Protein AF-0000000070372729 (afdb_homodimer)

Secondary structure (DSSP, 8-state):
---EEEEE--TTBBHHHHHHHHHHHHHTT-EEEEE-TT--TT-EEEEEEEE-HHHHTSSS-EEEEEEEEEP-S-GGG--GGGEEEEEE--BSHHHHHTT-HHHHHHHHHHHHTT-EEEEEGGGHHHHHTSTTTTTT-EE---GGGHHHHHHTT-EE----TT-EEEETTEEEESSGGGHHHHHHHHHHHHHH-------EEEE-/---EEEEE--TTBBHHHHHHHHHHHHHTT-EEEEE-TT--TT-EEEEEEEE-HHHHTSSS-EEEEEEEEEP-S-GGG--GGGEEEEEE--BSHHHHHTT-HHHHHHHHHHHHTT-EEEEEGGGHHHHHTSTTTTTT-EE---GGGHHHHHHTT-EE----TT-EEEETTEEEESSGGGHHHHHHHHHHHHHH-------EEEE-

Foldseek 3Di:
DAAEEEEEFAAAFAPCLRVVCCVVCVVVRHHYFYEYPPDAQQAWHWYWHWDACVVVVHPGIDTHTDDTGGGHGYLVPDDLVRHQEYEQTDGCGLVVLLVPVSSLVSVLVCLVVQGAYEYEAHSCSNVLSPAPSAAAPEEEEPPVCQCSQVVSNHHYDHDDQLKWKDAFRYIYHHHSNVVVHRVVVSVVCSVPNTDHPRDIDMGD/DAAEEEEEFAAAFAPCLRVVCCVVCVVVRHHYFYEYPPDAQQAWHWYWHWDACVVVVHPGIDTHTDDTGGGHGYLVPDDLVRHQEYEQTDGCGLVVLLVPVSSLVSVLVCLVVQGAYEYEAHSCSNVLSPAPSAAAPEEEEPPVCQCSQVVSNHHYDHDDQLKWKDAFRYIYHHHSNVVVHRVVVSVVCSVPNTDHPRDIDMGD

Radius of gyration: 21.16 Å; Cα contacts (8 Å, |Δi|>4): 1041; chains: 2; bounding box: 44×57×53 Å

Nearest PDB structures (foldseek):
  4ofw-assembly1_C  TM=9.740E-01  e=6.093E-21  Arabidopsis thaliana
  4ogg-assembly1_B  TM=9.707E-01  e=4.348E-20  Arabidopsis thaliana
  3uk7-assembly1_C  TM=9.509E-01  e=3.616E-20  Arabidopsis thaliana
  6q3t-assembly1_A  TM=9.126E-01  e=1.061E-14  Pyrococcus horikoshii
  3fse-assembly1_B  TM=8.357E-01  e=9.393E-13  Trichormus variabilis ATCC 29413

Structure (mmCIF, N/CA/C/O backbone):
data_AF-0000000070372729-model_v1
#
loop_
_entity.id
_entity.type
_entity.pdbx_description
1 polymer 'PfpI family intracellular protease'
#
loop_
_atom_site.group_PDB
_atom_site.id
_atom_site.type_symbol
_atom_site.label_atom_id
_atom_site.label_alt_id
_atom_site.label_comp_id
_atom_site.label_asym_id
_atom_site.label_entity_id
_atom_site.label_seq_id
_atom_site.pdbx_PDB_ins_code
_atom_site.Cartn_x
_atom_site.Cartn_y
_atom_site.Cartn_z
_atom_site.occupancy
_atom_site.B_iso_or_equiv
_atom_site.auth_seq_id
_atom_site.auth_comp_id
_atom_site.auth_asym_id
_atom_site.auth_atom_id
_atom_site.pdbx_PDB_model_num
ATOM 1 N N . MET A 1 1 ? 3.314 20.922 -15.469 1 40.78 1 MET A N 1
ATOM 2 C CA . MET A 1 1 ? 4.16 20.938 -14.281 1 40.78 1 MET A CA 1
ATOM 3 C C . MET A 1 1 ? 3.93 19.688 -13.438 1 40.78 1 MET A C 1
ATOM 5 O O . MET A 1 1 ? 2.793 19.234 -13.281 1 40.78 1 MET A O 1
ATOM 9 N N . SER A 1 2 ? 4.84 18.766 -13.281 1 53.66 2 SER A N 1
ATOM 10 C CA . SER A 1 2 ? 4.594 17.516 -12.586 1 53.66 2 SER A CA 1
ATOM 11 C C . SER A 1 2 ? 3.98 17.75 -11.211 1 53.66 2 SER A C 1
ATOM 13 O O . SER A 1 2 ? 4.418 18.625 -10.477 1 53.66 2 SER A O 1
ATOM 15 N N . GLN A 1 3 ? 2.717 17.328 -10.953 1 86.56 3 GLN A N 1
ATOM 16 C CA . GLN A 1 3 ? 1.944 17.641 -9.75 1 86.56 3 GLN A CA 1
ATOM 17 C C . GLN A 1 3 ? 2.482 16.891 -8.539 1 86.56 3 GLN A C 1
ATOM 19 O O . GLN A 1 3 ? 2.557 15.664 -8.547 1 86.56 3 GLN A O 1
ATOM 24 N N . LYS A 1 4 ? 3.082 17.672 -7.559 1 97.25 4 LYS A N 1
ATOM 25 C CA . LYS A 1 4 ? 3.76 17.141 -6.379 1 97.25 4 LYS A CA 1
ATOM 26 C C . LYS A 1 4 ? 2.811 17.062 -5.188 1 97.25 4 LYS A C 1
ATOM 28 O O . LYS A 1 4 ? 1.997 17.969 -4.977 1 97.25 4 LYS A O 1
ATOM 33 N N . ILE A 1 5 ? 2.922 15.984 -4.551 1 98.56 5 ILE A N 1
ATOM 34 C CA . ILE A 1 5 ? 2.205 15.758 -3.301 1 98.56 5 ILE A CA 1
ATOM 35 C C . ILE A 1 5 ? 3.203 15.578 -2.158 1 98.56 5 ILE A C 1
ATOM 37 O O . ILE A 1 5 ? 4.215 14.891 -2.316 1 98.56 5 ILE A O 1
ATOM 41 N N . LEU A 1 6 ? 2.988 16.234 -1.05 1 98.81 6 LEU A N 1
ATOM 42 C CA . LEU A 1 6 ? 3.826 16.078 0.134 1 98.81 6 LEU A CA 1
ATOM 43 C C . LEU A 1 6 ? 3.199 15.102 1.12 1 98.81 6 LEU A C 1
ATOM 45 O O . LEU A 1 6 ? 2.006 15.195 1.418 1 98.81 6 LEU A O 1
ATOM 49 N N . LEU A 1 7 ? 3.93 14.148 1.51 1 98.94 7 LEU A N 1
ATOM 50 C CA . LEU A 1 7 ? 3.543 13.234 2.58 1 98.94 7 LEU A CA 1
ATOM 51 C C . LEU A 1 7 ? 4.453 13.398 3.793 1 98.94 7 LEU A C 1
ATOM 53 O O . LEU A 1 7 ? 5.664 13.195 3.695 1 98.94 7 LEU A O 1
ATOM 57 N N . ILE A 1 8 ? 3.887 13.789 4.906 1 98.88 8 ILE A N 1
ATOM 58 C CA . ILE A 1 8 ? 4.629 13.969 6.152 1 98.88 8 ILE A CA 1
ATOM 59 C C . ILE A 1 8 ? 4.383 12.781 7.074 1 98.88 8 ILE A C 1
ATOM 61 O O . ILE A 1 8 ? 3.232 12.406 7.324 1 98.88 8 ILE A O 1
ATOM 65 N N . THR A 1 9 ? 5.426 12.18 7.508 1 98.81 9 THR A N 1
ATOM 66 C CA . THR A 1 9 ? 5.383 11.094 8.484 1 98.81 9 THR A CA 1
ATOM 67 C C . THR A 1 9 ? 6.621 11.125 9.375 1 98.81 9 THR A C 1
ATOM 69 O O . THR A 1 9 ? 7.355 12.117 9.398 1 98.81 9 THR A O 1
ATOM 72 N N . GLY A 1 10 ? 6.758 10.203 10.242 1 98.69 10 GLY A N 1
ATOM 73 C CA . GLY A 1 10 ? 7.883 10.039 11.148 1 98.69 10 GLY A CA 1
ATOM 74 C C . GLY A 1 10 ? 7.969 8.641 11.742 1 98.69 10 GLY A C 1
ATOM 75 O O . GLY A 1 10 ? 7.25 7.738 11.312 1 98.69 10 GLY A O 1
ATOM 76 N N . ASP A 1 11 ? 8.953 8.484 12.656 1 98.62 11 ASP A N 1
ATOM 77 C CA . ASP A 1 11 ? 9.047 7.211 13.359 1 98.62 11 ASP A CA 1
ATOM 78 C C . ASP A 1 11 ? 7.719 6.848 14.016 1 98.62 11 ASP A C 1
ATOM 80 O O . ASP A 1 11 ? 7.109 7.676 14.695 1 98.62 11 ASP A O 1
ATOM 84 N N . PHE A 1 12 ? 7.297 5.637 13.617 1 98.56 12 PHE A N 1
ATOM 85 C CA . PHE A 1 12 ? 6.086 5.012 14.148 1 98.56 12 PHE A CA 1
ATOM 86 C C . PHE A 1 12 ? 4.848 5.559 13.445 1 98.56 12 PHE A C 1
ATOM 88 O O . PHE A 1 12 ? 3.775 5.645 14.047 1 98.56 12 PHE A O 1
ATOM 95 N N . GLY A 1 13 ? 5.031 6.098 12.203 1 98.69 13 GLY A N 1
ATOM 96 C CA . GLY A 1 13 ? 3.883 6.18 11.312 1 98.69 13 GLY A CA 1
ATOM 97 C C . GLY A 1 13 ? 3.242 4.832 11.047 1 98.69 13 GLY A C 1
ATOM 98 O O . GLY A 1 13 ? 3.926 3.805 11.039 1 98.69 13 GLY A O 1
ATOM 99 N N . GLU A 1 14 ? 1.946 4.852 10.906 1 98.75 14 GLU A N 1
ATOM 100 C CA . GLU A 1 14 ? 1.295 3.576 10.617 1 98.75 14 GLU A CA 1
ATOM 101 C C . GLU A 1 14 ? 1.709 3.043 9.25 1 98.75 14 GLU A C 1
ATOM 103 O O . GLU A 1 14 ? 1.699 3.781 8.266 1 98.75 14 GLU A O 1
ATOM 108 N N . ASP A 1 15 ? 2.123 1.822 9.188 1 98.75 15 ASP A N 1
ATOM 109 C CA . ASP A 1 15 ? 2.824 1.168 8.086 1 98.75 15 ASP A CA 1
ATOM 110 C C . ASP A 1 15 ? 2.057 1.321 6.773 1 98.75 15 ASP A C 1
ATOM 112 O O . ASP A 1 15 ? 2.586 1.852 5.793 1 98.75 15 ASP A O 1
ATOM 116 N N . TYR A 1 16 ? 0.772 0.96 6.684 1 98.69 16 TYR A N 1
ATOM 117 C CA . TYR A 1 16 ? -0.063 1.08 5.492 1 98.69 16 TYR A CA 1
ATOM 118 C C . TYR A 1 16 ? -0.374 2.541 5.191 1 98.69 16 TYR A C 1
ATOM 120 O O . TYR A 1 16 ? -0.464 2.934 4.023 1 98.69 16 TYR A O 1
ATOM 128 N N . GLU A 1 17 ? -0.488 3.367 6.191 1 98.81 17 GLU A N 1
ATOM 129 C CA . GLU A 1 17 ? -0.917 4.75 6.02 1 98.81 17 GLU A CA 1
ATOM 130 C C . GLU A 1 17 ? 0.202 5.605 5.426 1 98.81 17 GLU A C 1
ATOM 132 O O . GLU A 1 17 ? -0.048 6.699 4.918 1 98.81 17 GLU A O 1
ATOM 137 N N . VAL A 1 18 ? 1.406 5.086 5.516 1 98.81 18 VAL A N 1
ATOM 138 C CA . VAL A 1 18 ? 2.543 5.734 4.867 1 98.81 18 VAL A CA 1
ATOM 139 C C . VAL A 1 18 ? 2.73 5.164 3.463 1 98.81 18 VAL A C 1
ATOM 141 O O . VAL A 1 18 ? 2.678 5.898 2.475 1 98.81 18 VAL A O 1
ATOM 144 N N . MET A 1 19 ? 2.775 3.908 3.354 1 98.81 19 MET A N 1
ATOM 145 C CA . MET A 1 19 ? 3.217 3.248 2.129 1 98.81 19 MET A CA 1
ATOM 146 C C . MET A 1 19 ? 2.127 3.291 1.064 1 98.81 19 MET A C 1
ATOM 148 O O . MET A 1 19 ? 2.41 3.527 -0.111 1 98.81 19 MET A O 1
ATOM 152 N N . VAL A 1 20 ? 0.838 3.051 1.457 1 98.69 20 VAL A N 1
ATOM 153 C CA . VAL A 1 20 ? -0.229 2.881 0.476 1 98.69 20 VAL A CA 1
ATOM 154 C C . VAL A 1 20 ? -0.477 4.199 -0.254 1 98.69 20 VAL A C 1
ATOM 156 O O . VAL A 1 20 ? -0.462 4.246 -1.486 1 98.69 20 VAL A O 1
ATOM 159 N N . PRO A 1 21 ? -0.617 5.336 0.421 1 98.75 21 PRO A N 1
ATOM 160 C CA . PRO A 1 21 ? -0.771 6.582 -0.333 1 98.75 21 PRO A CA 1
ATOM 161 C C . PRO A 1 21 ? 0.448 6.906 -1.194 1 98.75 21 PRO A C 1
ATOM 163 O O . PRO A 1 21 ? 0.303 7.398 -2.316 1 98.75 21 PRO A O 1
ATOM 166 N N . PHE A 1 22 ? 1.651 6.645 -0.67 1 98.75 22 PHE A N 1
ATOM 167 C CA . PHE A 1 22 ? 2.869 6.867 -1.44 1 98.75 22 PHE A CA 1
ATOM 168 C C . PHE A 1 22 ? 2.82 6.113 -2.764 1 98.75 22 PHE A C 1
ATOM 170 O O . PHE A 1 22 ? 3.045 6.695 -3.826 1 98.75 22 PHE A O 1
ATOM 177 N N . GLN A 1 23 ? 2.414 4.859 -2.723 1 98 23 GLN A N 1
ATOM 178 C CA . GLN A 1 23 ? 2.438 3.994 -3.898 1 98 23 GLN A CA 1
ATOM 179 C C . GLN A 1 23 ? 1.263 4.293 -4.824 1 98 23 GLN A C 1
ATOM 181 O O . GLN A 1 23 ? 1.425 4.348 -6.047 1 98 23 GLN A O 1
ATOM 186 N N . VAL A 1 24 ? 0.081 4.48 -4.285 1 97.69 24 VAL A N 1
ATOM 187 C CA . VAL A 1 24 ? -1.113 4.742 -5.078 1 97.69 24 VAL A CA 1
ATOM 188 C C . VAL A 1 24 ? -0.931 6.031 -5.875 1 97.69 24 VAL A C 1
ATOM 190 O O . VAL A 1 24 ? -1.142 6.055 -7.09 1 97.69 24 VAL A O 1
ATOM 193 N N . LEU A 1 25 ? -0.45 7.07 -5.207 1 97.44 25 LEU A N 1
ATOM 194 C CA . LEU A 1 25 ? -0.333 8.375 -5.848 1 97.44 25 LEU A CA 1
ATOM 195 C C . LEU A 1 25 ? 0.798 8.375 -6.871 1 97.44 25 LEU A C 1
ATOM 197 O O . LEU A 1 25 ? 0.686 9.008 -7.922 1 97.44 25 LEU A O 1
ATOM 201 N N . HIS A 1 26 ? 1.852 7.664 -6.598 1 95.5 26 HIS A N 1
ATOM 202 C CA . HIS A 1 26 ? 2.906 7.5 -7.594 1 95.5 26 HIS A CA 1
ATOM 203 C C . HIS A 1 26 ? 2.393 6.762 -8.828 1 95.5 26 HIS A C 1
ATOM 205 O O . HIS A 1 26 ? 2.682 7.156 -9.953 1 95.5 26 HIS A O 1
ATOM 211 N N . ALA A 1 27 ? 1.603 5.758 -8.586 1 93.06 27 ALA A N 1
ATOM 212 C CA . ALA A 1 27 ? 1.127 4.91 -9.68 1 93.06 27 ALA A CA 1
ATOM 213 C C . ALA A 1 27 ? 0.226 5.691 -10.633 1 93.06 27 ALA A C 1
ATOM 215 O O . ALA A 1 27 ? 0.161 5.387 -11.82 1 93.06 27 ALA A O 1
ATOM 216 N N . ILE A 1 28 ? -0.389 6.684 -10.125 1 91.94 28 ILE A N 1
ATOM 217 C CA . ILE A 1 28 ? -1.298 7.426 -10.992 1 91.94 28 ILE A CA 1
ATOM 218 C C . ILE A 1 28 ? -0.599 8.672 -11.523 1 91.94 28 ILE A C 1
ATOM 220 O O . ILE A 1 28 ? -1.245 9.562 -12.078 1 91.94 28 ILE A O 1
ATOM 224 N N . GLY A 1 29 ? 0.688 8.797 -11.25 1 92.75 29 GLY A N 1
ATOM 225 C CA . GLY A 1 29 ? 1.482 9.711 -12.055 1 92.75 29 GLY A CA 1
ATOM 226 C C . GLY A 1 29 ? 1.972 10.922 -11.273 1 92.75 29 GLY A C 1
ATOM 227 O O . GLY A 1 29 ? 2.584 11.828 -11.844 1 92.75 29 GLY A O 1
ATOM 228 N N . TYR A 1 30 ? 1.752 10.992 -9.969 1 96.38 30 TYR A N 1
ATOM 229 C CA . TYR A 1 30 ? 2.203 12.125 -9.172 1 96.38 30 TYR A CA 1
ATOM 230 C C . TYR A 1 30 ? 3.578 11.859 -8.57 1 96.38 30 TYR A C 1
ATOM 232 O O . TYR A 1 30 ? 3.945 10.711 -8.328 1 96.38 30 TYR A O 1
ATOM 240 N N . THR A 1 31 ? 4.301 12.945 -8.469 1 97.5 31 THR A N 1
ATOM 241 C CA . THR A 1 31 ? 5.488 12.891 -7.621 1 97.5 31 THR A CA 1
ATOM 242 C C . THR A 1 31 ? 5.109 13.023 -6.152 1 97.5 31 THR A C 1
ATOM 244 O O . THR A 1 31 ? 4.43 13.984 -5.766 1 97.5 31 THR A O 1
ATOM 247 N N . VAL A 1 32 ? 5.512 12.031 -5.34 1 98.44 32 VAL A N 1
ATOM 248 C CA . VAL A 1 32 ? 5.203 12.07 -3.912 1 98.44 32 VAL A CA 1
ATOM 249 C C . VAL A 1 32 ? 6.496 12.211 -3.109 1 98.44 32 VAL A C 1
ATOM 251 O O . VAL A 1 32 ? 7.297 11.273 -3.047 1 98.44 32 VAL A O 1
ATOM 254 N N . HIS A 1 33 ? 6.719 13.367 -2.559 1 98.81 33 HIS A N 1
ATOM 255 C CA . HIS A 1 33 ? 7.832 13.555 -1.633 1 98.81 33 HIS A CA 1
ATOM 256 C C . HIS A 1 33 ? 7.441 13.156 -0.214 1 98.81 33 HIS A C 1
ATOM 258 O O . HIS A 1 33 ? 6.434 13.633 0.314 1 98.81 33 HIS A O 1
ATOM 264 N N . THR A 1 34 ? 8.219 12.258 0.344 1 98.88 34 THR A N 1
ATOM 265 C CA . THR A 1 34 ? 8.039 11.812 1.721 1 98.88 34 THR A CA 1
ATOM 266 C C . THR A 1 34 ? 9.117 12.406 2.627 1 98.88 34 THR A C 1
ATOM 268 O O . THR A 1 34 ? 10.305 12.266 2.35 1 98.88 34 THR A O 1
ATOM 271 N N . VAL A 1 35 ? 8.641 13.016 3.74 1 98.88 35 VAL A N 1
ATOM 272 C CA . VAL A 1 35 ? 9.609 13.773 4.523 1 98.88 35 VAL A CA 1
ATOM 273 C C . VAL A 1 35 ? 9.344 13.57 6.012 1 98.88 35 VAL A C 1
ATOM 275 O O . VAL A 1 35 ? 8.234 13.211 6.41 1 98.88 35 VAL A O 1
ATOM 278 N N . CYS A 1 36 ? 10.352 13.742 6.785 1 98.88 36 CYS A N 1
ATOM 279 C CA . CYS A 1 36 ? 10.383 13.742 8.242 1 98.88 36 CYS A CA 1
ATOM 280 C C . CYS A 1 36 ? 11.352 14.797 8.773 1 98.88 36 CYS A C 1
ATOM 282 O O . CYS A 1 36 ? 12.469 14.93 8.258 1 98.88 36 CYS A O 1
ATOM 284 N N . PRO A 1 37 ? 10.898 15.578 9.789 1 98.62 37 PRO A N 1
ATOM 285 C CA . PRO A 1 37 ? 11.82 16.578 10.328 1 98.62 37 PRO A CA 1
ATOM 286 C C . PRO A 1 37 ? 13.164 15.977 10.734 1 98.62 37 PRO A C 1
ATOM 288 O O . PRO A 1 37 ? 13.219 14.867 11.281 1 98.62 37 PRO A O 1
ATOM 291 N N . ASN A 1 38 ? 14.281 16.688 10.461 1 98.06 38 ASN A N 1
ATOM 292 C CA . ASN A 1 38 ? 15.656 16.344 10.805 1 98.06 38 ASN A CA 1
ATOM 293 C C . ASN A 1 38 ? 16.141 15.125 10.039 1 98.06 38 ASN A C 1
ATOM 295 O O . ASN A 1 38 ? 17.078 14.445 10.477 1 98.06 38 ASN A O 1
ATOM 299 N N . LYS A 1 39 ? 15.5 14.773 8.969 1 98.5 39 LYS A N 1
ATOM 300 C CA . LYS A 1 39 ? 15.93 13.672 8.117 1 98.5 39 LYS A CA 1
ATOM 301 C C . LYS A 1 39 ? 16.047 14.117 6.656 1 98.5 39 LYS A C 1
ATOM 303 O O . LYS A 1 39 ? 15.531 15.18 6.289 1 98.5 39 LYS A O 1
ATOM 308 N N . LYS A 1 40 ? 16.766 13.344 5.906 1 98.5 40 LYS A N 1
ATOM 309 C CA . LYS A 1 40 ? 17.031 13.633 4.496 1 98.5 40 LYS A CA 1
ATOM 310 C C . LYS A 1 40 ? 16.688 12.43 3.621 1 98.5 40 LYS A C 1
ATOM 312 O O . LYS A 1 40 ? 16.422 11.336 4.129 1 98.5 40 LYS A O 1
ATOM 317 N N . ALA A 1 41 ? 16.625 12.727 2.275 1 98.5 41 ALA A N 1
ATOM 318 C CA . ALA A 1 41 ? 16.453 11.625 1.326 1 98.5 41 ALA A CA 1
ATOM 319 C C . ALA A 1 41 ? 17.453 10.508 1.603 1 98.5 41 ALA A C 1
ATOM 321 O O . ALA A 1 41 ? 18.625 10.766 1.854 1 98.5 41 ALA A O 1
ATOM 322 N N . GLY A 1 42 ? 16.969 9.266 1.642 1 97.31 42 GLY A N 1
ATOM 323 C CA . GLY A 1 42 ? 17.828 8.125 1.919 1 97.31 42 GLY A CA 1
ATOM 324 C C . GLY A 1 42 ? 17.75 7.652 3.357 1 97.31 42 GLY A C 1
ATOM 325 O O . GLY A 1 42 ? 18.078 6.504 3.658 1 97.31 42 GLY A O 1
ATOM 326 N N . ASP A 1 43 ? 17.359 8.578 4.359 1 98.25 43 ASP A N 1
ATOM 327 C CA . ASP A 1 43 ? 17.062 8.156 5.727 1 98.25 43 ASP A CA 1
ATOM 328 C C . ASP A 1 43 ? 15.758 7.375 5.797 1 98.25 43 ASP A C 1
ATOM 330 O O . ASP A 1 43 ? 14.992 7.359 4.836 1 98.25 43 ASP A O 1
ATOM 334 N N . TYR A 1 44 ? 15.562 6.641 6.863 1 97.75 44 TYR A N 1
ATOM 335 C CA . TYR A 1 44 ? 14.32 5.887 6.988 1 97.75 44 TYR A CA 1
ATOM 336 C C . TYR A 1 44 ? 13.609 6.227 8.289 1 97.75 44 TYR A C 1
ATOM 338 O O . TYR A 1 44 ? 14.211 6.793 9.211 1 97.75 44 TYR A O 1
ATOM 346 N N . VAL A 1 45 ? 12.344 6.074 8.336 1 98.44 45 VAL A N 1
ATOM 347 C CA . VAL A 1 45 ? 11.562 6 9.57 1 98.44 45 VAL A CA 1
ATOM 348 C C . VAL A 1 45 ? 11.141 4.555 9.828 1 98.44 45 VAL A C 1
ATOM 350 O O . VAL A 1 45 ? 11.023 3.76 8.891 1 98.44 45 VAL A O 1
ATOM 353 N N . THR A 1 46 ? 10.984 4.18 11.062 1 97.62 46 THR A N 1
ATOM 354 C CA . THR A 1 46 ? 10.406 2.893 11.438 1 97.62 46 THR A CA 1
ATOM 355 C C . THR A 1 46 ? 8.891 3.008 11.609 1 97.62 46 THR A C 1
ATOM 357 O O . THR A 1 46 ? 8.414 3.768 12.453 1 97.62 46 THR A O 1
ATOM 360 N N . CYS A 1 47 ? 8.148 2.236 10.766 1 98.31 47 CYS A N 1
ATOM 361 C CA . CYS A 1 47 ? 6.695 2.281 10.836 1 98.31 47 CYS A CA 1
ATOM 362 C C . CYS A 1 47 ? 6.168 1.303 11.875 1 98.31 47 CYS A C 1
ATOM 364 O O . CYS A 1 47 ? 6.934 0.523 12.445 1 98.31 47 CYS A O 1
ATOM 366 N N . VAL A 1 48 ? 4.848 1.402 12.133 1 98.19 48 VAL A N 1
ATOM 367 C CA . VAL A 1 48 ? 4.211 0.466 13.055 1 98.19 48 VAL A CA 1
ATOM 368 C C . VAL A 1 48 ? 3.018 -0.2 12.375 1 98.19 48 VAL A C 1
ATOM 370 O O . VAL A 1 48 ? 2.389 0.392 11.492 1 98.19 48 VAL A O 1
ATOM 373 N N . VAL A 1 49 ? 2.768 -1.435 12.758 1 97.75 49 VAL A N 1
ATOM 374 C CA . VAL A 1 49 ? 1.554 -2.162 12.398 1 97.75 49 VAL A CA 1
ATOM 375 C C . VAL A 1 49 ? 0.509 -1.996 13.5 1 97.75 49 VAL A C 1
ATOM 377 O O . VAL A 1 49 ? 0.705 -2.461 14.625 1 97.75 49 VAL A O 1
ATOM 380 N N . GLU A 1 50 ? -0.536 -1.298 13.133 1 95.12 50 GLU A N 1
ATOM 381 C CA . GLU A 1 50 ? -1.641 -1.174 14.078 1 95.12 50 GLU A CA 1
ATOM 382 C C . GLU A 1 50 ? -2.709 -2.23 13.82 1 95.12 50 GLU A C 1
ATOM 384 O O . GLU A 1 50 ? -3.148 -2.412 12.688 1 95.12 50 GLU A O 1
ATOM 389 N N . GLU A 1 51 ? -3.092 -2.943 14.875 1 91.06 51 GLU A N 1
ATOM 390 C CA . GLU A 1 51 ? -4.117 -3.977 14.773 1 91.06 51 GLU A CA 1
ATOM 391 C C . GLU A 1 51 ? -5.168 -3.818 15.867 1 91.06 51 GLU A C 1
ATOM 393 O O . GLU A 1 51 ? -4.836 -3.516 17.016 1 91.06 51 GLU A O 1
ATOM 398 N N . GLY A 1 52 ? -6.445 -4.07 15.414 1 85.38 52 GLY A N 1
ATOM 399 C CA . GLY A 1 52 ? -7.578 -3.828 16.297 1 85.38 52 GLY A CA 1
ATOM 400 C C . GLY A 1 52 ? -7.543 -4.668 17.562 1 85.38 52 GLY A C 1
ATOM 401 O O . GLY A 1 52 ? -7.156 -5.84 17.516 1 85.38 52 GLY A O 1
ATOM 402 N N . GLY A 1 53 ? -8.055 -4.02 18.531 1 77.31 53 GLY A N 1
ATOM 403 C CA . GLY A 1 53 ? -8.117 -4.66 19.828 1 77.31 53 GLY A CA 1
ATOM 404 C C . GLY A 1 53 ? -9.047 -5.852 19.875 1 77.31 53 GLY A C 1
ATOM 405 O O . GLY A 1 53 ? -8.75 -6.863 20.516 1 77.31 53 GLY A O 1
ATOM 406 N N . GLU A 1 54 ? -10.094 -5.688 19.031 1 76.44 54 GLU A N 1
ATOM 407 C CA . GLU A 1 54 ? -11.078 -6.77 19.047 1 76.44 54 GLU A CA 1
ATOM 408 C C . GLU A 1 54 ? -10.484 -8.062 18.5 1 76.44 54 GLU A C 1
ATOM 410 O O . GLU A 1 54 ? -10.789 -9.148 18.984 1 76.44 54 GLU A O 1
ATOM 415 N N . ILE A 1 55 ? -9.641 -7.941 17.562 1 79.12 55 ILE A N 1
ATOM 416 C CA . ILE A 1 55 ? -9.008 -9.109 16.953 1 79.12 55 ILE A CA 1
ATOM 417 C C . ILE A 1 55 ? -7.98 -9.695 17.922 1 79.12 55 ILE A C 1
ATOM 419 O O . ILE A 1 55 ? -7.895 -10.914 18.078 1 79.12 55 ILE A O 1
ATOM 423 N N . GLU A 1 56 ? -7.348 -8.844 18.609 1 84.44 56 GLU A N 1
ATOM 424 C CA . GLU A 1 56 ? -6.254 -9.281 19.484 1 84.44 56 GLU A CA 1
ATOM 425 C C . GLU A 1 56 ? -6.711 -9.398 20.922 1 84.44 56 GLU A C 1
ATOM 427 O O . GLU A 1 56 ? -5.938 -9.797 21.797 1 84.44 56 GLU A O 1
ATOM 432 N N . LYS A 1 57 ? -7.918 -8.984 21.234 1 88.56 57 LYS A N 1
ATOM 433 C CA . LYS A 1 57 ? -8.555 -9.164 22.531 1 88.56 57 LYS A CA 1
ATOM 434 C C . LYS A 1 57 ? -7.984 -8.195 23.562 1 88.56 57 LYS A C 1
ATOM 436 O O . LYS A 1 57 ? -7.707 -8.586 24.703 1 88.56 57 LYS A O 1
ATOM 441 N N . PHE A 1 58 ? -7.621 -6.98 23.234 1 90.56 58 PHE A N 1
ATOM 442 C CA . PHE A 1 58 ? -7.25 -5.871 24.109 1 90.56 58 PHE A CA 1
ATOM 443 C C . PHE A 1 58 ? -8.305 -4.77 24.062 1 90.56 58 PHE A C 1
ATOM 445 O O . PHE A 1 58 ? -9.195 -4.789 23.203 1 90.56 58 PHE A O 1
ATOM 452 N N . GLN A 1 59 ? -8.25 -3.773 25.031 1 90.19 59 GLN A N 1
ATOM 453 C CA . GLN A 1 59 ? -9.219 -2.684 25.109 1 90.19 59 GLN A CA 1
ATOM 454 C C . GLN A 1 59 ? -8.977 -1.651 24.016 1 90.19 59 GLN A C 1
ATOM 456 O O . GLN A 1 59 ? -9.836 -0.805 23.75 1 90.19 59 GLN A O 1
ATOM 461 N N . THR A 1 60 ? -7.801 -1.754 23.375 1 89.75 60 THR A N 1
ATOM 462 C CA . THR A 1 60 ? -7.406 -0.861 22.297 1 89.75 60 THR A CA 1
ATOM 463 C C . THR A 1 60 ? -6.504 -1.585 21.297 1 89.75 60 THR A C 1
ATOM 465 O O . THR A 1 60 ? -6.254 -2.785 21.438 1 89.75 60 THR A O 1
ATOM 468 N N . TYR A 1 61 ? -6.062 -0.904 20.297 1 90.44 61 TYR A N 1
ATOM 469 C CA . TYR A 1 61 ? -5.262 -1.519 19.25 1 90.44 61 TYR A CA 1
ATOM 470 C C . TYR A 1 61 ? -3.809 -1.667 19.688 1 90.44 61 TYR A C 1
ATOM 472 O O . TYR A 1 61 ? -3.354 -0.971 20.594 1 90.44 61 TYR A O 1
ATOM 480 N N . THR A 1 62 ? -3.154 -2.623 19.094 1 92.62 62 THR A N 1
ATOM 481 C CA . THR A 1 62 ? -1.729 -2.828 19.328 1 92.62 62 THR A CA 1
ATOM 482 C C . THR A 1 62 ? -0.897 -2.088 18.281 1 92.62 62 THR A C 1
ATOM 484 O O . THR A 1 62 ? -1.407 -1.72 17.219 1 92.62 62 THR A O 1
ATOM 487 N N . GLU A 1 63 ? 0.343 -1.778 18.641 1 94.12 63 GLU A N 1
ATOM 488 C CA . GLU A 1 63 ? 1.366 -1.242 17.75 1 94.12 63 GLU A CA 1
ATOM 489 C C . GLU A 1 63 ? 2.609 -2.127 17.734 1 94.12 63 GLU A C 1
ATOM 491 O O . GLU A 1 63 ? 3.262 -2.299 18.766 1 94.12 63 GLU A O 1
ATOM 496 N N . LYS A 1 64 ? 2.873 -2.771 16.641 1 95.25 64 LYS A N 1
ATOM 497 C CA . LYS A 1 64 ? 4.055 -3.607 16.469 1 95.25 64 LYS A CA 1
ATOM 498 C C . LYS A 1 64 ? 5.012 -2.998 15.445 1 95.25 64 LYS A C 1
ATOM 500 O O . LYS A 1 64 ? 4.582 -2.279 14.539 1 95.25 64 LYS A O 1
ATOM 505 N N . ILE A 1 65 ? 6.301 -3.254 15.609 1 95.75 65 ILE A N 1
ATOM 506 C CA . ILE A 1 65 ? 7.281 -2.723 14.672 1 95.75 65 ILE A CA 1
ATOM 507 C C . ILE A 1 65 ? 6.957 -3.201 13.258 1 95.75 65 ILE A C 1
ATOM 509 O O . ILE A 1 65 ? 6.707 -4.387 13.039 1 95.75 65 ILE A O 1
ATOM 513 N N . GLY A 1 66 ? 6.828 -2.213 12.359 1 97.06 66 GLY A N 1
ATOM 514 C CA . GLY A 1 66 ? 6.582 -2.498 10.953 1 97.06 66 GLY A CA 1
ATOM 515 C C . GLY A 1 66 ? 7.82 -2.367 10.094 1 97.06 66 GLY A C 1
ATOM 516 O O . GLY A 1 66 ? 8.922 -2.709 10.531 1 97.06 66 GLY A O 1
ATOM 517 N N . HIS A 1 67 ? 7.684 -2.02 8.828 1 97.75 67 HIS A N 1
ATOM 518 C CA . HIS A 1 67 ? 8.781 -1.84 7.887 1 97.75 67 HIS A CA 1
ATOM 519 C C . HIS A 1 67 ? 9.562 -0.563 8.188 1 97.75 67 HIS A C 1
ATOM 521 O O . HIS A 1 67 ? 9.031 0.361 8.805 1 97.75 67 HIS A O 1
ATOM 527 N N . ARG A 1 68 ? 10.828 -0.558 7.84 1 97.06 68 ARG A N 1
ATOM 528 C CA . ARG A 1 68 ? 11.523 0.71 7.641 1 97.06 68 ARG A CA 1
ATOM 529 C C . ARG A 1 68 ? 11.133 1.346 6.312 1 97.06 68 ARG A C 1
ATOM 531 O O . ARG A 1 68 ? 11.195 0.697 5.266 1 97.06 68 ARG A O 1
ATOM 538 N N . PHE A 1 69 ? 10.641 2.461 6.352 1 97.88 69 PHE A N 1
ATOM 539 C CA . PHE A 1 69 ? 10.258 3.225 5.168 1 97.88 69 PHE A CA 1
ATOM 540 C C . PHE A 1 69 ? 11.312 4.273 4.836 1 97.88 69 PHE A C 1
ATOM 542 O O . PHE A 1 69 ? 11.578 5.168 5.641 1 97.88 69 PHE A O 1
ATOM 549 N N . PHE A 1 70 ? 11.922 4.156 3.662 1 97.19 70 PHE A N 1
ATOM 550 C CA . PHE A 1 70 ? 12.961 5.086 3.252 1 97.19 70 PHE A CA 1
ATOM 551 C C . PHE A 1 70 ? 12.352 6.355 2.668 1 97.19 70 PHE A C 1
ATOM 553 O O . PHE A 1 70 ? 11.523 6.293 1.754 1 97.19 70 PHE A O 1
ATOM 560 N N . LEU A 1 71 ? 12.758 7.48 3.24 1 98.62 71 LEU A N 1
ATOM 561 C CA . LEU A 1 71 ? 12.32 8.789 2.76 1 98.62 71 LEU A CA 1
ATOM 562 C C . LEU A 1 71 ? 13 9.133 1.441 1 98.62 71 LEU A C 1
ATOM 564 O O . LEU A 1 71 ? 14.117 8.68 1.175 1 98.62 71 LEU A O 1
ATOM 568 N N . ASN A 1 72 ? 12.312 9.977 0.623 1 98.44 72 ASN A N 1
ATOM 569 C CA . ASN A 1 72 ? 12.891 10.242 -0.689 1 98.44 72 ASN A CA 1
ATOM 570 C C . ASN A 1 72 ? 13.141 11.734 -0.9 1 98.44 72 ASN A C 1
ATOM 572 O O . ASN A 1 72 ? 13.406 12.172 -2.021 1 98.44 72 ASN A O 1
ATOM 576 N N . TYR A 1 73 ? 12.953 12.562 0.135 1 98.75 73 TYR A N 1
ATOM 577 C CA . TYR A 1 73 ? 13.172 14 0.004 1 98.75 73 TYR A CA 1
ATOM 578 C C . TYR A 1 73 ? 13.648 14.602 1.321 1 98.75 73 TYR A C 1
ATOM 580 O O . TYR A 1 73 ? 13.352 14.07 2.395 1 98.75 73 TYR A O 1
ATOM 588 N N . ASP A 1 74 ? 14.398 15.688 1.255 1 98.81 74 ASP A N 1
ATOM 589 C CA . ASP A 1 74 ? 14.891 16.391 2.438 1 98.81 74 ASP A CA 1
ATOM 590 C C . ASP A 1 74 ? 13.797 17.25 3.057 1 98.81 74 ASP A C 1
ATOM 592 O O . ASP A 1 74 ? 13.211 18.109 2.381 1 98.81 74 ASP A O 1
ATOM 596 N N . PHE A 1 75 ? 13.672 17.094 4.348 1 98.81 75 PHE A N 1
ATOM 597 C CA . PHE A 1 75 ? 12.656 17.891 5.02 1 98.81 75 PHE A CA 1
ATOM 598 C C . PHE A 1 75 ? 12.938 19.375 4.855 1 98.81 75 PHE A C 1
ATOM 600 O O . PHE A 1 75 ? 12.047 20.156 4.516 1 98.81 75 PHE A O 1
ATOM 607 N N . ASP A 1 76 ? 14.172 19.766 4.988 1 98.19 76 ASP A N 1
ATOM 608 C CA . ASP A 1 76 ? 14.555 21.172 5.031 1 98.19 76 ASP A CA 1
ATOM 609 C C . ASP A 1 76 ? 14.508 21.797 3.637 1 98.19 76 ASP A C 1
ATOM 611 O O . ASP A 1 76 ? 14.617 23.016 3.494 1 98.19 76 ASP A O 1
ATOM 615 N N . GLN A 1 77 ? 14.242 21 2.619 1 98.44 77 GLN A N 1
ATOM 616 C CA . GLN A 1 77 ? 14.211 21.516 1.251 1 98.44 77 GLN A CA 1
ATOM 617 C C . GLN A 1 77 ? 12.781 21.703 0.766 1 98.44 77 GLN A C 1
ATOM 619 O O . GLN A 1 77 ? 12.547 22.172 -0.348 1 98.44 77 GLN A O 1
ATOM 624 N N . VAL A 1 78 ? 11.844 21.359 1.581 1 98.38 78 VAL A N 1
ATOM 625 C CA . VAL A 1 78 ? 10.438 21.453 1.193 1 98.38 78 VAL A CA 1
ATOM 626 C C . VAL A 1 78 ? 10.039 22.922 1.045 1 98.38 78 VAL A C 1
ATOM 628 O O . VAL A 1 78 ? 10.281 23.734 1.938 1 98.38 78 VAL A O 1
ATOM 631 N N . LYS A 1 79 ? 9.516 23.219 -0.102 1 97.75 79 LYS A N 1
ATOM 632 C CA . LYS A 1 79 ? 8.82 24.484 -0.362 1 97.75 79 LYS A CA 1
ATOM 633 C C . LYS A 1 79 ? 7.32 24.25 -0.542 1 97.75 79 LYS A C 1
ATOM 635 O O . LYS A 1 79 ? 6.875 23.828 -1.61 1 97.75 79 LYS A O 1
ATOM 640 N N . PRO A 1 80 ? 6.539 24.578 0.465 1 96.44 80 PRO A N 1
ATOM 641 C CA . PRO A 1 80 ? 5.133 24.172 0.479 1 96.44 80 PRO A CA 1
ATOM 642 C C . PRO A 1 80 ? 4.363 24.672 -0.743 1 96.44 80 PRO A C 1
ATOM 644 O O . PRO A 1 80 ? 3.416 24.016 -1.189 1 96.44 80 PRO A O 1
ATOM 647 N N . GLU A 1 81 ? 4.781 25.781 -1.388 1 96.31 81 GLU A N 1
ATOM 648 C CA . GLU A 1 81 ? 4.094 26.375 -2.535 1 96.31 81 GLU A CA 1
ATOM 649 C C . GLU A 1 81 ? 4.223 25.484 -3.768 1 96.31 81 GLU A C 1
ATOM 651 O O . GLU A 1 81 ? 3.48 25.641 -4.738 1 96.31 81 GLU A O 1
ATOM 656 N N . GLU A 1 82 ? 5.145 24.547 -3.758 1 96.94 82 GLU A N 1
ATOM 657 C CA . GLU A 1 82 ? 5.41 23.688 -4.914 1 96.94 82 GLU A CA 1
ATOM 658 C C . GLU A 1 82 ? 4.504 22.453 -4.906 1 96.94 82 GLU A C 1
ATOM 660 O O . GLU A 1 82 ? 4.488 21.688 -5.871 1 96.94 82 GLU A O 1
ATOM 665 N N . TYR A 1 83 ? 3.762 22.266 -3.857 1 97.69 83 TYR A N 1
ATOM 666 C CA . TYR A 1 83 ? 2.939 21.062 -3.727 1 97.69 83 TYR A CA 1
ATOM 667 C C . TYR A 1 83 ? 1.465 21.391 -3.93 1 97.69 83 TYR A C 1
ATOM 669 O O . TYR A 1 83 ? 0.998 22.453 -3.523 1 97.69 83 TYR A O 1
ATOM 677 N N . TYR A 1 84 ? 0.754 20.406 -4.5 1 95.56 84 TYR A N 1
ATOM 678 C CA . TYR A 1 84 ? -0.67 20.531 -4.781 1 95.56 84 TYR A CA 1
ATOM 679 C C . TYR A 1 84 ? -1.507 20.031 -3.613 1 95.56 84 TYR A C 1
ATOM 681 O O . TYR A 1 84 ? -2.648 20.453 -3.426 1 95.56 84 TYR A O 1
ATOM 689 N N . ALA A 1 85 ? -0.946 19.109 -2.939 1 98.12 85 ALA A N 1
ATOM 690 C CA . ALA A 1 85 ? -1.714 18.453 -1.887 1 98.12 85 ALA A CA 1
ATOM 691 C C . ALA A 1 85 ? -0.797 17.922 -0.782 1 98.12 85 ALA A C 1
ATOM 693 O O . ALA A 1 85 ? 0.422 17.859 -0.956 1 98.12 85 ALA A O 1
ATOM 694 N N . LEU A 1 86 ? -1.415 17.656 0.326 1 98.62 86 LEU A N 1
ATOM 695 C CA . LEU A 1 86 ? -0.745 17.172 1.528 1 98.62 86 LEU A CA 1
ATOM 696 C C . LEU A 1 86 ? -1.396 15.891 2.039 1 98.62 86 LEU A C 1
ATOM 698 O O . LEU A 1 86 ? -2.625 15.781 2.072 1 98.62 86 LEU A O 1
ATOM 702 N N . VAL A 1 87 ? -0.587 14.891 2.336 1 98.88 87 VAL A N 1
ATOM 703 C CA . VAL A 1 87 ? -1.02 13.695 3.053 1 98.88 87 VAL A CA 1
ATOM 704 C C . VAL A 1 87 ? -0.418 13.688 4.457 1 98.88 87 VAL A C 1
ATOM 706 O O . VAL A 1 87 ? 0.799 13.797 4.617 1 98.88 87 VAL A O 1
ATOM 709 N N . LEU A 1 88 ? -1.241 13.633 5.453 1 98.69 88 LEU A N 1
ATOM 710 C CA . LEU A 1 88 ? -0.832 13.445 6.84 1 98.69 88 LEU A CA 1
ATOM 711 C C . LEU A 1 88 ? -1.127 12.031 7.312 1 98.69 88 LEU A C 1
ATOM 713 O O . LEU A 1 88 ? -2.275 11.695 7.617 1 98.69 88 LEU A O 1
ATOM 717 N N . ALA A 1 89 ? -0.092 11.242 7.371 1 98.56 89 ALA A N 1
ATOM 718 C CA . ALA A 1 89 ? -0.229 9.852 7.805 1 98.56 89 ALA A CA 1
ATOM 719 C C . ALA A 1 89 ? -0.441 9.766 9.312 1 98.56 89 ALA A C 1
ATOM 721 O O . ALA A 1 89 ? -0.035 10.664 10.055 1 98.56 89 ALA A O 1
ATOM 722 N N . GLY A 1 90 ? -1.062 8.719 9.742 1 98.06 90 GLY A N 1
ATOM 723 C CA . GLY A 1 90 ? -1.291 8.508 11.164 1 98.06 90 GLY A CA 1
ATOM 724 C C . GLY A 1 90 ? -0.197 7.699 11.828 1 98.06 90 GLY A C 1
ATOM 725 O O . GLY A 1 90 ? 0.983 7.852 11.508 1 98.06 90 GLY A O 1
ATOM 726 N N . GLY A 1 91 ? -0.613 6.848 12.734 1 97.62 91 GLY A N 1
ATOM 727 C CA . GLY A 1 91 ? 0.325 6.219 13.648 1 97.62 91 GLY A CA 1
ATOM 728 C C . GLY A 1 91 ? 0.626 7.062 14.875 1 97.62 91 GLY A C 1
ATOM 729 O O . GLY A 1 91 ? -0.177 7.914 15.258 1 97.62 91 GLY A O 1
ATOM 730 N N . ARG A 1 92 ? 1.705 6.727 15.492 1 97.31 92 ARG A N 1
ATOM 731 C CA . ARG A 1 92 ? 2.102 7.457 16.688 1 97.31 92 ARG A CA 1
ATOM 732 C C . ARG A 1 92 ? 2.885 8.719 16.328 1 97.31 92 ARG A C 1
ATOM 734 O O . ARG A 1 92 ? 3.025 9.625 17.156 1 97.31 92 ARG A O 1
ATOM 741 N N . ALA A 1 93 ? 3.352 8.82 15.117 1 98.44 93 ALA A N 1
ATOM 742 C CA . ALA A 1 93 ? 4.25 9.883 14.672 1 98.44 93 ALA A CA 1
ATOM 743 C C . ALA A 1 93 ? 3.627 11.258 14.891 1 98.44 93 ALA A C 1
ATOM 745 O O . ALA A 1 93 ? 4.289 12.172 15.383 1 98.44 93 ALA A O 1
ATOM 746 N N . PRO A 1 94 ? 2.324 11.438 14.617 1 97.94 94 PRO A N 1
ATOM 747 C CA . PRO A 1 94 ? 1.737 12.773 14.781 1 97.94 94 PRO A CA 1
ATOM 748 C C . PRO A 1 94 ? 1.827 13.281 16.219 1 97.94 94 PRO A C 1
ATOM 750 O O . PRO A 1 94 ? 1.879 14.492 16.453 1 97.94 94 PRO A O 1
ATOM 753 N N . GLU A 1 95 ? 1.896 12.359 17.188 1 96.88 95 GLU A N 1
ATOM 754 C CA . GLU A 1 95 ? 1.961 12.727 18.594 1 96.88 95 GLU A CA 1
ATOM 755 C C . GLU A 1 95 ? 3.16 13.625 18.875 1 96.88 95 GLU A C 1
ATOM 757 O O . GLU A 1 95 ? 3.062 14.57 19.656 1 96.88 95 GLU A O 1
ATOM 762 N N . TYR A 1 96 ? 4.305 13.305 18.25 1 97.88 96 TYR A N 1
ATOM 763 C CA . TYR A 1 96 ? 5.469 14.141 18.531 1 97.88 96 TYR A CA 1
ATOM 764 C C . TYR A 1 96 ? 5.68 15.164 17.422 1 97.88 96 TYR A C 1
ATOM 766 O O . TYR A 1 96 ? 6.227 16.234 17.656 1 97.88 96 TYR A O 1
ATOM 774 N N . LEU A 1 97 ? 5.207 14.906 16.188 1 98.44 97 LEU A N 1
ATOM 775 C CA . LEU A 1 97 ? 5.383 15.828 15.07 1 98.44 97 LEU A CA 1
ATOM 776 C C . LEU A 1 97 ? 4.613 17.125 15.305 1 98.44 97 LEU A C 1
ATOM 778 O O . LEU A 1 97 ? 5.043 18.188 14.859 1 98.44 97 LEU A O 1
ATOM 782 N N . LYS A 1 98 ? 3.541 17.016 16.078 1 97.75 98 LYS A N 1
ATOM 783 C CA . LYS A 1 98 ? 2.713 18.203 16.312 1 97.75 98 LYS A CA 1
ATOM 784 C C . LYS A 1 98 ? 3.445 19.234 17.156 1 97.75 98 LYS A C 1
ATOM 786 O O . LYS A 1 98 ? 3.006 20.375 17.266 1 97.75 98 LYS A O 1
ATOM 791 N N . TYR A 1 99 ? 4.516 18.844 17.766 1 97.56 99 TYR A N 1
ATOM 792 C CA . TYR A 1 99 ? 5.289 19.766 18.594 1 97.56 99 TYR A CA 1
ATOM 793 C C . TYR A 1 99 ? 6.438 20.375 17.797 1 97.56 99 TYR A C 1
ATOM 795 O O . TYR A 1 99 ? 7.191 21.203 18.312 1 97.56 99 TYR A O 1
ATOM 803 N N . ASP A 1 100 ? 6.648 19.969 16.547 1 98.06 100 ASP A N 1
ATOM 804 C CA . ASP A 1 100 ? 7.695 20.516 15.688 1 98.06 100 ASP A CA 1
ATOM 805 C C . ASP A 1 100 ? 7.211 21.766 14.945 1 98.06 100 ASP A C 1
ATOM 807 O O . ASP A 1 100 ? 6.352 21.672 14.07 1 98.06 100 ASP A O 1
ATOM 811 N N . PRO A 1 101 ? 7.777 22.953 15.25 1 97.56 101 PRO A N 1
ATOM 812 C CA . PRO A 1 101 ? 7.285 24.188 14.641 1 97.56 101 PRO A CA 1
ATOM 813 C C . PRO A 1 101 ? 7.414 24.188 13.117 1 97.56 101 PRO A C 1
ATOM 815 O O . PRO A 1 101 ? 6.598 24.797 12.422 1 97.56 101 PRO A O 1
ATOM 818 N N . SER A 1 102 ? 8.422 23.531 12.578 1 98.06 102 SER A N 1
ATOM 819 C CA . SER A 1 102 ? 8.602 23.5 11.133 1 98.06 102 SER A CA 1
ATOM 820 C C . SER A 1 102 ? 7.496 22.688 10.461 1 98.06 102 SER A C 1
ATOM 822 O O . SER A 1 102 ? 7.043 23.031 9.367 1 98.06 102 SER A O 1
ATOM 824 N N . VAL A 1 103 ? 7.062 21.562 11.109 1 98.44 103 VAL A N 1
ATOM 825 C CA . VAL A 1 103 ? 5.945 20.766 10.609 1 98.44 103 VAL A CA 1
ATOM 826 C C . VAL A 1 103 ? 4.672 21.609 10.609 1 98.44 103 VAL A C 1
ATOM 828 O O . VAL A 1 103 ? 3.943 21.656 9.617 1 98.44 103 VAL A O 1
ATOM 831 N N . LEU A 1 104 ? 4.441 22.312 11.703 1 98 104 LEU A N 1
ATOM 832 C CA . LEU A 1 104 ? 3.232 23.109 11.836 1 98 104 LEU A CA 1
ATOM 833 C C . LEU A 1 104 ? 3.205 24.234 10.805 1 98 104 LEU A C 1
ATOM 835 O O . LEU A 1 104 ? 2.152 24.531 10.234 1 98 104 LEU A O 1
ATOM 839 N N . LYS A 1 105 ? 4.348 24.812 10.57 1 97.12 105 LYS A N 1
ATOM 840 C CA . LYS A 1 105 ? 4.438 25.859 9.555 1 97.12 105 LYS A CA 1
ATOM 841 C C . LYS A 1 105 ? 4.078 25.328 8.18 1 97.12 105 LYS A C 1
ATOM 843 O O . LYS A 1 105 ? 3.346 25.969 7.426 1 97.12 105 LYS A O 1
ATOM 848 N N . LEU A 1 106 ? 4.57 24.188 7.797 1 97.56 106 LEU A N 1
ATOM 849 C CA . LEU A 1 106 ? 4.273 23.547 6.52 1 97.56 106 LEU A CA 1
ATOM 850 C C . LEU A 1 106 ? 2.781 23.266 6.387 1 97.56 106 LEU A C 1
ATOM 852 O O . LEU A 1 106 ? 2.164 23.609 5.379 1 97.56 106 LEU A O 1
ATOM 856 N N . VAL A 1 107 ? 2.229 22.656 7.418 1 97.81 107 VAL A N 1
ATOM 857 C CA . VAL A 1 107 ? 0.827 22.25 7.383 1 97.81 107 VAL A CA 1
ATOM 858 C C . VAL A 1 107 ? -0.068 23.484 7.324 1 97.81 107 VAL A C 1
ATOM 860 O O . VAL A 1 107 ? -1.076 23.5 6.617 1 97.81 107 VAL A O 1
ATOM 863 N N . LYS A 1 108 ? 0.307 24.562 8.023 1 97.25 108 LYS A N 1
ATOM 864 C CA . LYS A 1 108 ? -0.442 25.812 8 1 97.25 108 LYS A CA 1
ATOM 865 C C . LYS A 1 108 ? -0.524 26.391 6.586 1 97.25 108 LYS A C 1
ATOM 867 O O . LYS A 1 108 ? -1.554 26.938 6.191 1 97.25 108 LYS A O 1
ATOM 872 N N . HIS A 1 109 ? 0.545 26.297 5.883 1 97.06 109 HIS A N 1
ATOM 873 C CA . HIS A 1 109 ? 0.525 26.766 4.5 1 97.06 109 HIS A CA 1
ATOM 874 C C . HIS A 1 109 ? -0.574 26.078 3.699 1 97.06 109 HIS A C 1
ATOM 876 O O . HIS A 1 109 ? -1.302 26.719 2.947 1 97.06 109 HIS A O 1
ATOM 882 N N . PHE A 1 110 ? -0.735 24.75 3.814 1 97.06 110 PHE A N 1
ATOM 883 C CA . PHE A 1 110 ? -1.725 24 3.061 1 97.06 110 PHE A CA 1
ATOM 884 C C . PHE A 1 110 ? -3.139 24.375 3.486 1 97.06 110 PHE A C 1
ATOM 886 O O . PHE A 1 110 ? -4.031 24.5 2.646 1 97.06 110 PHE A O 1
ATOM 893 N N . THR A 1 111 ? -3.355 24.547 4.832 1 96.38 111 THR A N 1
ATOM 894 C CA . THR A 1 111 ? -4.68 24.922 5.32 1 96.38 111 THR A CA 1
ATOM 895 C C . THR A 1 111 ? -5.035 26.344 4.883 1 96.38 111 THR A C 1
ATOM 897 O O . THR A 1 111 ? -6.148 26.594 4.414 1 96.38 111 THR A O 1
ATOM 900 N N . ASP A 1 112 ? -4.027 27.266 4.938 1 95.94 112 ASP A N 1
ATOM 901 C CA . ASP A 1 112 ? -4.254 28.656 4.562 1 95.94 112 ASP A CA 1
ATOM 902 C C . ASP A 1 112 ? -4.547 28.781 3.07 1 95.94 112 ASP A C 1
ATOM 904 O O . ASP A 1 112 ? -5.363 29.609 2.662 1 95.94 112 ASP A O 1
ATOM 908 N N . SER A 1 113 ? -3.873 28.016 2.314 1 96.31 113 SER A N 1
ATOM 909 C CA . SER A 1 113 ? -3.996 28.094 0.863 1 96.31 113 SER A CA 1
ATOM 910 C C . SER A 1 113 ? -5.145 27.219 0.359 1 96.31 113 SER A C 1
ATOM 912 O O . SER A 1 113 ? -5.383 27.141 -0.848 1 96.31 113 SER A O 1
ATOM 914 N N . LYS A 1 114 ? -5.844 26.516 1.231 1 96.31 114 LYS A N 1
ATOM 915 C CA . LYS A 1 114 ? -7.012 25.688 0.951 1 96.31 114 LYS A CA 1
ATOM 916 C C . LYS A 1 114 ? -6.684 24.609 -0.073 1 96.31 114 LYS A C 1
ATOM 918 O O . LYS A 1 114 ? -7.469 24.344 -0.989 1 96.31 114 LYS A O 1
ATOM 923 N N . LYS A 1 115 ? -5.48 24.062 0.005 1 96.5 115 LYS A N 1
ATOM 924 C CA . LYS A 1 115 ? -5.059 22.953 -0.826 1 96.5 115 LYS A CA 1
ATOM 925 C C . LYS A 1 115 ? -5.668 21.641 -0.327 1 96.5 115 LYS A C 1
ATOM 927 O O . LYS A 1 115 ? -6.098 21.547 0.823 1 96.5 115 LYS A O 1
ATOM 932 N N . SER A 1 116 ? -5.77 20.641 -1.229 1 97.88 116 SER A N 1
ATOM 933 C CA . SER A 1 116 ? -6.301 19.344 -0.861 1 97.88 116 SER A CA 1
ATOM 934 C C . SER A 1 116 ? -5.441 18.672 0.211 1 97.88 116 SER A C 1
ATOM 936 O O . SER A 1 116 ? -4.211 18.688 0.124 1 97.88 116 SER A O 1
ATOM 938 N N . ILE A 1 117 ? -6.078 18.172 1.271 1 98.44 117 ILE A N 1
ATOM 939 C CA . ILE A 1 117 ? -5.395 17.516 2.373 1 98.44 117 ILE A CA 1
ATOM 940 C C . ILE A 1 117 ? -6.066 16.172 2.662 1 98.44 117 ILE A C 1
ATOM 942 O O . ILE A 1 117 ? -7.266 16.125 2.936 1 98.44 117 ILE A O 1
ATOM 946 N N . LEU A 1 118 ? -5.355 15.094 2.523 1 98.69 118 LEU A N 1
ATOM 947 C CA . LEU A 1 118 ? -5.762 13.773 3.004 1 98.69 118 LEU A CA 1
ATOM 948 C C . LEU A 1 118 ? -5.238 13.523 4.414 1 98.69 118 LEU A C 1
ATOM 950 O O . LEU A 1 118 ? -4.027 13.453 4.625 1 98.69 118 LEU A O 1
ATOM 954 N N . VAL A 1 119 ? -6.094 13.453 5.387 1 98.25 119 VAL A N 1
ATOM 955 C CA . VAL A 1 119 ? -5.707 13.242 6.777 1 98.25 119 VAL A CA 1
ATOM 956 C C . VAL A 1 119 ? -6.18 11.875 7.25 1 98.25 119 VAL A C 1
ATOM 958 O O . VAL A 1 119 ? -7.352 11.523 7.094 1 98.25 119 VAL A O 1
ATOM 961 N N . ILE A 1 120 ? -5.281 11.086 7.832 1 98.31 120 ILE A N 1
ATOM 962 C CA . ILE A 1 120 ? -5.527 9.68 8.125 1 98.31 120 ILE A CA 1
ATOM 963 C C . ILE A 1 120 ? -5.27 9.406 9.602 1 98.31 120 ILE A C 1
ATOM 965 O O . ILE A 1 120 ? -4.23 9.805 10.141 1 98.31 120 ILE A O 1
ATOM 969 N N . CYS A 1 121 ? -6.27 8.703 10.328 1 97.06 121 CYS A N 1
ATOM 970 C CA . CYS A 1 121 ? -6.066 8.211 11.688 1 97.06 121 CYS A CA 1
ATOM 971 C C . CYS A 1 121 ? -5.629 9.344 12.609 1 97.06 121 CYS A C 1
ATOM 973 O O . CYS A 1 121 ? -6.344 10.336 12.766 1 97.06 121 CYS A O 1
ATOM 975 N N . HIS A 1 122 ? -4.422 9.242 13.211 1 96.81 122 HIS A N 1
ATOM 976 C CA . HIS A 1 122 ? -3.938 10.234 14.172 1 96.81 122 HIS A CA 1
ATOM 977 C C . HIS A 1 122 ? -3.242 11.391 13.469 1 96.81 122 HIS A C 1
ATOM 979 O O . HIS A 1 122 ? -2.809 12.344 14.117 1 96.81 122 HIS A O 1
ATOM 985 N N . GLY A 1 123 ? -3.236 11.398 12.133 1 97.06 123 GLY A N 1
ATOM 986 C CA . GLY A 1 123 ? -2.736 12.562 11.414 1 97.06 123 GLY A CA 1
ATOM 987 C C . GLY A 1 123 ? -3.439 13.852 11.789 1 97.06 123 GLY A C 1
ATOM 988 O O . GLY A 1 123 ? -2.861 14.938 11.68 1 97.06 123 GLY A O 1
ATOM 989 N N . TYR A 1 124 ? -4.617 13.797 12.305 1 94.69 124 TYR A N 1
ATOM 990 C CA . TYR A 1 124 ? -5.441 14.93 12.719 1 94.69 124 TYR A CA 1
ATOM 991 C C . TYR A 1 124 ? -4.766 15.719 13.836 1 94.69 124 TYR A C 1
ATOM 993 O O . TYR A 1 124 ? -5.008 16.922 13.992 1 94.69 124 TYR A 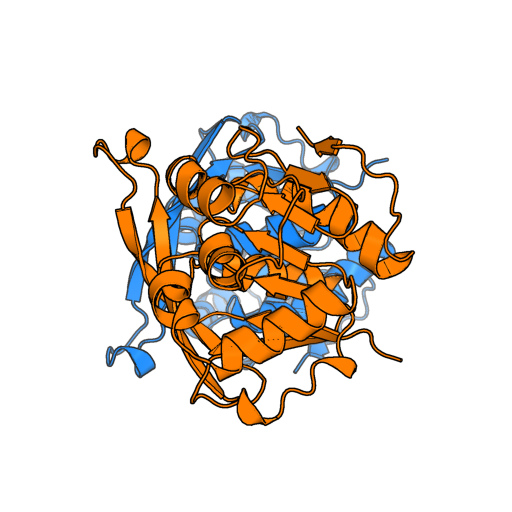O 1
ATOM 1001 N N . GLN A 1 125 ? -3.941 14.984 14.555 1 95.94 125 GLN A N 1
ATOM 1002 C CA . GLN A 1 125 ? -3.326 15.633 15.711 1 95.94 125 GLN A CA 1
ATOM 1003 C C . GLN A 1 125 ? -2.461 16.812 15.281 1 95.94 125 GLN A C 1
ATOM 1005 O O . GLN A 1 125 ? -2.391 17.828 15.984 1 95.94 125 GLN A O 1
ATOM 1010 N N . ILE A 1 126 ? -1.878 16.672 14.117 1 96.94 126 ILE A N 1
ATOM 1011 C CA . ILE A 1 126 ? -1.052 17.75 13.602 1 96.94 126 ILE A CA 1
ATOM 1012 C C . ILE A 1 126 ? -1.935 18.953 13.234 1 96.94 126 ILE A C 1
ATOM 1014 O O . ILE A 1 126 ? -1.624 20.078 13.586 1 96.94 126 ILE A O 1
ATOM 1018 N N . LEU A 1 127 ? -3.064 18.688 12.609 1 95.56 127 LEU A N 1
ATOM 1019 C CA . LEU A 1 127 ? -4.004 19.75 12.234 1 95.56 127 LEU A CA 1
ATOM 1020 C C . LEU A 1 127 ? -4.562 20.438 13.477 1 95.56 127 LEU A C 1
ATOM 1022 O O . LEU A 1 127 ? -4.664 21.656 13.516 1 95.56 127 LEU A O 1
ATOM 1026 N N . CYS A 1 128 ? -4.848 19.625 14.461 1 95.25 128 CYS A N 1
ATOM 1027 C CA . CYS A 1 128 ? -5.5 20.141 15.664 1 95.25 128 CYS A CA 1
ATOM 1028 C C . CYS A 1 128 ? -4.547 21 16.484 1 95.25 128 CYS A C 1
ATOM 1030 O O . CYS A 1 128 ? -4.984 21.797 17.312 1 95.25 128 CYS A O 1
ATOM 1032 N N . ALA A 1 129 ? -3.287 20.797 16.297 1 95.38 129 ALA A N 1
ATOM 1033 C CA . ALA A 1 129 ? -2.295 21.578 17.031 1 95.38 129 ALA A CA 1
ATOM 1034 C C . ALA A 1 129 ? -2.254 23.016 16.516 1 95.38 129 ALA A C 1
ATOM 1036 O O . ALA A 1 129 ? -1.733 23.906 17.203 1 95.38 129 ALA A O 1
ATOM 1037 N N . LEU A 1 130 ? -2.736 23.234 15.273 1 93 130 LEU A N 1
ATOM 1038 C CA . LEU A 1 130 ? -2.824 24.562 14.695 1 93 130 LEU A CA 1
ATOM 1039 C C . LEU A 1 130 ? -4.125 25.25 15.102 1 93 130 LEU A C 1
ATOM 1041 O O . LEU A 1 130 ? -5.16 25.062 14.453 1 93 130 LEU A O 1
ATOM 1045 N N . GLN A 1 131 ? -4.027 25.984 16.062 1 86.19 131 GLN A N 1
ATOM 1046 C CA . GLN A 1 131 ? -5.23 26.609 16.594 1 86.19 131 GLN A CA 1
ATOM 1047 C C . GLN A 1 131 ? -5.961 27.406 15.523 1 86.19 131 GLN A C 1
ATOM 1049 O O . GLN A 1 131 ? -5.344 28.188 14.789 1 86.19 131 GLN A O 1
ATOM 1054 N N . GLY A 1 132 ? -7.18 27.125 15.383 1 88.56 132 GLY A N 1
ATOM 1055 C CA . GLY A 1 132 ? -8.055 27.891 14.5 1 88.56 132 GLY A CA 1
ATOM 1056 C C . GLY A 1 132 ? -8.023 27.391 13.062 1 88.56 132 GLY A C 1
ATOM 1057 O O . GLY A 1 132 ? -8.859 27.781 12.25 1 88.56 132 GLY A O 1
ATOM 1058 N N . CYS A 1 133 ? -7.152 26.531 12.703 1 91.31 133 CYS A N 1
ATOM 1059 C CA . CYS A 1 133 ? -6.934 26.172 11.305 1 91.31 133 CYS A CA 1
ATOM 1060 C C . CYS A 1 133 ? -8.055 25.281 10.797 1 91.31 133 CYS A C 1
ATOM 1062 O O . CYS A 1 133 ? -8.32 25.219 9.594 1 91.31 133 CYS A O 1
ATOM 1064 N N . ILE A 1 134 ? -8.789 24.609 11.734 1 94.88 134 ILE A N 1
ATOM 1065 C CA . ILE A 1 134 ? -9.844 23.719 11.266 1 94.88 134 ILE A CA 1
ATOM 1066 C C . ILE A 1 134 ? -11.188 24.172 11.836 1 94.88 134 ILE A C 1
ATOM 1068 O O . ILE A 1 134 ? -12.086 23.359 12.047 1 94.88 134 ILE A O 1
ATOM 1072 N N . GLU A 1 135 ? -11.258 25.438 12.211 1 95.25 135 GLU A N 1
ATOM 1073 C CA . GLU A 1 135 ? -12.523 25.984 12.695 1 95.25 135 GLU A CA 1
ATOM 1074 C C . GLU A 1 135 ? -13.641 25.75 11.688 1 95.25 135 GLU A C 1
ATOM 1076 O O . GLU A 1 135 ? -13.523 26.125 10.523 1 95.25 135 GLU A O 1
ATOM 1081 N N . GLY A 1 136 ? -14.641 25.078 12.117 1 96.25 136 GLY A N 1
ATOM 1082 C CA . GLY A 1 136 ? -15.82 24.844 11.297 1 96.25 136 GLY A CA 1
ATOM 1083 C C . GLY A 1 136 ? -15.633 23.734 10.273 1 96.25 136 GLY A C 1
ATOM 1084 O O . GLY A 1 136 ? -16.547 23.438 9.508 1 96.25 136 GLY A O 1
ATOM 1085 N N . ILE A 1 137 ? -14.508 23.156 10.195 1 96.94 137 ILE A N 1
ATOM 1086 C CA . ILE A 1 137 ? -14.219 22.078 9.25 1 96.94 137 ILE A CA 1
ATOM 1087 C C . ILE A 1 137 ? -14.742 20.766 9.797 1 96.94 137 ILE A C 1
ATOM 1089 O O . ILE A 1 137 ? -14.516 20.438 10.969 1 96.94 137 ILE A O 1
ATOM 1093 N N . VAL A 1 138 ? -15.43 19.969 8.992 1 98.06 138 VAL A N 1
ATOM 1094 C CA . VAL A 1 138 ? -15.961 18.672 9.398 1 98.06 138 VAL A CA 1
ATOM 1095 C C . VAL A 1 138 ? -14.961 17.578 9.039 1 98.06 138 VAL A C 1
ATOM 1097 O O . VAL A 1 138 ? -14.523 17.469 7.891 1 98.06 138 VAL A O 1
ATOM 1100 N N . LEU A 1 139 ? -14.57 16.812 10.023 1 97.44 139 LEU A N 1
ATOM 1101 C CA . LEU A 1 139 ? -13.602 15.734 9.844 1 97.44 139 LEU A CA 1
ATOM 1102 C C . LEU A 1 139 ? -14.133 14.422 10.414 1 97.44 139 LEU A C 1
ATOM 1104 O O . LEU A 1 139 ? -14.789 14.414 11.461 1 97.44 139 LEU A O 1
ATOM 1108 N N . GLY A 1 140 ? -13.891 13.312 9.727 1 94.81 140 GLY A N 1
ATOM 1109 C CA . GLY A 1 140 ? -14.18 11.969 10.203 1 94.81 140 GLY A CA 1
ATOM 1110 C C . GLY A 1 140 ? -12.93 11.195 10.586 1 94.81 140 GLY A C 1
ATOM 1111 O O . GLY A 1 140 ? -12.219 10.688 9.719 1 94.81 140 GLY A O 1
ATOM 1112 N N . GLY A 1 141 ? -12.555 11.102 11.828 1 89.75 141 GLY A N 1
ATOM 1113 C CA . GLY A 1 141 ? -11.398 10.398 12.352 1 89.75 141 GLY A CA 1
ATOM 1114 C C . GLY A 1 141 ? -11.758 9.297 13.336 1 89.75 141 GLY A C 1
ATOM 1115 O O . GLY A 1 141 ? -12.938 9.039 13.578 1 89.75 141 GLY A O 1
ATOM 1116 N N . PRO A 1 142 ? -10.727 8.547 13.766 1 91.88 142 PRO A N 1
ATOM 1117 C CA . PRO A 1 142 ? -11.008 7.578 14.82 1 91.88 142 PRO A CA 1
ATOM 1118 C C . PRO A 1 142 ? -11.547 8.227 16.094 1 91.88 142 PRO A C 1
ATOM 1120 O O . PRO A 1 142 ? -11.242 9.391 16.375 1 91.88 142 PRO A O 1
ATOM 1123 N N . THR A 1 143 ? -12.273 7.504 16.828 1 90.5 143 THR A N 1
ATOM 1124 C CA . THR A 1 143 ? -12.977 7.996 18.016 1 90.5 143 THR A CA 1
ATOM 1125 C C . THR A 1 143 ? -12.016 8.695 18.969 1 90.5 143 THR A C 1
ATOM 1127 O O . THR A 1 143 ? -12.336 9.742 19.516 1 90.5 143 THR A O 1
ATOM 1130 N N . PRO A 1 144 ? -10.836 8.211 19.141 1 89.5 144 PRO A N 1
ATOM 1131 C CA . PRO A 1 144 ? -9.922 8.844 20.094 1 89.5 144 PRO A CA 1
ATOM 1132 C C . PRO A 1 144 ? -9.531 10.266 19.703 1 89.5 144 PRO A C 1
ATOM 1134 O O . PRO A 1 144 ? -9.016 11.023 20.516 1 89.5 144 PRO A O 1
ATOM 1137 N N . THR A 1 145 ? -9.789 10.656 18.469 1 91.88 145 THR A N 1
ATOM 1138 C CA . THR A 1 145 ? -9.414 12 18.016 1 91.88 145 THR A CA 1
ATOM 1139 C C . THR A 1 145 ? -10.594 12.953 18.156 1 91.88 145 THR A C 1
ATOM 1141 O O . THR A 1 145 ? -10.461 14.156 17.891 1 91.88 145 THR A O 1
ATOM 1144 N N . SER A 1 146 ? -11.758 12.539 18.594 1 95.19 146 SER A N 1
ATOM 1145 C CA . SER A 1 146 ? -12.984 13.328 18.578 1 95.19 146 SER A CA 1
ATOM 1146 C C . SER A 1 146 ? -12.852 14.578 19.438 1 95.19 146 SER A C 1
ATOM 1148 O O . SER A 1 146 ? -13.188 15.68 19 1 95.19 146 SER A O 1
ATOM 1150 N N . TYR A 1 147 ? -12.258 14.477 20.578 1 94.25 147 TYR A N 1
ATOM 1151 C CA . TYR A 1 147 ? -12.133 15.617 21.469 1 94.25 147 TYR A CA 1
ATOM 1152 C C . TYR A 1 147 ? -11.055 16.578 20.984 1 94.25 147 TYR A C 1
ATOM 1154 O O . TYR A 1 147 ? -11.18 17.797 21.141 1 94.25 147 TYR A O 1
ATOM 1162 N N . GLU A 1 148 ? -10.039 16.016 20.438 1 93.81 148 GLU A N 1
ATOM 1163 C CA . GLU A 1 148 ? -8.992 16.875 19.891 1 93.81 148 GLU A CA 1
ATOM 1164 C C . GLU A 1 148 ? -9.531 17.734 18.75 1 93.81 148 GLU A C 1
ATOM 1166 O O . GLU A 1 148 ? -9.234 18.938 18.672 1 93.81 148 GLU A O 1
ATOM 1171 N N . ILE A 1 149 ? -10.352 17.141 17.906 1 95.12 149 ILE A N 1
ATOM 1172 C CA . ILE A 1 149 ? -10.922 17.844 16.766 1 95.12 149 ILE A CA 1
ATOM 1173 C C . ILE A 1 149 ? -11.875 18.938 17.25 1 95.12 149 ILE A C 1
ATOM 1175 O O . ILE A 1 149 ? -11.766 20.094 16.844 1 95.12 149 ILE A O 1
ATOM 1179 N N . THR A 1 150 ? -12.703 18.609 18.234 1 95.62 150 THR A N 1
ATOM 1180 C CA . THR A 1 150 ? -13.695 19.547 18.719 1 95.62 150 THR A CA 1
ATOM 1181 C C . THR A 1 150 ? -13.039 20.672 19.531 1 95.62 150 THR A C 1
ATOM 1183 O O . THR A 1 150 ? -13.422 21.828 19.406 1 95.62 150 THR A O 1
ATOM 1186 N N . ASN A 1 151 ? -12.031 20.312 20.266 1 94.81 151 ASN A N 1
ATOM 1187 C CA . ASN A 1 151 ? -11.32 21.312 21.062 1 94.81 151 ASN A CA 1
ATOM 1188 C C . ASN A 1 151 ? -10.555 22.297 20.188 1 94.81 151 ASN A C 1
ATOM 1190 O O . ASN A 1 151 ? -10.336 23.453 20.594 1 94.81 151 ASN A O 1
ATOM 1194 N N . ALA A 1 152 ? -10.203 21.844 19 1 94.69 152 ALA A N 1
ATOM 1195 C CA . ALA A 1 152 ? -9.469 22.703 18.078 1 94.69 152 ALA A CA 1
ATOM 1196 C C . ALA A 1 152 ? -10.43 23.516 17.219 1 94.69 152 ALA A C 1
ATOM 1198 O O . ALA A 1 152 ? -9.992 24.266 16.328 1 94.69 152 ALA A O 1
ATOM 1199 N N . GLY A 1 153 ? -11.789 23.391 17.5 1 95.69 153 GLY A N 1
ATOM 1200 C CA . GLY A 1 153 ? -12.773 24.188 16.812 1 95.69 153 GLY A CA 1
ATOM 1201 C C . GLY A 1 153 ? -13.398 23.484 15.617 1 95.69 153 GLY A C 1
ATOM 1202 O O . GLY A 1 153 ? -14.312 24 14.984 1 95.69 153 GLY A O 1
ATOM 1203 N N . GLY A 1 154 ? -12.93 22.281 15.281 1 96.69 154 GLY A N 1
ATOM 1204 C CA . GLY A 1 154 ? -13.523 21.5 14.211 1 96.69 154 GLY A CA 1
ATOM 1205 C C . GLY A 1 154 ? -14.797 20.781 14.633 1 96.69 154 GLY A C 1
ATOM 1206 O O . GLY A 1 154 ? -15.211 20.875 15.797 1 96.69 154 GLY A O 1
ATOM 1207 N N . ILE A 1 155 ? -15.414 20.172 13.68 1 97.62 155 ILE A N 1
ATOM 1208 C CA . ILE A 1 155 ? -16.594 19.344 13.914 1 97.62 155 ILE A CA 1
ATOM 1209 C C . ILE A 1 155 ? -16.266 17.875 13.656 1 97.62 155 ILE A C 1
ATOM 1211 O O . ILE A 1 155 ? -15.812 17.516 12.57 1 97.62 155 ILE A O 1
ATOM 1215 N N . TYR A 1 156 ? -16.453 17.062 14.672 1 97.62 156 TYR A N 1
ATOM 1216 C CA . TYR A 1 156 ? -16.203 15.625 14.539 1 97.62 156 TYR A CA 1
ATOM 1217 C C . TYR A 1 156 ? -17.438 14.898 14.031 1 97.62 156 TYR A C 1
ATOM 1219 O O . TYR A 1 156 ? -18.531 15.031 14.586 1 97.62 156 TYR A O 1
ATOM 1227 N N . GLN A 1 157 ? -17.328 14.188 12.953 1 97.81 157 GLN A N 1
ATOM 1228 C CA . GLN A 1 157 ? -18.359 13.312 12.422 1 97.81 157 GLN A CA 1
ATOM 1229 C C . GLN A 1 157 ? -17.953 11.844 12.562 1 97.81 157 GLN A C 1
ATOM 1231 O O . GLN A 1 157 ? -16.953 11.406 11.992 1 97.81 157 GLN A O 1
ATOM 1236 N N . GLN A 1 158 ? -18.75 11.148 13.305 1 96.81 158 GLN A N 1
ATOM 1237 C CA . GLN A 1 158 ? -18.5 9.711 13.43 1 96.81 158 GLN A CA 1
ATOM 1238 C C . GLN A 1 158 ? -18.781 8.992 12.117 1 96.81 158 GLN A C 1
ATOM 1240 O O . GLN A 1 158 ? -19.859 9.148 11.539 1 96.81 158 GLN A O 1
ATOM 1245 N N . ILE A 1 159 ? -17.797 8.305 11.609 1 97.38 159 ILE A N 1
ATOM 1246 C CA . ILE A 1 159 ? -17.953 7.461 10.43 1 97.38 159 ILE A CA 1
ATOM 1247 C C . ILE A 1 159 ? -17.328 6.09 10.688 1 97.38 159 ILE A C 1
ATOM 1249 O O . ILE A 1 159 ? -16.625 5.898 11.68 1 97.38 159 ILE A O 1
ATOM 1253 N N . LYS A 1 160 ? -17.656 5.059 9.891 1 96.31 160 LYS A N 1
ATOM 1254 C CA . LYS A 1 160 ? -17.094 3.721 10.047 1 96.31 160 LYS A CA 1
ATOM 1255 C C . LYS A 1 160 ? -15.609 3.707 9.695 1 96.31 160 LYS A C 1
ATOM 1257 O O . LYS A 1 160 ? -15.133 4.594 8.984 1 96.31 160 LYS A O 1
ATOM 1262 N N . MET A 1 161 ? -14.891 2.742 10.117 1 94.25 161 MET A N 1
ATOM 1263 C CA . MET A 1 161 ? -13.453 2.619 9.922 1 94.25 161 MET A CA 1
ATOM 1264 C C . MET A 1 161 ? -13.109 2.5 8.445 1 94.25 161 MET A C 1
ATOM 1266 O O . MET A 1 161 ? -12.016 2.881 8.016 1 94.25 161 MET A O 1
ATOM 1270 N N . GLU A 1 162 ? -14.078 1.949 7.621 1 96.31 162 GLU A N 1
ATOM 1271 C CA . GLU A 1 162 ? -13.828 1.727 6.199 1 96.31 162 GLU A CA 1
ATOM 1272 C C . GLU A 1 162 ? -14.328 2.904 5.363 1 96.31 162 GLU A C 1
ATOM 1274 O O . GLU A 1 162 ? -14.211 2.895 4.137 1 96.31 162 GLU A O 1
ATOM 1279 N N . ASP A 1 163 ? -14.859 3.971 6.035 1 97.94 163 ASP A N 1
ATOM 1280 C CA . ASP A 1 163 ? -15.461 5.102 5.336 1 97.94 163 ASP A CA 1
ATOM 1281 C C . ASP A 1 163 ? -14.445 6.227 5.141 1 97.94 163 ASP A C 1
ATOM 1283 O O . ASP A 1 163 ? -13.352 6.191 5.711 1 97.94 163 ASP A O 1
ATOM 1287 N N . ALA A 1 164 ? -14.805 7.129 4.293 1 98.44 164 ALA A N 1
ATOM 1288 C CA . ALA A 1 164 ? -14.094 8.391 4.094 1 98.44 164 ALA A CA 1
ATOM 1289 C C . ALA A 1 164 ? -15.062 9.57 4.141 1 98.44 164 ALA A C 1
ATOM 1291 O O . ALA A 1 164 ? -16.234 9.438 3.807 1 98.44 164 ALA A O 1
ATOM 1292 N N . LEU A 1 165 ? -14.625 10.68 4.582 1 98.75 165 LEU A N 1
ATOM 1293 C CA . LEU A 1 165 ? -15.414 11.906 4.645 1 98.75 165 LEU A CA 1
ATOM 1294 C C . LEU A 1 165 ? -14.734 13.031 3.863 1 98.75 165 LEU A C 1
ATOM 1296 O O . LEU A 1 165 ? -13.539 13.281 4.039 1 98.75 165 LEU A O 1
ATOM 1300 N N . LEU A 1 166 ? -15.477 13.594 2.957 1 98.69 166 LEU A N 1
ATOM 1301 C CA . LEU A 1 166 ? -15.039 14.758 2.197 1 98.69 166 LEU A CA 1
ATOM 1302 C C . LEU A 1 166 ? -15.773 16.016 2.652 1 98.69 166 LEU A C 1
ATOM 1304 O O . LEU A 1 166 ? -17.016 16.031 2.703 1 98.69 166 LEU A O 1
ATOM 1308 N N . TYR A 1 167 ? -15.07 16.953 3.074 1 98.62 167 TYR A N 1
ATOM 1309 C CA . TYR A 1 167 ? -15.562 18.297 3.338 1 98.62 167 TYR A CA 1
ATOM 1310 C C . TYR A 1 167 ? -14.633 19.344 2.727 1 98.62 167 TYR A C 1
ATOM 1312 O O . TYR A 1 167 ? -13.539 19.578 3.232 1 98.62 167 TYR A O 1
ATOM 1320 N N . ASN A 1 168 ? -15.109 19.953 1.58 1 97.94 168 ASN A N 1
ATOM 1321 C CA . ASN A 1 168 ? -14.312 20.922 0.844 1 97.94 168 ASN A CA 1
ATOM 1322 C C . ASN A 1 168 ? -12.969 20.344 0.417 1 97.94 168 ASN A C 1
ATOM 1324 O O . ASN A 1 168 ? -12.922 19.391 -0.362 1 97.94 168 ASN A O 1
ATOM 1328 N N . ASN A 1 169 ? -11.836 20.875 0.992 1 98.12 169 ASN A N 1
ATOM 1329 C CA . ASN A 1 169 ? -10.523 20.406 0.536 1 98.12 169 ASN A CA 1
ATOM 1330 C C . ASN A 1 169 ? -9.961 19.328 1.453 1 98.12 169 ASN A C 1
ATOM 1332 O O . ASN A 1 169 ? -8.828 18.875 1.268 1 98.12 169 ASN A O 1
ATOM 1336 N N . PHE A 1 170 ? -10.766 18.859 2.428 1 98.38 170 PHE A N 1
ATOM 1337 C CA . PHE A 1 170 ? -10.312 17.859 3.375 1 98.38 170 PHE A CA 1
ATOM 1338 C C . PHE A 1 170 ? -10.93 16.5 3.055 1 98.38 170 PHE A C 1
ATOM 1340 O O . PHE A 1 170 ? -12.148 16.375 2.936 1 98.38 170 PHE A O 1
ATOM 1347 N N . ILE A 1 171 ? -10.125 15.516 2.836 1 98.69 171 ILE A N 1
ATOM 1348 C CA . ILE A 1 171 ? -10.508 14.109 2.85 1 98.69 171 ILE A CA 1
ATOM 1349 C C . ILE A 1 171 ? -9.984 13.445 4.117 1 98.69 171 ILE A C 1
ATOM 1351 O O . ILE A 1 171 ? -8.797 13.516 4.422 1 98.69 171 ILE A O 1
ATOM 1355 N N . SER A 1 172 ? -10.828 12.883 4.883 1 98.5 172 SER A N 1
ATOM 1356 C CA . SER A 1 172 ? -10.422 12.297 6.156 1 98.5 172 SER A CA 1
ATOM 1357 C C . SER A 1 172 ? -10.953 10.875 6.305 1 98.5 172 SER A C 1
ATOM 1359 O O . SER A 1 172 ? -12.031 10.555 5.797 1 98.5 172 SER A O 1
ATOM 1361 N N . THR A 1 173 ? -10.219 9.992 6.941 1 98.31 173 THR A N 1
ATOM 1362 C CA . THR A 1 173 ? -10.602 8.609 7.234 1 98.31 173 THR A CA 1
ATOM 1363 C C . THR A 1 173 ? -9.992 8.148 8.555 1 98.31 173 THR A C 1
ATOM 1365 O O . THR A 1 173 ? -8.875 8.547 8.898 1 98.31 173 THR A O 1
ATOM 1368 N N . PRO A 1 174 ? -10.703 7.289 9.352 1 96.88 174 PRO A N 1
ATOM 1369 C CA . PRO A 1 174 ? -10.227 6.891 10.68 1 96.88 174 PRO A CA 1
ATOM 1370 C C . PRO A 1 174 ? -8.992 5.988 10.609 1 96.88 174 PRO A C 1
ATOM 1372 O O . PRO A 1 174 ? -8.234 5.898 11.578 1 96.88 174 PRO A O 1
ATOM 1375 N N . ALA A 1 175 ? -8.906 5.238 9.516 1 95.88 175 ALA A N 1
ATOM 1376 C CA . ALA A 1 175 ? -7.836 4.25 9.391 1 95.88 175 ALA A CA 1
ATOM 1377 C C . ALA A 1 175 ? -7.578 3.895 7.93 1 95.88 175 ALA A C 1
ATOM 1379 O O . ALA A 1 175 ? -8.312 4.328 7.043 1 95.88 175 ALA A O 1
ATOM 1380 N N . TYR A 1 176 ? -6.5 3.131 7.691 1 96.94 176 TYR A N 1
ATOM 1381 C CA . TYR A 1 176 ? -6.121 2.695 6.352 1 96.94 176 TYR A CA 1
ATOM 1382 C C . TYR A 1 176 ? -7.234 1.869 5.715 1 96.94 176 TYR A C 1
ATOM 1384 O O . TYR A 1 176 ? -7.27 1.702 4.496 1 96.94 176 TYR A O 1
ATOM 1392 N N . THR A 1 177 ? -8.164 1.325 6.496 1 95.38 177 THR A N 1
ATOM 1393 C CA . THR A 1 177 ? -9.25 0.512 5.957 1 95.38 177 THR A CA 1
ATOM 1394 C C . THR A 1 177 ? -10.195 1.361 5.109 1 95.38 177 THR A C 1
ATOM 1396 O O . THR A 1 177 ? -10.992 0.829 4.34 1 95.38 177 THR A O 1
ATOM 1399 N N . GLY A 1 178 ? -10.07 2.697 5.199 1 97.19 178 GLY A N 1
ATOM 1400 C CA . GLY A 1 178 ? -10.922 3.594 4.43 1 97.19 178 GLY A CA 1
ATOM 1401 C C . GLY A 1 178 ? -10.297 4.02 3.111 1 97.19 178 GLY A C 1
ATOM 1402 O O . GLY A 1 178 ? -10.875 4.824 2.377 1 97.19 178 GLY A O 1
ATOM 1403 N N . PHE A 1 179 ? -9.148 3.486 2.719 1 97.5 179 PHE A N 1
ATOM 1404 C CA . PHE A 1 179 ? -8.383 3.965 1.573 1 97.5 179 PHE A CA 1
ATOM 1405 C C . PHE A 1 179 ? -9.172 3.77 0.28 1 97.5 179 PHE A C 1
ATOM 1407 O O . PHE A 1 179 ? -9.109 4.613 -0.62 1 97.5 179 PHE A O 1
ATOM 1414 N N . LEU A 1 180 ? -9.906 2.676 0.192 1 95.94 180 LEU A N 1
ATOM 1415 C CA . LEU A 1 180 ? -10.68 2.439 -1.022 1 95.94 180 LEU A CA 1
ATOM 1416 C C . LEU A 1 180 ? -11.703 3.553 -1.244 1 95.94 180 LEU A C 1
ATOM 1418 O O . LEU A 1 180 ? -12.047 3.863 -2.387 1 95.94 180 LEU A O 1
ATOM 1422 N N . LYS A 1 181 ? -12.078 4.219 -0.137 1 97.25 181 LYS A N 1
ATOM 1423 C CA . LYS A 1 181 ? -13.109 5.25 -0.208 1 97.25 181 LYS A CA 1
ATOM 1424 C C . LYS A 1 181 ? -12.492 6.645 -0.211 1 97.25 181 LYS A C 1
ATOM 1426 O O . LYS A 1 181 ? -13.133 7.613 -0.635 1 97.25 181 LYS A O 1
ATOM 1431 N N . CYS A 1 182 ? -11.258 6.77 0.169 1 96.94 182 CYS A N 1
ATOM 1432 C CA . CYS A 1 182 ? -10.641 8.086 0.268 1 96.94 182 CYS A CA 1
ATOM 1433 C C . CYS A 1 182 ? -10 8.484 -1.055 1 96.94 182 CYS A C 1
ATOM 1435 O O . CYS A 1 182 ? -10.016 9.664 -1.424 1 96.94 182 CYS A O 1
ATOM 1437 N N . PHE A 1 183 ? -9.461 7.465 -1.767 1 97.69 183 PHE A N 1
ATOM 1438 C CA . PHE A 1 183 ? -8.625 7.793 -2.914 1 97.69 183 PHE A CA 1
ATOM 1439 C C . PHE A 1 183 ? -9.461 8.383 -4.043 1 97.69 183 PHE A C 1
ATOM 1441 O O . PHE A 1 183 ? -9.062 9.359 -4.676 1 97.69 183 PHE A O 1
ATOM 1448 N N . PRO A 1 184 ? -10.711 7.883 -4.227 1 96.62 184 PRO A N 1
ATOM 1449 C CA . PRO A 1 184 ? -11.469 8.445 -5.348 1 96.62 184 PRO A CA 1
ATOM 1450 C C . PRO A 1 184 ? -11.711 9.945 -5.199 1 96.62 184 PRO A C 1
ATOM 1452 O O . PRO A 1 184 ? -11.344 10.719 -6.082 1 96.62 184 PRO A O 1
ATOM 1455 N N . PRO A 1 185 ? -12.227 10.445 -4.074 1 97.75 185 PRO A N 1
ATOM 1456 C CA . PRO A 1 185 ? -12.414 11.898 -3.977 1 97.75 185 PRO A CA 1
ATOM 1457 C C . PRO A 1 185 ? -11.094 12.664 -3.928 1 97.75 185 PRO A C 1
ATOM 1459 O O . PRO A 1 185 ? -11.016 13.789 -4.418 1 97.75 185 PRO A O 1
ATOM 1462 N N . PHE A 1 186 ? -10.055 12.102 -3.402 1 97.94 186 PHE A N 1
ATOM 1463 C CA . PHE A 1 186 ? -8.758 12.758 -3.367 1 97.94 186 PHE A CA 1
ATOM 1464 C C . PHE A 1 186 ? -8.195 12.922 -4.773 1 97.94 186 PHE A C 1
ATOM 1466 O O . PHE A 1 186 ? -7.766 14.016 -5.152 1 97.94 186 PHE A O 1
ATOM 1473 N N . ILE A 1 187 ? -8.266 11.828 -5.523 1 96.5 187 ILE A N 1
ATOM 1474 C CA . ILE A 1 187 ? -7.77 11.828 -6.895 1 96.5 187 ILE A CA 1
ATOM 1475 C C . ILE A 1 187 ? -8.594 12.805 -7.738 1 96.5 187 ILE A C 1
ATOM 1477 O O . ILE A 1 187 ? -8.047 13.508 -8.586 1 96.5 187 ILE A O 1
ATOM 1481 N N . GLU A 1 188 ? -9.859 12.844 -7.496 1 96.81 188 GLU A N 1
ATOM 1482 C CA . GLU A 1 188 ? -10.711 13.805 -8.188 1 96.81 188 GLU A CA 1
ATOM 1483 C C . GLU A 1 188 ? -10.258 15.234 -7.93 1 96.81 188 GLU A C 1
ATOM 1485 O O . GLU A 1 188 ? -10.18 16.047 -8.859 1 96.81 188 GLU A O 1
ATOM 1490 N N . GLN A 1 189 ? -9.898 15.578 -6.691 1 97 189 GLN A N 1
ATOM 1491 C CA . GLN A 1 189 ? -9.438 16.922 -6.352 1 97 189 GLN A CA 1
ATOM 1492 C C . GLN A 1 189 ? -8.094 17.219 -7.016 1 97 189 GLN A C 1
ATOM 1494 O O . GLN A 1 189 ? -7.836 18.359 -7.422 1 97 189 GLN A O 1
ATOM 1499 N N . LEU A 1 190 ? -7.258 16.219 -7.066 1 95.94 190 LEU A N 1
ATOM 1500 C CA . LEU A 1 190 ? -5.949 16.391 -7.691 1 95.94 190 LEU A CA 1
ATOM 1501 C C . LEU A 1 190 ? -6.094 16.6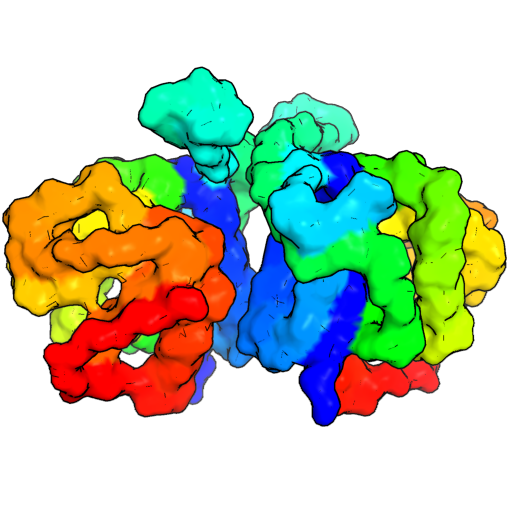72 -9.18 1 95.94 190 LEU A C 1
ATOM 1503 O O . LEU A 1 190 ? -5.352 17.5 -9.727 1 95.94 190 LEU A O 1
ATOM 1507 N N . LYS A 1 191 ? -7.066 16.078 -9.82 1 94.38 191 LYS A N 1
ATOM 1508 C CA . LYS A 1 191 ? -7.234 16.188 -11.266 1 94.38 191 LYS A CA 1
ATOM 1509 C C . LYS A 1 191 ? -8.016 17.438 -11.648 1 94.38 191 LYS A C 1
ATOM 1511 O O . LYS A 1 191 ? -7.715 18.094 -12.648 1 94.38 191 LYS A O 1
ATOM 1516 N N . ASN A 1 192 ? -8.992 17.766 -10.805 1 95.69 192 ASN A N 1
ATOM 1517 C CA . ASN A 1 192 ? -9.953 18.766 -11.234 1 95.69 192 ASN A CA 1
ATOM 1518 C C . ASN A 1 192 ? -10.016 19.938 -10.258 1 95.69 192 ASN A C 1
ATOM 1520 O O . ASN A 1 192 ? -10.812 20.859 -10.438 1 95.69 192 ASN A O 1
ATOM 1524 N N . GLY A 1 193 ? -9.203 19.922 -9.234 1 95.31 193 GLY A N 1
ATOM 1525 C CA . GLY A 1 193 ? -9.211 20.984 -8.25 1 95.31 193 GLY A CA 1
ATOM 1526 C C . GLY A 1 193 ? -10.242 20.781 -7.156 1 95.31 193 GLY A C 1
ATOM 1527 O O . GLY A 1 193 ? -11.102 19.922 -7.266 1 95.31 193 GLY A O 1
ATOM 1528 N N . VAL A 1 194 ? -10.125 21.562 -6.133 1 96.81 194 VAL A N 1
ATOM 1529 C CA . VAL A 1 194 ? -11.008 21.484 -4.973 1 96.81 194 VAL A CA 1
ATOM 1530 C C . VAL A 1 194 ? -12.312 22.219 -5.27 1 96.81 194 VAL A C 1
ATOM 1532 O O . VAL A 1 194 ? -12.305 23.328 -5.793 1 96.81 194 VAL A O 1
ATOM 1535 N N . LYS A 1 195 ? -13.508 21.609 -4.977 1 95.25 195 LYS A N 1
ATOM 1536 C CA . LYS A 1 195 ? -14.82 22.234 -5 1 95.25 195 LYS A CA 1
ATOM 1537 C C . LYS A 1 195 ? -15.305 22.562 -3.59 1 95.25 195 LYS A C 1
ATOM 1539 O O . LYS A 1 195 ? -15.414 21.672 -2.746 1 95.25 195 LYS A O 1
ATOM 1544 N N . PHE A 1 196 ? -15.531 23.797 -3.426 1 96.94 196 PHE A N 1
ATOM 1545 C CA . PHE A 1 196 ? -15.984 24.25 -2.117 1 96.94 196 PHE A CA 1
ATOM 1546 C C . PHE A 1 196 ? -17.5 24.391 -2.09 1 96.94 196 PHE A C 1
ATOM 1548 O O . PHE A 1 196 ? -18.047 25.391 -2.549 1 96.94 196 PHE A O 1
ATOM 1555 N N . ASP A 1 197 ? -18.156 23.297 -1.574 1 96.94 197 ASP A N 1
ATOM 1556 C CA . ASP A 1 197 ? -19.625 23.312 -1.537 1 96.94 197 ASP A CA 1
ATOM 1557 C C . ASP A 1 197 ? -20.141 23.375 -0.1 1 96.94 197 ASP A C 1
ATOM 1559 O O . ASP A 1 197 ? -21.344 23.469 0.13 1 96.94 197 ASP A O 1
ATOM 1563 N N . ASN A 1 198 ? -19.25 23.281 0.86 1 96.69 198 ASN A N 1
ATOM 1564 C CA . ASN A 1 198 ? -19.531 23.328 2.289 1 96.69 198 ASN A CA 1
ATOM 1565 C C . ASN A 1 198 ? -20.531 22.234 2.699 1 96.69 198 ASN A C 1
ATOM 1567 O O . ASN A 1 198 ? -21.359 22.453 3.582 1 96.69 198 ASN A O 1
ATOM 1571 N N . LYS A 1 199 ? -20.516 21.156 2.037 1 97.69 199 LYS A N 1
ATOM 1572 C CA . LYS A 1 199 ? -21.344 19.984 2.342 1 97.69 199 LYS A CA 1
ATOM 1573 C C . LYS A 1 199 ? -20.5 18.797 2.764 1 97.69 199 LYS A C 1
ATOM 1575 O O . LYS A 1 199 ? -19.359 18.641 2.293 1 97.69 199 LYS A O 1
ATOM 1580 N N . VAL A 1 200 ? -21.016 18.016 3.633 1 98.31 200 VAL A N 1
ATOM 1581 C CA . VAL A 1 200 ? -20.391 16.781 4.059 1 98.31 200 VAL A CA 1
ATOM 1582 C C . VAL A 1 200 ? -20.719 15.664 3.076 1 98.31 200 VAL A C 1
ATOM 1584 O O . VAL A 1 200 ? -21.906 15.414 2.787 1 98.31 200 VAL A O 1
ATOM 1587 N N . HIS A 1 201 ? -19.719 15.008 2.535 1 98.56 201 HIS A N 1
ATOM 1588 C CA . HIS A 1 201 ? -19.891 13.805 1.728 1 98.56 201 HIS A CA 1
ATOM 1589 C C . HIS A 1 201 ? -19.219 12.602 2.383 1 98.56 201 HIS A C 1
ATOM 1591 O O . HIS A 1 201 ? -18 12.586 2.576 1 98.56 201 HIS A O 1
ATOM 1597 N N . ILE A 1 202 ? -20.016 11.641 2.766 1 98.31 202 ILE A N 1
ATOM 1598 C CA . ILE A 1 202 ? -19.469 10.414 3.348 1 98.31 202 ILE A CA 1
ATOM 1599 C C . ILE A 1 202 ? -19.484 9.297 2.303 1 98.31 202 ILE A C 1
ATOM 1601 O O . ILE A 1 202 ? -20.516 9.031 1.676 1 98.31 202 ILE A O 1
ATOM 1605 N N . PHE A 1 203 ? -18.344 8.75 2.059 1 97.75 203 PHE A N 1
ATOM 1606 C CA . PHE A 1 203 ? -18.188 7.605 1.165 1 97.75 203 PHE A CA 1
ATOM 1607 C C . PHE A 1 203 ? -18.156 6.305 1.956 1 97.75 203 PHE A C 1
ATOM 1609 O O . PHE A 1 203 ? -17.266 6.098 2.781 1 97.75 203 PHE A O 1
ATOM 1616 N N . LYS A 1 204 ? -19.172 5.418 1.68 1 95.31 204 LYS A N 1
ATOM 1617 C CA . LYS A 1 204 ? -19.344 4.191 2.447 1 95.31 204 LYS A CA 1
ATOM 1618 C C . LYS A 1 204 ? -18.984 2.965 1.612 1 95.31 204 LYS A C 1
ATOM 1620 O O . LYS A 1 204 ? -19.156 2.969 0.39 1 95.31 204 LYS A O 1
ATOM 1625 N N . MET B 1 1 ? -16.422 -3.736 -19.703 1 41.12 1 MET B N 1
ATOM 1626 C CA . MET B 1 1 ? -16.453 -4.816 -18.719 1 41.12 1 MET B CA 1
ATOM 1627 C C . MET B 1 1 ? -15.414 -4.598 -17.641 1 41.12 1 MET B C 1
ATOM 1629 O O . MET B 1 1 ? -14.289 -4.18 -17.922 1 41.12 1 MET B O 1
ATOM 1633 N N . SER B 1 2 ? -15.742 -4.332 -16.406 1 53.81 2 SER B N 1
ATOM 1634 C CA . SER B 1 2 ? -14.773 -3.992 -15.367 1 53.81 2 SER B CA 1
ATOM 1635 C C . SER B 1 2 ? -13.656 -5.035 -15.297 1 53.81 2 SER B C 1
ATOM 1637 O O . SER B 1 2 ? -13.93 -6.238 -15.336 1 53.81 2 SER B O 1
ATOM 1639 N N . GLN B 1 3 ? -12.398 -4.707 -15.625 1 86.94 3 GLN B N 1
ATOM 1640 C CA . GLN B 1 3 ? -11.281 -5.641 -15.758 1 86.94 3 GLN B CA 1
ATOM 1641 C C . GLN B 1 3 ? -10.82 -6.137 -14.391 1 86.94 3 GLN B C 1
ATOM 1643 O O . GLN B 1 3 ? -10.547 -5.336 -13.492 1 86.94 3 GLN B O 1
ATOM 1648 N N . LYS B 1 4 ? -10.938 -7.492 -14.18 1 97.31 4 LYS B N 1
ATOM 1649 C CA . LYS B 1 4 ? -10.672 -8.148 -12.906 1 97.31 4 LYS B CA 1
ATOM 1650 C C . LYS B 1 4 ? -9.234 -8.672 -12.844 1 97.31 4 LYS B C 1
ATOM 1652 O O . LYS B 1 4 ? -8.719 -9.195 -13.836 1 97.31 4 LYS B O 1
ATOM 1657 N N . ILE B 1 5 ? -8.68 -8.414 -11.742 1 98.56 5 ILE B N 1
ATOM 1658 C CA . ILE B 1 5 ? -7.355 -8.938 -11.422 1 98.56 5 ILE B CA 1
ATOM 1659 C C . ILE B 1 5 ? -7.453 -9.875 -10.219 1 98.56 5 ILE B C 1
ATOM 1661 O O . ILE B 1 5 ? -8.148 -9.578 -9.242 1 98.56 5 ILE B O 1
ATOM 1665 N N . LEU B 1 6 ? -6.844 -11.031 -10.289 1 98.81 6 LEU B N 1
ATOM 1666 C CA . LEU B 1 6 ? -6.797 -11.969 -9.172 1 98.81 6 LEU B CA 1
ATOM 1667 C C . LEU B 1 6 ? -5.492 -11.836 -8.398 1 98.81 6 LEU B C 1
ATOM 1669 O O . LEU B 1 6 ? -4.414 -11.789 -8.992 1 98.81 6 LEU B O 1
ATOM 1673 N N . LEU B 1 7 ? -5.594 -11.656 -7.148 1 98.94 7 LEU B N 1
ATOM 1674 C CA . LEU B 1 7 ? -4.449 -11.688 -6.246 1 98.94 7 LEU B CA 1
ATOM 1675 C C . LEU B 1 7 ? -4.531 -12.883 -5.301 1 98.94 7 LEU B C 1
ATOM 1677 O O . LEU B 1 7 ? -5.484 -13 -4.531 1 98.94 7 LEU B O 1
ATOM 1681 N N . ILE B 1 8 ? -3.57 -13.758 -5.379 1 98.88 8 ILE B N 1
ATOM 1682 C CA . ILE B 1 8 ? -3.508 -14.938 -4.527 1 98.88 8 ILE B CA 1
ATOM 1683 C C . ILE B 1 8 ? -2.48 -14.719 -3.418 1 98.88 8 ILE B C 1
ATOM 1685 O O . ILE B 1 8 ? -1.34 -14.336 -3.688 1 98.88 8 ILE B O 1
ATOM 1689 N N . THR B 1 9 ? -2.898 -14.906 -2.225 1 98.81 9 THR B N 1
ATOM 1690 C CA . THR B 1 9 ? -2.033 -14.852 -1.051 1 98.81 9 THR B CA 1
ATOM 1691 C C . THR B 1 9 ? -2.518 -15.82 0.025 1 98.81 9 THR B C 1
ATOM 1693 O O . THR B 1 9 ? -3.354 -16.688 -0.242 1 98.81 9 THR B O 1
ATOM 1696 N N . GLY B 1 10 ? -1.898 -15.828 1.143 1 98.69 10 GLY B N 1
ATOM 1697 C CA . GLY B 1 10 ? -2.234 -16.641 2.299 1 98.69 10 GLY B CA 1
ATOM 1698 C C . GLY B 1 10 ? -1.6 -16.141 3.584 1 98.69 10 GLY B C 1
ATOM 1699 O O . GLY B 1 10 ? -1.02 -15.062 3.615 1 98.69 10 GLY B O 1
ATOM 1700 N N . ASP B 1 11 ? -1.822 -16.938 4.66 1 98.62 11 ASP B N 1
ATOM 1701 C CA . ASP B 1 11 ? -1.166 -16.594 5.914 1 98.62 11 ASP B CA 1
ATOM 1702 C C . ASP B 1 11 ? 0.343 -16.453 5.727 1 98.62 11 ASP B C 1
ATOM 1704 O O . ASP B 1 11 ? 0.98 -17.312 5.121 1 98.62 11 ASP B O 1
ATOM 1708 N N . PHE B 1 12 ? 0.782 -15.258 6.145 1 98.56 12 PHE B N 1
ATOM 1709 C CA . PHE B 1 12 ? 2.191 -14.883 6.145 1 98.56 12 PHE B CA 1
ATOM 1710 C C . PHE B 1 12 ? 2.631 -14.438 4.754 1 98.56 12 PHE B C 1
ATOM 1712 O O . PHE B 1 12 ? 3.783 -14.633 4.367 1 98.56 12 PHE B O 1
ATOM 1719 N N . GLY B 1 13 ? 1.656 -13.984 3.91 1 98.69 13 GLY B N 1
ATOM 1720 C CA . GLY B 1 13 ? 2.041 -13.109 2.811 1 98.69 13 GLY B CA 1
ATOM 1721 C C . GLY B 1 13 ? 2.752 -11.852 3.266 1 98.69 13 GLY B C 1
ATOM 1722 O O . GLY B 1 13 ? 2.482 -11.336 4.352 1 98.69 13 GLY B O 1
ATOM 1723 N N . GLU B 1 14 ? 3.678 -11.43 2.463 1 98.75 14 GLU B N 1
ATOM 1724 C CA . GLU B 1 14 ? 4.367 -10.203 2.854 1 98.75 14 GLU B CA 1
ATOM 1725 C C . GLU B 1 14 ? 3.424 -9.008 2.832 1 98.75 14 GLU B C 1
ATOM 1727 O O . GLU B 1 14 ? 2.684 -8.812 1.865 1 98.75 14 GLU B O 1
ATOM 1732 N N . ASP B 1 15 ? 3.383 -8.258 3.885 1 98.75 15 ASP B N 1
ATOM 1733 C CA . ASP B 1 15 ? 2.393 -7.242 4.227 1 98.75 15 ASP B CA 1
ATOM 1734 C C . ASP B 1 15 ? 2.225 -6.234 3.096 1 98.75 15 ASP B C 1
ATOM 1736 O O . ASP B 1 15 ? 1.121 -6.051 2.578 1 98.75 15 ASP B O 1
ATOM 1740 N N . TYR B 1 16 ? 3.283 -5.59 2.59 1 98.69 16 TYR B N 1
ATOM 1741 C CA . TYR B 1 16 ? 3.246 -4.621 1.501 1 98.69 16 TYR B CA 1
ATOM 1742 C C . TYR B 1 16 ? 2.934 -5.305 0.175 1 98.69 16 TYR B C 1
ATOM 1744 O O . TYR B 1 16 ? 2.25 -4.73 -0.679 1 98.69 16 TYR B O 1
ATOM 1752 N N . GLU B 1 17 ? 3.369 -6.523 -0.004 1 98.81 17 GLU B N 1
ATOM 1753 C CA . GLU B 1 17 ? 3.242 -7.211 -1.283 1 98.81 17 GLU B CA 1
ATOM 1754 C C . GLU B 1 17 ? 1.806 -7.672 -1.523 1 98.81 17 GLU B C 1
ATOM 1756 O O . GLU B 1 17 ? 1.429 -7.98 -2.654 1 98.81 17 GLU B O 1
ATOM 1761 N N . VAL B 1 18 ? 1.046 -7.707 -0.451 1 98.81 18 VAL B N 1
ATOM 1762 C CA . VAL B 1 18 ? -0.381 -7.992 -0.563 1 98.81 18 VAL B CA 1
ATOM 1763 C C . VAL B 1 18 ? -1.16 -6.688 -0.704 1 98.81 18 VAL B C 1
ATOM 1765 O O . VAL B 1 18 ? -1.868 -6.484 -1.692 1 98.81 18 VAL B O 1
ATOM 1768 N N . MET B 1 19 ? -0.92 -5.785 0.139 1 98.81 19 MET B N 1
ATOM 1769 C CA . MET B 1 19 ? -1.776 -4.613 0.286 1 98.81 19 MET B CA 1
ATOM 1770 C C . MET B 1 19 ? -1.524 -3.609 -0.835 1 98.81 19 MET B C 1
ATOM 1772 O O . MET B 1 19 ? -2.465 -3.027 -1.375 1 98.81 19 MET B O 1
ATOM 1776 N N . VAL B 1 20 ? -0.231 -3.379 -1.21 1 98.69 20 VAL B N 1
ATOM 1777 C CA . VAL B 1 20 ? 0.104 -2.297 -2.131 1 98.69 20 VAL B CA 1
ATOM 1778 C C . VAL B 1 20 ? -0.458 -2.605 -3.518 1 98.69 20 VAL B C 1
ATOM 1780 O O . VAL B 1 20 ? -1.168 -1.783 -4.102 1 98.69 20 VAL B O 1
ATOM 1783 N N . PRO B 1 21 ? -0.276 -3.803 -4.078 1 98.75 21 PRO B N 1
ATOM 1784 C CA . PRO B 1 21 ? -0.907 -4.07 -5.371 1 98.75 21 PRO B CA 1
ATOM 1785 C C . PRO B 1 21 ? -2.432 -4.012 -5.309 1 98.75 21 PRO B C 1
ATOM 1787 O O . PRO B 1 21 ? -3.074 -3.523 -6.242 1 98.75 21 PRO B O 1
ATOM 1790 N N . PHE B 1 22 ? -3.01 -4.516 -4.211 1 98.75 22 PHE B N 1
ATOM 1791 C CA . PHE B 1 22 ? -4.457 -4.457 -4.039 1 98.75 22 PHE B CA 1
ATOM 1792 C C . PHE B 1 22 ? -4.953 -3.02 -4.141 1 98.75 22 PHE B C 1
ATOM 1794 O O . PHE B 1 22 ? -5.879 -2.73 -4.902 1 98.75 22 PHE B O 1
ATOM 1801 N N . GLN B 1 23 ? -4.281 -2.109 -3.473 1 98.06 23 GLN B N 1
ATOM 1802 C CA . GLN B 1 23 ? -4.727 -0.721 -3.395 1 98.06 23 GLN B CA 1
ATOM 1803 C C . GLN B 1 23 ? -4.398 0.033 -4.68 1 98.06 23 GLN B C 1
ATOM 1805 O O . GLN B 1 23 ? -5.223 0.801 -5.184 1 98.06 23 GLN B O 1
ATOM 1810 N N . VAL B 1 24 ? -3.221 -0.153 -5.238 1 97.69 24 VAL B N 1
ATOM 1811 C CA . VAL B 1 24 ? -2.797 0.542 -6.449 1 97.69 24 VAL B CA 1
ATOM 1812 C C . VAL B 1 24 ? -3.729 0.185 -7.602 1 97.69 24 VAL B C 1
ATOM 1814 O O . VAL B 1 24 ? -4.246 1.07 -8.289 1 97.69 24 VAL B O 1
ATOM 1817 N N . LEU B 1 25 ? -4.008 -1.098 -7.746 1 97.5 25 LEU B N 1
ATOM 1818 C CA . LEU B 1 25 ? -4.805 -1.557 -8.875 1 97.5 25 LEU B CA 1
ATOM 1819 C C . LEU B 1 25 ? -6.266 -1.15 -8.711 1 97.5 25 LEU B C 1
ATOM 1821 O O . LEU B 1 25 ? -6.934 -0.815 -9.695 1 97.5 25 LEU B O 1
ATOM 1825 N N . HIS B 1 26 ? -6.754 -1.136 -7.496 1 95.62 26 HIS B N 1
ATOM 1826 C CA . HIS B 1 26 ? -8.094 -0.614 -7.25 1 95.62 26 HIS B CA 1
ATOM 1827 C C . HIS B 1 26 ? -8.18 0.871 -7.59 1 95.62 26 HIS B C 1
ATOM 1829 O O . HIS B 1 26 ? -9.141 1.315 -8.219 1 95.62 26 HIS B O 1
ATOM 1835 N N . ALA B 1 27 ? -7.148 1.586 -7.227 1 93.19 27 ALA B N 1
ATOM 1836 C CA . ALA B 1 27 ? -7.152 3.035 -7.398 1 93.19 27 ALA B CA 1
ATOM 1837 C C . ALA B 1 27 ? -7.184 3.412 -8.875 1 93.19 27 ALA B C 1
ATOM 1839 O O . ALA B 1 27 ? -7.715 4.461 -9.242 1 93.19 27 ALA B O 1
ATOM 1840 N N . ILE B 1 28 ? -6.691 2.553 -9.688 1 92.12 28 ILE B N 1
ATOM 1841 C CA . ILE B 1 28 ? -6.66 2.898 -11.102 1 92.12 28 ILE B CA 1
ATOM 1842 C C . ILE B 1 28 ? -7.844 2.252 -11.82 1 92.12 28 ILE B C 1
ATOM 1844 O O . ILE B 1 28 ? -7.887 2.215 -13.055 1 92.12 28 ILE B O 1
ATOM 1848 N N . GLY B 1 29 ? -8.727 1.645 -11.062 1 92.88 29 GLY B N 1
ATOM 1849 C CA . GLY B 1 29 ? -10.039 1.383 -11.617 1 92.88 29 GLY B CA 1
ATOM 1850 C C . GLY B 1 29 ? -10.32 -0.094 -11.828 1 92.88 29 GLY B C 1
ATOM 1851 O O . GLY B 1 29 ? -11.352 -0.464 -12.383 1 92.88 29 GLY B O 1
ATOM 1852 N N . TYR B 1 30 ? -9.445 -0.997 -11.391 1 96.44 30 TYR B N 1
ATOM 1853 C CA . TYR B 1 30 ? -9.656 -2.43 -11.57 1 96.44 30 TYR B CA 1
ATOM 1854 C C . TYR B 1 30 ? -10.328 -3.033 -10.344 1 96.44 30 TYR B C 1
ATOM 1856 O O . TYR B 1 30 ? -10.18 -2.52 -9.227 1 96.44 30 TYR B O 1
ATOM 1864 N N . THR B 1 31 ? -11.133 -4.027 -10.641 1 97.56 31 THR B N 1
ATOM 1865 C CA . THR B 1 31 ? -11.578 -4.887 -9.555 1 97.56 31 THR B CA 1
ATOM 1866 C C . THR B 1 31 ? -10.5 -5.906 -9.195 1 97.56 31 THR B C 1
ATOM 1868 O O . THR B 1 31 ? -10.016 -6.637 -10.062 1 97.56 31 THR B O 1
ATOM 1871 N N . VAL B 1 32 ? -10.094 -5.91 -7.918 1 98.44 32 VAL B N 1
ATOM 1872 C CA . VAL B 1 32 ? -9.062 -6.844 -7.465 1 98.44 32 VAL B CA 1
ATOM 1873 C C . VAL B 1 32 ? -9.672 -7.836 -6.477 1 98.44 32 VAL B C 1
ATOM 1875 O O . VAL B 1 32 ? -10.016 -7.469 -5.352 1 98.44 32 VAL B O 1
ATOM 1878 N N . HIS B 1 33 ? -9.852 -9.055 -6.891 1 98.81 33 HIS B N 1
ATOM 1879 C CA . HIS B 1 33 ? -10.258 -10.117 -5.977 1 98.81 33 HIS B CA 1
ATOM 1880 C C . HIS B 1 33 ? -9.047 -10.727 -5.277 1 98.81 33 HIS B C 1
ATOM 1882 O O . HIS B 1 33 ? -8.094 -11.148 -5.93 1 98.81 33 HIS B O 1
ATOM 1888 N N . THR B 1 34 ? -9.109 -10.727 -3.977 1 98.88 34 THR B N 1
ATOM 1889 C CA . THR B 1 34 ? -8.078 -11.336 -3.143 1 98.88 34 THR B CA 1
ATOM 1890 C C . THR B 1 34 ? -8.578 -12.648 -2.539 1 98.88 34 THR B C 1
ATOM 1892 O O . THR B 1 34 ? -9.633 -12.68 -1.902 1 98.88 34 THR B O 1
ATOM 1895 N N . VAL B 1 35 ? -7.746 -13.703 -2.725 1 98.88 35 VAL B N 1
ATOM 1896 C CA . VAL B 1 35 ? -8.273 -15.008 -2.35 1 98.88 35 VAL B CA 1
ATOM 1897 C C . VAL B 1 35 ? -7.18 -15.836 -1.676 1 98.88 35 VAL B C 1
ATOM 1899 O O . VAL B 1 35 ? -5.988 -15.578 -1.871 1 98.88 35 VAL B O 1
ATOM 1902 N N . CYS B 1 36 ? -7.586 -16.75 -0.877 1 98.88 36 CYS B N 1
ATOM 1903 C CA . CYS B 1 36 ? -6.797 -17.781 -0.193 1 98.88 36 CYS B CA 1
ATOM 1904 C C . CYS B 1 36 ? -7.547 -19.094 -0.141 1 98.88 36 CYS B C 1
ATOM 1906 O O . CYS B 1 36 ? -8.742 -19.125 0.145 1 98.88 36 CYS B O 1
ATOM 1908 N N . PRO B 1 37 ? -6.836 -20.203 -0.469 1 98.62 37 PRO B N 1
ATOM 1909 C CA . PRO B 1 37 ? -7.531 -21.5 -0.4 1 98.62 37 PRO B CA 1
ATOM 1910 C C . PRO B 1 37 ? -8.195 -21.734 0.951 1 98.62 37 PRO B C 1
ATOM 1912 O O . PRO B 1 37 ? -7.641 -21.375 1.992 1 98.62 37 PRO B O 1
ATOM 1915 N N . ASN B 1 38 ? -9.414 -22.312 0.951 1 98.06 38 ASN B N 1
ATOM 1916 C CA . ASN B 1 38 ? -10.211 -22.703 2.109 1 98.06 38 ASN B CA 1
ATOM 1917 C C . ASN B 1 38 ? -10.688 -21.469 2.887 1 98.06 38 ASN B C 1
ATOM 1919 O O . ASN B 1 38 ? -10.992 -21.562 4.078 1 98.06 38 ASN B O 1
ATOM 1923 N N . LYS B 1 39 ? -10.688 -20.328 2.266 1 98.56 39 LYS B N 1
ATOM 1924 C CA . LYS B 1 39 ? -11.219 -19.109 2.883 1 98.56 39 LYS B CA 1
ATOM 1925 C C . LYS B 1 39 ? -12.227 -18.438 1.973 1 98.56 39 LYS B C 1
ATOM 1927 O O . LYS B 1 39 ? -12.32 -18.75 0.785 1 98.56 39 LYS B O 1
ATOM 1932 N N . LYS B 1 40 ? -13.008 -17.578 2.572 1 98.56 40 LYS B N 1
ATOM 1933 C CA . LYS B 1 40 ? -14.078 -16.859 1.882 1 98.56 40 LYS B CA 1
ATOM 1934 C C . LYS B 1 40 ? -13.977 -15.359 2.121 1 98.56 40 LYS B C 1
ATOM 1936 O O . LYS B 1 40 ? -13.188 -14.906 2.957 1 98.56 40 LYS B O 1
ATOM 1941 N N . ALA B 1 41 ? -14.758 -14.602 1.278 1 98.5 41 ALA B N 1
ATOM 1942 C CA . ALA B 1 41 ? -14.867 -13.172 1.516 1 98.5 41 ALA B CA 1
ATOM 1943 C C . ALA B 1 41 ? -15.195 -12.875 2.979 1 98.5 41 ALA B C 1
ATOM 1945 O O . ALA B 1 41 ? -16.047 -13.539 3.572 1 98.5 41 ALA B O 1
ATOM 1946 N N . GLY B 1 42 ? -14.453 -11.953 3.584 1 97.31 42 GLY B N 1
ATOM 1947 C CA . GLY B 1 42 ? -14.672 -11.609 4.98 1 97.31 42 GLY B CA 1
ATOM 1948 C C . GLY B 1 42 ? -13.68 -12.273 5.918 1 97.31 42 GLY B C 1
ATOM 1949 O O . GLY B 1 42 ? -13.461 -11.797 7.031 1 97.31 42 GLY B O 1
ATOM 1950 N N . ASP B 1 43 ? -13.078 -13.477 5.5 1 98.25 43 ASP B N 1
ATOM 1951 C CA . ASP B 1 43 ? -11.969 -14.07 6.25 1 98.25 43 ASP B CA 1
ATOM 1952 C C . ASP B 1 43 ? -10.695 -13.242 6.094 1 98.25 43 ASP B C 1
ATOM 1954 O O . ASP B 1 43 ? -10.625 -12.359 5.242 1 98.25 43 ASP B O 1
ATOM 1958 N N . TYR B 1 44 ? -9.742 -13.438 6.973 1 97.75 44 TYR B N 1
ATOM 1959 C CA . TYR B 1 44 ? -8.5 -12.688 6.859 1 97.75 44 TYR B CA 1
ATOM 1960 C C . TYR B 1 44 ? -7.301 -13.633 6.816 1 97.75 44 TYR B C 1
ATOM 1962 O O . TYR B 1 44 ? -7.41 -14.805 7.176 1 97.75 44 TYR B O 1
ATOM 1970 N N . VAL B 1 45 ? -6.242 -13.234 6.238 1 98.44 45 VAL B N 1
ATOM 1971 C CA . VAL B 1 45 ? -4.922 -13.828 6.414 1 98.44 45 VAL B CA 1
ATOM 1972 C C . VAL B 1 45 ? -4.062 -12.93 7.301 1 98.44 45 VAL B C 1
ATOM 1974 O O . VAL B 1 45 ? -4.273 -11.719 7.355 1 98.44 45 VAL B O 1
ATOM 1977 N N . THR B 1 46 ? -3.148 -13.484 8.047 1 97.62 46 THR B N 1
ATOM 1978 C CA . THR B 1 46 ? -2.146 -12.727 8.789 1 97.62 46 THR B CA 1
ATOM 1979 C C . THR B 1 46 ? -0.891 -12.523 7.941 1 97.62 46 THR B C 1
ATOM 1981 O O . THR B 1 46 ? -0.251 -13.492 7.527 1 97.62 46 THR B O 1
ATOM 1984 N N . CYS B 1 47 ? -0.565 -11.234 7.684 1 98.31 47 CYS B N 1
ATOM 1985 C CA . CYS B 1 47 ? 0.605 -10.93 6.867 1 98.31 47 CYS B CA 1
ATOM 1986 C C . CYS B 1 47 ? 1.862 -10.8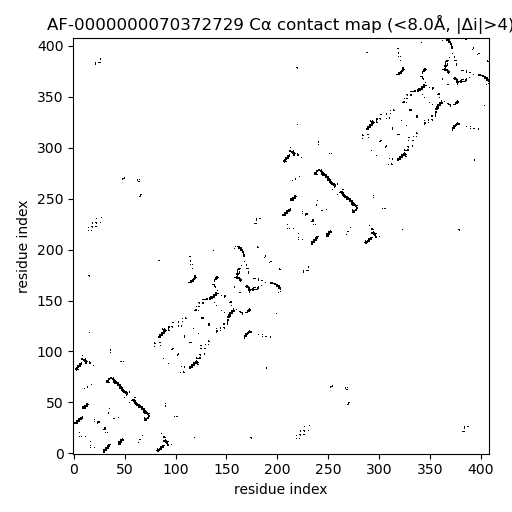52 7.727 1 98.31 47 CYS B C 1
ATOM 1988 O O . CYS B 1 47 ?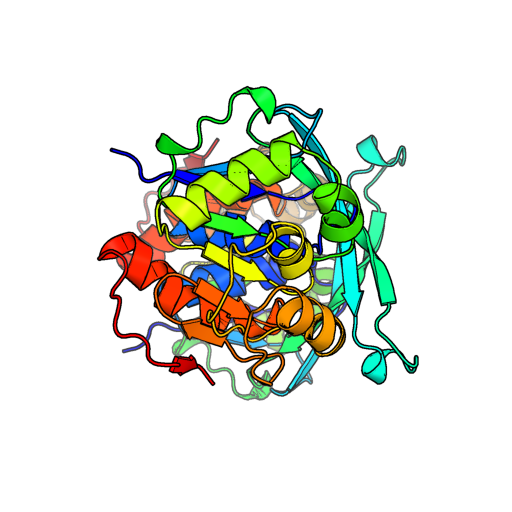 1.787 -10.922 8.953 1 98.31 47 CYS B O 1
ATOM 1990 N N . VAL B 1 48 ? 3.016 -10.75 7.039 1 98.19 48 VAL B N 1
ATOM 1991 C CA . VAL B 1 48 ? 4.281 -10.594 7.75 1 98.19 48 VAL B CA 1
ATOM 1992 C C . VAL B 1 48 ? 5.012 -9.352 7.238 1 98.19 48 VAL B C 1
ATOM 1994 O O . VAL B 1 48 ? 4.863 -8.969 6.074 1 98.19 48 VAL B O 1
ATOM 1997 N N . VAL B 1 49 ? 5.746 -8.734 8.117 1 97.75 49 VAL B N 1
ATOM 1998 C CA . VAL B 1 49 ? 6.695 -7.676 7.785 1 97.75 49 VAL B CA 1
ATOM 1999 C C . VAL B 1 49 ? 8.086 -8.273 7.586 1 97.75 49 VAL B C 1
ATOM 2001 O O . VAL B 1 49 ? 8.68 -8.797 8.523 1 97.75 49 VAL B O 1
ATOM 2004 N N . GLU B 1 50 ? 8.516 -8.211 6.352 1 95.19 50 GLU B N 1
ATOM 2005 C CA . GLU B 1 50 ? 9.883 -8.648 6.078 1 95.19 50 GLU B CA 1
ATOM 2006 C C . GLU B 1 50 ? 10.859 -7.477 6.094 1 95.19 50 GLU B C 1
ATOM 2008 O O . GLU B 1 50 ? 10.609 -6.453 5.453 1 95.19 50 GLU B O 1
ATOM 2013 N N . GLU B 1 51 ? 11.922 -7.625 6.848 1 91.12 51 GLU B N 1
ATOM 2014 C CA . GLU B 1 51 ? 12.953 -6.59 6.945 1 91.12 51 GLU B CA 1
ATOM 2015 C C . GLU B 1 51 ? 14.344 -7.172 6.734 1 91.12 51 GLU B C 1
ATOM 2017 O O . GLU B 1 51 ? 14.656 -8.25 7.242 1 91.12 51 GLU B O 1
ATOM 2022 N N . GLY B 1 52 ? 15.172 -6.367 5.992 1 85.56 52 GLY B N 1
ATOM 2023 C CA . GLY B 1 52 ? 16.484 -6.84 5.59 1 85.56 52 GLY B CA 1
ATOM 2024 C C . GLY B 1 52 ? 17.391 -7.148 6.766 1 85.56 52 GLY B C 1
ATOM 2025 O O . GLY B 1 52 ? 17.375 -6.438 7.773 1 85.56 52 GLY B O 1
ATOM 2026 N N . GLY B 1 53 ? 18.172 -8.117 6.484 1 78.31 53 GLY B N 1
ATOM 2027 C CA . GLY B 1 53 ? 19.125 -8.555 7.492 1 78.31 53 GLY B CA 1
ATOM 2028 C C . GLY B 1 53 ? 20.188 -7.52 7.797 1 78.31 53 GLY B C 1
ATOM 2029 O O . GLY B 1 53 ? 20.578 -7.344 8.953 1 78.31 53 GLY B O 1
ATOM 2030 N N . GLU B 1 54 ? 20.469 -6.762 6.719 1 77.69 54 GLU B N 1
ATOM 2031 C CA . GLU B 1 54 ? 21.516 -5.766 6.906 1 77.69 54 GLU B CA 1
ATOM 2032 C C . GLU B 1 54 ? 21.078 -4.668 7.867 1 77.69 54 GLU B C 1
ATOM 2034 O O . GLU B 1 54 ? 21.891 -4.16 8.648 1 77.69 54 GLU B O 1
ATOM 2039 N N . ILE B 1 55 ? 19.844 -4.363 7.832 1 79.69 55 ILE B N 1
ATOM 2040 C CA . ILE B 1 55 ? 19.297 -3.33 8.711 1 79.69 55 ILE B CA 1
ATOM 2041 C C . ILE B 1 55 ? 19.203 -3.863 10.141 1 79.69 55 ILE B C 1
ATOM 2043 O O . ILE B 1 55 ? 19.547 -3.162 11.094 1 79.69 55 ILE B O 1
ATOM 2047 N N . GLU B 1 56 ? 18.891 -5.09 10.234 1 85.06 56 GLU B N 1
ATOM 2048 C CA . GLU B 1 56 ? 18.641 -5.676 11.547 1 85.06 56 GLU B CA 1
ATOM 2049 C C . GLU B 1 56 ? 19.859 -6.469 12.031 1 85.06 56 GLU B C 1
ATOM 2051 O O . GLU B 1 56 ? 19.844 -7.004 13.148 1 85.06 56 GLU B O 1
ATOM 2056 N N . LYS B 1 57 ? 20.859 -6.652 11.211 1 88.75 57 LYS B N 1
ATOM 2057 C CA . LYS B 1 57 ? 22.141 -7.25 11.57 1 88.75 57 LYS B CA 1
ATOM 2058 C C . LYS B 1 57 ? 22.016 -8.766 11.703 1 88.75 57 LYS B C 1
ATOM 2060 O O . LYS B 1 57 ? 22.562 -9.352 12.648 1 88.75 57 LYS B O 1
ATOM 2065 N N . PHE B 1 58 ? 21.234 -9.469 10.906 1 91.06 58 PHE B N 1
ATOM 2066 C CA . PHE B 1 58 ? 21.141 -10.914 10.75 1 91.06 58 PHE B CA 1
ATOM 2067 C C . PHE B 1 58 ? 21.656 -11.352 9.383 1 91.06 58 PHE B C 1
ATOM 2069 O O . PHE B 1 58 ? 21.891 -10.508 8.508 1 91.06 58 PHE B O 1
ATOM 2076 N N . GLN B 1 59 ? 21.875 -12.695 9.164 1 90.44 59 GLN B N 1
ATOM 2077 C CA . GLN B 1 59 ? 22.406 -13.234 7.914 1 90.44 59 GLN B CA 1
ATOM 2078 C C . GLN B 1 59 ? 21.328 -13.234 6.828 1 90.44 59 GLN B C 1
ATOM 2080 O O . GLN B 1 59 ? 21.641 -13.406 5.645 1 90.44 59 GLN B O 1
ATOM 2085 N N . THR B 1 60 ? 20.078 -13.031 7.266 1 90.06 60 THR B N 1
ATOM 2086 C CA . THR B 1 60 ? 18.922 -12.984 6.371 1 90.06 60 THR B CA 1
ATOM 2087 C C . THR B 1 60 ? 17.844 -12.047 6.918 1 90.06 60 THR B C 1
ATOM 2089 O O . THR B 1 60 ? 18.047 -11.406 7.949 1 90.06 60 THR B O 1
ATOM 2092 N N . TYR B 1 61 ? 16.766 -11.945 6.262 1 90.69 61 TYR B N 1
ATOM 2093 C CA . TYR B 1 61 ? 15.711 -11.023 6.652 1 90.69 61 TYR B CA 1
ATOM 2094 C C . TYR B 1 61 ? 14.852 -11.609 7.77 1 90.69 61 TYR B C 1
ATOM 2096 O O . TYR B 1 61 ? 14.828 -12.828 7.961 1 90.69 61 TYR B O 1
ATOM 2104 N N . THR B 1 62 ? 14.258 -10.734 8.523 1 92.75 62 THR B N 1
ATOM 2105 C CA . THR B 1 62 ? 13.32 -11.141 9.562 1 92.75 62 THR B CA 1
ATOM 2106 C C . THR B 1 62 ? 11.891 -11.141 9.039 1 92.75 62 THR B C 1
ATOM 2108 O O . THR B 1 62 ? 11.602 -10.508 8.016 1 92.75 62 THR B O 1
ATOM 2111 N N . GLU B 1 63 ? 11.031 -11.93 9.672 1 94.31 63 GLU B N 1
ATOM 2112 C CA . GLU B 1 63 ? 9.586 -11.945 9.469 1 94.31 63 GLU B CA 1
ATOM 2113 C C . GLU B 1 63 ? 8.836 -11.688 10.773 1 94.31 63 GLU B C 1
ATOM 2115 O O . GLU B 1 63 ? 8.953 -12.461 11.727 1 94.31 63 GLU B O 1
ATOM 2120 N N . LYS B 1 64 ? 8.18 -10.562 10.867 1 95.38 64 LYS B N 1
ATOM 2121 C CA . LYS B 1 64 ? 7.371 -10.203 12.031 1 95.38 64 LYS B CA 1
ATOM 2122 C C . LYS B 1 64 ? 5.887 -10.156 11.672 1 95.38 64 LYS B C 1
ATOM 2124 O O . LYS B 1 64 ? 5.527 -9.891 10.523 1 95.38 64 LYS B O 1
ATOM 2129 N N . ILE B 1 65 ? 5.039 -10.453 12.648 1 95.75 65 ILE B N 1
ATOM 2130 C CA . ILE B 1 65 ? 3.604 -10.414 12.398 1 95.75 65 ILE B CA 1
ATOM 2131 C C . ILE B 1 65 ? 3.197 -9.031 11.906 1 95.75 65 ILE B C 1
ATOM 2133 O O . ILE B 1 65 ? 3.584 -8.016 12.492 1 95.75 65 ILE B O 1
ATOM 2137 N N . GLY B 1 66 ? 2.545 -9.023 10.742 1 97.06 66 GLY B N 1
ATOM 2138 C CA . GLY B 1 66 ? 2.029 -7.789 10.164 1 97.06 66 GLY B CA 1
ATOM 2139 C C . GLY B 1 66 ? 0.538 -7.609 10.375 1 97.06 66 GLY B C 1
ATOM 2140 O O . GLY B 1 66 ? 0.005 -7.973 11.422 1 97.06 66 GLY B O 1
ATOM 2141 N N . HIS B 1 67 ? -0.15 -6.926 9.477 1 97.75 67 HIS B N 1
ATOM 2142 C CA . HIS B 1 67 ? -1.587 -6.688 9.539 1 97.75 67 HIS B CA 1
ATOM 2143 C C . HIS B 1 67 ? -2.373 -7.953 9.219 1 97.75 67 HIS B C 1
ATOM 2145 O O . HIS B 1 67 ? -1.861 -8.852 8.555 1 97.75 67 HIS B O 1
ATOM 2151 N N . ARG B 1 68 ? -3.557 -8.055 9.766 1 97 68 ARG B N 1
ATOM 2152 C CA . ARG B 1 68 ? -4.555 -8.953 9.188 1 97 68 ARG B CA 1
ATOM 2153 C C . ARG B 1 68 ? -5.164 -8.344 7.926 1 97 68 ARG B C 1
ATOM 2155 O O . ARG B 1 68 ? -5.641 -7.211 7.945 1 97 68 ARG B O 1
ATOM 2162 N N . PHE B 1 69 ? -5.039 -8.984 6.898 1 97.94 69 PHE B N 1
ATOM 2163 C CA . PHE B 1 69 ? -5.605 -8.562 5.617 1 97.94 69 PHE B CA 1
ATOM 2164 C C . PHE B 1 69 ? -6.898 -9.32 5.328 1 97.94 69 PHE B C 1
ATOM 2166 O O . PHE B 1 69 ? -6.898 -10.547 5.215 1 97.94 69 PHE B O 1
ATOM 2173 N N . PHE B 1 70 ? -7.996 -8.586 5.223 1 97.25 70 PHE B N 1
ATOM 2174 C CA . PHE B 1 70 ? -9.297 -9.203 4.973 1 97.25 70 PHE B CA 1
ATOM 2175 C C . PHE B 1 70 ? -9.484 -9.484 3.486 1 97.25 70 PHE B C 1
ATOM 2177 O O . PHE B 1 70 ? -9.328 -8.586 2.656 1 97.25 70 PHE B O 1
ATOM 2184 N N . LEU B 1 71 ? -9.789 -10.742 3.188 1 98.62 71 LEU B N 1
ATOM 2185 C CA . LEU B 1 71 ? -10.062 -11.164 1.819 1 98.62 71 LEU B CA 1
ATOM 2186 C C . LEU B 1 71 ? -11.43 -10.664 1.361 1 98.62 71 LEU B C 1
ATOM 2188 O O . LEU B 1 71 ? -12.328 -10.469 2.18 1 98.62 71 LEU B O 1
ATOM 2192 N N . ASN B 1 72 ? -11.562 -10.477 0.013 1 98.44 72 ASN B N 1
ATOM 2193 C CA . ASN B 1 72 ? -12.82 -9.898 -0.442 1 98.44 72 ASN B CA 1
ATOM 2194 C C . ASN B 1 72 ? -13.531 -10.82 -1.432 1 98.44 72 ASN B C 1
ATOM 2196 O O . ASN B 1 72 ? -14.477 -10.398 -2.1 1 98.44 72 ASN B O 1
ATOM 2200 N N . TYR B 1 73 ? -13.023 -12.039 -1.637 1 98.75 73 TYR B N 1
ATOM 2201 C CA . TYR B 1 73 ? -13.648 -12.969 -2.568 1 98.75 73 TYR B CA 1
ATOM 2202 C C . TYR B 1 73 ? -13.445 -14.414 -2.119 1 98.75 73 TYR B C 1
ATOM 2204 O O . TYR B 1 73 ? -12.469 -14.719 -1.434 1 98.75 73 TYR B O 1
ATOM 2212 N N . ASP B 1 74 ? -14.367 -15.289 -2.475 1 98.81 74 ASP B N 1
ATOM 2213 C CA . ASP B 1 74 ? -14.281 -16.719 -2.145 1 98.81 74 ASP B CA 1
ATOM 2214 C C . ASP B 1 74 ? -13.312 -17.438 -3.076 1 98.81 74 ASP B C 1
ATOM 2216 O O . ASP B 1 74 ? -13.453 -17.375 -4.301 1 98.81 74 ASP B O 1
ATOM 2220 N N . PHE B 1 75 ? -12.453 -18.172 -2.453 1 98.81 75 PHE B N 1
ATOM 2221 C CA . PHE B 1 75 ? -11.492 -18.906 -3.273 1 98.81 75 PHE B CA 1
ATOM 2222 C C . PHE B 1 75 ? -12.211 -19.859 -4.223 1 98.81 75 PHE B C 1
ATOM 2224 O O . PHE B 1 75 ? -11.898 -19.906 -5.414 1 98.81 75 PHE B O 1
ATOM 2231 N N . ASP B 1 76 ? -13.211 -20.547 -3.746 1 98.19 76 ASP B N 1
ATOM 2232 C CA . ASP B 1 76 ? -13.875 -21.625 -4.484 1 98.19 76 ASP B CA 1
ATOM 2233 C C . ASP B 1 76 ? -14.781 -21.062 -5.578 1 98.19 76 ASP B C 1
ATOM 2235 O O . ASP B 1 76 ? -15.266 -21.797 -6.43 1 98.19 76 ASP B O 1
ATOM 2239 N N . GLN B 1 77 ? -14.922 -19.75 -5.633 1 98.44 77 GLN B N 1
ATOM 2240 C CA . GLN B 1 77 ? -15.797 -19.125 -6.621 1 98.44 77 GLN B CA 1
ATOM 2241 C C . GLN B 1 77 ? -14.984 -18.531 -7.773 1 98.44 77 GLN B C 1
ATOM 2243 O O . GLN B 1 77 ? -15.555 -18.016 -8.734 1 98.44 77 GLN B O 1
ATOM 2248 N N . VAL B 1 78 ? -13.711 -18.641 -7.695 1 98.38 78 VAL B N 1
ATOM 2249 C CA . VAL B 1 78 ? -12.844 -18.047 -8.719 1 98.38 78 VAL B CA 1
ATOM 2250 C C . VAL B 1 78 ? -13 -18.828 -10.031 1 98.38 78 VAL B C 1
ATOM 2252 O O . VAL B 1 78 ? -12.922 -20.047 -10.047 1 98.38 78 VAL B O 1
ATOM 2255 N N . LYS B 1 79 ? -13.312 -18.078 -11.055 1 97.75 79 LYS B N 1
ATOM 2256 C CA . LYS B 1 79 ? -13.25 -18.562 -12.438 1 97.75 79 LYS B CA 1
ATOM 2257 C C . LYS B 1 79 ? -12.109 -17.891 -13.195 1 97.75 79 LYS B C 1
ATOM 2259 O O . LYS B 1 79 ? -12.25 -16.734 -13.633 1 97.75 79 LYS B O 1
ATOM 2264 N N . PRO B 1 80 ? -11.016 -18.594 -13.391 1 96.44 80 PRO B N 1
ATOM 2265 C CA . PRO B 1 80 ? -9.797 -17.969 -13.891 1 96.44 80 PRO B CA 1
ATOM 2266 C C . PRO B 1 80 ? -10.008 -17.25 -15.219 1 96.44 80 PRO B C 1
ATOM 2268 O O . PRO B 1 80 ? -9.344 -16.25 -15.5 1 96.44 80 PRO B O 1
ATOM 2271 N N . GLU B 1 81 ? -10.992 -17.641 -16.062 1 96.38 81 GLU B N 1
ATOM 2272 C CA . GLU B 1 81 ? -11.25 -17.062 -17.375 1 96.38 81 GLU B CA 1
ATOM 2273 C C . GLU B 1 81 ? -11.805 -15.641 -17.234 1 96.38 81 GLU B C 1
ATOM 2275 O O . GLU B 1 81 ? -11.805 -14.875 -18.203 1 96.38 81 GLU B O 1
ATOM 2280 N N . GLU B 1 82 ? -12.273 -15.273 -16.078 1 97 82 GLU B N 1
ATOM 2281 C CA . GLU B 1 82 ? -12.898 -13.969 -15.859 1 97 82 GLU B CA 1
ATOM 2282 C C . GLU B 1 82 ? -11.852 -12.906 -15.516 1 97 82 GLU B C 1
ATOM 2284 O O . GLU B 1 82 ? -12.172 -11.719 -15.43 1 97 82 GLU B O 1
ATOM 2289 N N . TYR B 1 83 ? -10.633 -13.312 -15.32 1 97.75 83 TYR B N 1
ATOM 2290 C CA . TYR B 1 83 ? -9.594 -12.383 -14.891 1 97.75 83 TYR B CA 1
ATOM 2291 C C . TYR B 1 83 ? -8.633 -12.07 -16.031 1 97.75 83 TYR B C 1
ATOM 2293 O O . TYR B 1 83 ? -8.328 -12.938 -16.844 1 97.75 83 TYR B O 1
ATOM 2301 N N . TYR B 1 84 ? -8.125 -10.82 -16 1 95.62 84 TYR B N 1
ATOM 2302 C CA . TYR B 1 84 ? -7.199 -10.328 -17.016 1 95.62 84 TYR B CA 1
ATOM 2303 C C . TYR B 1 84 ? -5.754 -10.578 -16.594 1 95.62 84 TYR B C 1
ATOM 2305 O O . TYR B 1 84 ? -4.867 -10.695 -17.453 1 95.62 84 TYR B O 1
ATOM 2313 N N . ALA B 1 85 ? -5.574 -10.594 -15.336 1 98.19 85 ALA B N 1
ATOM 2314 C CA . ALA B 1 85 ? -4.211 -10.68 -14.828 1 98.19 85 ALA B CA 1
ATOM 2315 C C . ALA B 1 85 ? -4.176 -11.344 -13.461 1 98.19 85 ALA B C 1
ATOM 2317 O O . ALA B 1 85 ? -5.215 -11.5 -12.812 1 98.19 85 ALA B O 1
ATOM 2318 N N . LEU B 1 86 ? -2.996 -11.766 -13.102 1 98.62 86 LEU B N 1
ATOM 2319 C CA . LEU B 1 86 ? -2.725 -12.453 -11.844 1 98.62 86 LEU B CA 1
ATOM 2320 C C . LEU B 1 86 ? -1.584 -11.781 -11.086 1 98.62 86 LEU B C 1
ATOM 2322 O O . LEU B 1 86 ? -0.572 -11.406 -11.688 1 98.62 86 LEU B O 1
ATOM 2326 N N . VAL B 1 87 ? -1.782 -11.531 -9.812 1 98.88 87 VAL B N 1
ATOM 2327 C CA . VAL B 1 87 ? -0.724 -11.117 -8.898 1 98.88 87 VAL B CA 1
ATOM 2328 C C . VAL B 1 87 ? -0.409 -12.242 -7.918 1 98.88 87 VAL B C 1
ATOM 2330 O O . VAL B 1 87 ? -1.304 -12.75 -7.238 1 98.88 87 VAL B O 1
ATOM 2333 N N . LEU B 1 88 ? 0.805 -12.672 -7.883 1 98.69 88 LEU B N 1
ATOM 2334 C CA . LEU B 1 88 ? 1.308 -13.625 -6.898 1 98.69 88 LEU B CA 1
ATOM 2335 C C . LEU B 1 88 ? 2.182 -12.922 -5.863 1 98.69 88 LEU B C 1
ATOM 2337 O O . LEU B 1 88 ? 3.344 -12.609 -6.137 1 98.69 88 LEU B O 1
ATOM 2341 N N . ALA B 1 89 ? 1.612 -12.711 -4.719 1 98.56 89 ALA B N 1
ATOM 2342 C CA . ALA B 1 89 ? 2.332 -12.047 -3.633 1 98.56 89 ALA B CA 1
ATOM 2343 C C . ALA B 1 89 ? 3.361 -12.984 -3.006 1 98.56 89 ALA B C 1
ATOM 2345 O O . ALA B 1 89 ? 3.217 -14.211 -3.064 1 98.56 89 ALA B O 1
ATOM 2346 N N . GLY B 1 90 ? 4.371 -12.422 -2.43 1 98.06 90 GLY B N 1
ATOM 2347 C CA . GLY B 1 90 ? 5.398 -13.203 -1.765 1 98.06 90 GLY B CA 1
ATOM 2348 C C . GLY B 1 90 ? 5.125 -13.414 -0.288 1 98.06 90 GLY B C 1
ATOM 2349 O O . GLY B 1 90 ? 3.975 -13.617 0.113 1 98.06 90 GLY B O 1
ATOM 2350 N N . GLY B 1 91 ? 6.191 -13.359 0.474 1 97.62 91 GLY B N 1
ATOM 2351 C CA . GLY B 1 91 ? 6.129 -13.82 1.852 1 97.62 91 GLY B CA 1
ATOM 2352 C C . GLY B 1 91 ? 6.344 -15.312 1.991 1 97.62 91 GLY B C 1
ATOM 2353 O O . GLY B 1 91 ? 6.957 -15.945 1.124 1 97.62 91 GLY B O 1
ATOM 2354 N N . ARG B 1 92 ? 5.93 -15.812 3.107 1 97.25 92 ARG B N 1
ATOM 2355 C CA . ARG B 1 92 ? 6.094 -17.234 3.369 1 97.25 92 ARG B CA 1
ATOM 2356 C C . ARG B 1 92 ? 4.941 -18.031 2.77 1 97.25 92 ARG B C 1
ATOM 2358 O O . ARG B 1 92 ? 5.051 -19.25 2.592 1 97.25 92 ARG B O 1
ATOM 2365 N N . ALA B 1 93 ? 3.873 -17.391 2.406 1 98.38 93 ALA B N 1
ATOM 2366 C CA . ALA B 1 93 ? 2.637 -18.031 1.97 1 98.38 93 ALA B CA 1
ATOM 2367 C C . ALA B 1 93 ? 2.885 -18.938 0.768 1 98.38 93 ALA B C 1
ATOM 2369 O O . ALA B 1 93 ? 2.396 -20.062 0.725 1 98.38 93 ALA B O 1
ATOM 2370 N N . PRO B 1 94 ? 3.707 -18.516 -0.203 1 97.94 94 PRO B N 1
ATOM 2371 C CA . PRO B 1 94 ? 3.908 -19.375 -1.378 1 97.94 94 PRO B CA 1
ATOM 2372 C C . PRO B 1 94 ? 4.508 -20.734 -1.024 1 97.94 94 PRO B C 1
ATOM 2374 O O . PRO B 1 94 ? 4.277 -21.719 -1.735 1 97.94 94 PRO B O 1
ATOM 2377 N N . GLU B 1 95 ? 5.23 -20.797 0.094 1 96.88 95 GLU B N 1
ATOM 2378 C CA . GLU B 1 95 ? 5.871 -22.047 0.516 1 96.88 95 GLU B CA 1
ATOM 2379 C C . GLU B 1 95 ? 4.848 -23.172 0.688 1 96.88 95 GLU B C 1
ATOM 2381 O O . GLU B 1 95 ? 5.113 -24.312 0.334 1 96.88 95 GLU B O 1
ATOM 2386 N N . TYR B 1 96 ? 3.682 -22.828 1.254 1 97.88 96 TYR B N 1
ATOM 2387 C CA . TYR B 1 96 ? 2.697 -23.891 1.446 1 97.88 96 TYR B CA 1
ATOM 2388 C C . TYR B 1 96 ? 1.636 -23.859 0.354 1 97.88 96 TYR B C 1
ATOM 2390 O O . TYR B 1 96 ? 1.048 -24.875 0.016 1 97.88 96 TYR B O 1
ATOM 2398 N N . LEU B 1 97 ? 1.396 -22.703 -0.282 1 98.44 97 LEU B N 1
ATOM 2399 C CA . LEU B 1 97 ? 0.387 -22.578 -1.33 1 98.44 97 LEU B CA 1
ATOM 2400 C C . LEU B 1 97 ? 0.777 -23.406 -2.555 1 98.44 97 LEU B C 1
ATOM 2402 O O . LEU B 1 97 ? -0.091 -23.922 -3.26 1 98.44 97 LEU B O 1
ATOM 2406 N N . LYS B 1 98 ? 2.078 -23.594 -2.73 1 97.81 98 LYS B N 1
ATOM 2407 C CA . LYS B 1 98 ? 2.543 -24.312 -3.91 1 97.81 98 LYS B CA 1
ATOM 2408 C C . LYS B 1 98 ? 2.172 -25.797 -3.83 1 97.81 98 LYS B C 1
ATOM 2410 O O . LYS B 1 98 ? 2.275 -26.516 -4.82 1 97.81 98 LYS B O 1
ATOM 2415 N N . TYR B 1 99 ? 1.769 -26.234 -2.686 1 97.56 99 TYR B N 1
ATOM 2416 C CA . TYR B 1 99 ? 1.372 -27.625 -2.523 1 97.56 99 TYR B CA 1
ATOM 2417 C C . TYR B 1 99 ? -0.137 -27.781 -2.666 1 97.56 99 TYR B C 1
ATOM 2419 O O . TYR B 1 99 ? -0.661 -28.906 -2.588 1 97.56 99 TYR B O 1
ATOM 2427 N N . ASP B 1 100 ? -0.891 -26.719 -2.84 1 98.06 100 ASP B N 1
ATOM 2428 C CA . ASP B 1 100 ? -2.34 -26.766 -3.02 1 98.06 100 ASP B CA 1
ATOM 2429 C C . ASP B 1 100 ? -2.705 -26.953 -4.492 1 98.06 100 ASP B C 1
ATOM 2431 O O . ASP B 1 100 ? -2.494 -26.047 -5.309 1 98.06 100 ASP B O 1
ATOM 2435 N N . PRO B 1 101 ? -3.305 -28.094 -4.855 1 97.56 101 PRO B N 1
ATOM 2436 C CA . PRO B 1 101 ? -3.59 -28.359 -6.27 1 97.56 101 PRO B CA 1
ATOM 2437 C C . PRO B 1 101 ? -4.543 -27.344 -6.879 1 97.56 101 PRO B C 1
ATOM 2439 O O . PRO B 1 101 ? -4.453 -27.047 -8.078 1 97.56 101 PRO B O 1
ATOM 2442 N N . SER B 1 102 ? -5.461 -26.812 -6.109 1 98.06 102 SER B N 1
ATOM 2443 C CA . SER B 1 102 ? -6.398 -25.828 -6.633 1 98.06 102 SER B CA 1
ATOM 2444 C C . SER B 1 102 ? -5.691 -24.531 -6.996 1 98.06 102 SER B C 1
ATOM 2446 O O . SER B 1 102 ? -6.043 -23.875 -7.984 1 98.06 102 SER B O 1
ATOM 2448 N N . VAL B 1 103 ? -4.684 -24.109 -6.168 1 98.44 103 VAL B N 1
ATOM 2449 C CA . VAL B 1 103 ? -3.873 -22.938 -6.473 1 98.44 103 VAL B CA 1
ATOM 2450 C C . VAL B 1 103 ? -3.1 -23.156 -7.77 1 98.44 103 VAL B C 1
ATOM 2452 O O . VAL B 1 103 ? -3.094 -22.297 -8.656 1 98.44 103 VAL B O 1
ATOM 2455 N N . LEU B 1 104 ? -2.496 -24.328 -7.891 1 98 104 LEU B N 1
ATOM 2456 C CA . LEU B 1 104 ? -1.687 -24.625 -9.062 1 98 104 LEU B CA 1
ATOM 2457 C C . LEU B 1 104 ? -2.545 -24.656 -10.32 1 98 104 LEU B C 1
ATOM 2459 O O . LEU B 1 104 ? -2.115 -24.188 -11.383 1 98 104 LEU B O 1
ATOM 2463 N N . LYS B 1 105 ? -3.73 -25.188 -10.203 1 97.12 105 LYS B N 1
ATOM 2464 C CA . LYS B 1 105 ? -4.648 -25.203 -11.336 1 97.12 105 LYS B CA 1
ATOM 2465 C C . LYS B 1 105 ? -4.988 -23.797 -11.789 1 97.12 105 LYS B C 1
ATOM 2467 O O . LYS B 1 105 ? -5.008 -23.5 -12.992 1 97.12 105 LYS B O 1
ATOM 2472 N N . LEU B 1 106 ? -5.277 -22.906 -10.883 1 97.56 106 LEU B N 1
ATOM 2473 C CA . LEU B 1 106 ? -5.59 -21.516 -11.195 1 97.56 106 LEU B CA 1
ATOM 2474 C C . LEU B 1 106 ? -4.414 -20.828 -11.891 1 97.56 106 LEU B C 1
ATOM 2476 O O . LEU B 1 106 ? -4.586 -20.203 -12.93 1 97.56 106 LEU B O 1
ATOM 2480 N N . VAL B 1 107 ? -3.242 -20.984 -11.305 1 97.88 107 VAL B N 1
ATOM 2481 C CA . VAL B 1 107 ? -2.053 -20.328 -11.828 1 97.88 107 VAL B CA 1
ATOM 2482 C C . VAL B 1 107 ? -1.717 -20.875 -13.211 1 97.88 107 VAL B C 1
ATOM 2484 O O . VAL B 1 107 ? -1.326 -20.109 -14.109 1 97.88 107 VAL B O 1
ATOM 2487 N N . LYS B 1 108 ? -1.914 -22.172 -13.438 1 97.25 108 LYS B N 1
ATOM 2488 C CA . LYS B 1 108 ? -1.674 -22.797 -14.734 1 97.25 108 LYS B CA 1
ATOM 2489 C C . LYS B 1 108 ? -2.549 -22.172 -15.82 1 97.25 108 LYS B C 1
ATOM 2491 O O . LYS B 1 108 ? -2.109 -22 -16.953 1 97.25 108 LYS B O 1
ATOM 2496 N N . HIS B 1 109 ? -3.756 -21.906 -15.477 1 97.12 109 HIS B N 1
ATOM 2497 C CA . HIS B 1 109 ? -4.633 -21.25 -16.438 1 97.12 109 HIS B CA 1
ATOM 2498 C C . HIS B 1 109 ? -4.031 -19.938 -16.938 1 97.12 109 HIS B C 1
ATOM 2500 O O . HIS B 1 109 ? -4.051 -19.656 -18.141 1 97.12 109 HIS B O 1
ATOM 2506 N N . PHE B 1 110 ? -3.482 -19.109 -16.062 1 97.12 110 PHE B N 1
ATOM 2507 C CA . PHE B 1 110 ? -2.918 -17.812 -16.422 1 97.12 110 PHE B CA 1
ATOM 2508 C C . PHE B 1 110 ? -1.671 -17.984 -17.281 1 97.12 110 PHE B C 1
ATOM 2510 O O . PHE B 1 110 ? -1.471 -17.25 -18.25 1 97.12 110 PHE B O 1
ATOM 2517 N N . THR B 1 111 ? -0.807 -18.984 -16.922 1 96.44 111 THR B N 1
ATOM 2518 C CA . THR B 1 111 ? 0.406 -19.219 -17.688 1 96.44 111 THR B CA 1
ATOM 2519 C C . THR B 1 111 ? 0.065 -19.766 -19.078 1 96.44 111 THR B C 1
ATOM 2521 O O . THR B 1 111 ? 0.616 -19.328 -20.078 1 96.44 111 THR B O 1
ATOM 2524 N N . ASP B 1 112 ? -0.925 -20.672 -19.125 1 96 112 ASP B N 1
ATOM 2525 C CA . ASP B 1 112 ? -1.326 -21.281 -20.391 1 96 112 ASP B CA 1
ATOM 2526 C C . ASP B 1 112 ? -1.96 -20.25 -21.312 1 96 112 ASP B C 1
ATOM 2528 O O . ASP B 1 112 ? -1.771 -20.312 -22.531 1 96 112 ASP B O 1
ATOM 2532 N N . SER B 1 113 ? -2.725 -19.406 -20.75 1 96.38 113 SER B N 1
ATOM 2533 C CA . SER B 1 113 ? -3.459 -18.422 -21.531 1 96.38 113 SER B CA 1
ATOM 2534 C C . SER B 1 113 ? -2.605 -17.188 -21.812 1 96.38 113 SER B C 1
ATOM 2536 O O . SER B 1 113 ? -3.07 -16.234 -22.438 1 96.38 113 SER B O 1
ATOM 2538 N N . LYS B 1 114 ? -1.381 -17.141 -21.312 1 96.31 114 LYS B N 1
ATOM 2539 C CA . LYS B 1 114 ? -0.399 -16.078 -21.516 1 96.31 114 LYS B CA 1
ATOM 2540 C C . LYS B 1 114 ? -0.94 -14.727 -21.047 1 96.31 114 LYS B C 1
ATOM 2542 O O . LYS B 1 114 ? -0.77 -13.711 -21.734 1 96.31 114 LYS B O 1
ATOM 2547 N N . LYS B 1 115 ? -1.7 -14.742 -19.969 1 96.62 115 LYS B N 1
ATOM 2548 C CA . LYS B 1 115 ? -2.191 -13.531 -19.344 1 96.62 115 LYS B CA 1
ATOM 2549 C C . LYS B 1 115 ? -1.086 -12.836 -18.547 1 96.62 115 LYS B C 1
ATOM 2551 O O . LYS B 1 115 ? -0.079 -13.461 -18.203 1 96.62 115 LYS B O 1
ATOM 2556 N N . SER B 1 116 ? -1.241 -11.523 -18.312 1 97.94 116 SER B N 1
ATOM 2557 C CA . SER B 1 116 ? -0.267 -10.766 -17.531 1 97.94 116 SER B CA 1
ATOM 2558 C C . SER B 1 116 ? -0.165 -11.297 -16.109 1 97.94 116 SER B C 1
ATOM 2560 O O . SER B 1 116 ? -1.182 -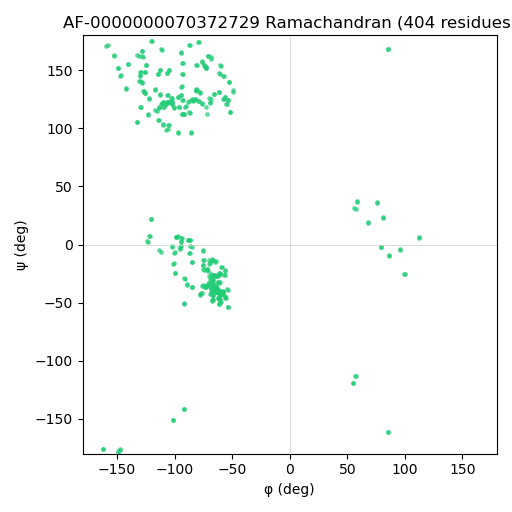11.57 -15.469 1 97.94 116 SER B O 1
ATOM 2562 N N . ILE B 1 117 ? 1.057 -11.531 -15.641 1 98.44 117 ILE B N 1
ATOM 2563 C CA . ILE B 1 117 ? 1.312 -12.031 -14.289 1 98.44 117 ILE B CA 1
ATOM 2564 C C . ILE B 1 117 ? 2.359 -11.156 -13.602 1 98.44 117 ILE B C 1
ATOM 2566 O O . ILE B 1 117 ? 3.471 -10.992 -14.117 1 98.44 117 ILE B O 1
ATOM 2570 N N . LEU B 1 118 ? 2.02 -10.531 -12.531 1 98.75 118 LEU B N 1
ATOM 2571 C CA . LEU B 1 118 ? 2.957 -9.867 -11.625 1 98.75 118 LEU B CA 1
ATOM 2572 C C . LEU B 1 118 ? 3.398 -10.82 -10.516 1 98.75 118 LEU B C 1
ATOM 2574 O O . LEU B 1 118 ? 2.584 -11.242 -9.695 1 98.75 118 LEU B O 1
ATOM 2578 N N . VAL B 1 119 ? 4.633 -11.211 -10.5 1 98.25 119 VAL B N 1
ATOM 2579 C CA . VAL B 1 119 ? 5.16 -12.148 -9.508 1 98.25 119 VAL B CA 1
ATOM 2580 C C . VAL B 1 119 ? 6.164 -11.43 -8.602 1 98.25 119 VAL B C 1
ATOM 2582 O O . VAL B 1 119 ? 7.09 -10.781 -9.094 1 98.25 119 VAL B O 1
ATOM 2585 N N . ILE B 1 120 ? 5.992 -11.555 -7.293 1 98.25 120 ILE B N 1
ATOM 2586 C CA . ILE B 1 120 ? 6.727 -10.75 -6.32 1 98.25 120 ILE B CA 1
ATOM 2587 C C . ILE B 1 120 ? 7.422 -11.664 -5.312 1 98.25 120 ILE B C 1
ATOM 2589 O O . ILE B 1 120 ? 6.797 -12.57 -4.758 1 98.25 120 ILE B O 1
ATOM 2593 N N . CYS B 1 121 ? 8.797 -11.422 -5.07 1 97.06 121 CYS B N 1
ATOM 2594 C CA . CYS B 1 121 ? 9.523 -12.102 -4 1 97.06 121 CYS B CA 1
ATOM 2595 C C . CYS B 1 121 ? 9.391 -13.609 -4.117 1 97.06 121 CYS B C 1
ATOM 2597 O O . CYS B 1 121 ? 9.766 -14.195 -5.133 1 97.06 121 CYS B O 1
ATOM 2599 N N . HIS B 1 122 ? 8.805 -14.281 -3.1 1 96.81 122 HIS B N 1
ATOM 2600 C CA . HIS B 1 122 ? 8.695 -15.734 -3.076 1 96.81 122 HIS B CA 1
ATOM 2601 C C . HIS B 1 122 ? 7.445 -16.203 -3.814 1 96.81 122 HIS B C 1
ATOM 2603 O O . HIS B 1 122 ? 7.211 -17.406 -3.941 1 96.81 122 HIS B O 1
ATOM 2609 N N . GLY B 1 123 ? 6.699 -15.281 -4.422 1 97.06 123 GLY B N 1
ATOM 2610 C CA . GLY B 1 123 ? 5.594 -15.688 -5.277 1 97.06 123 GLY B CA 1
ATOM 2611 C C . GLY B 1 123 ? 6.02 -16.625 -6.395 1 97.06 123 GLY B C 1
ATOM 2612 O O . GLY B 1 123 ? 5.215 -17.422 -6.875 1 97.06 123 GLY B O 1
ATOM 2613 N N . TYR B 1 124 ? 7.238 -16.641 -6.762 1 94.69 124 TYR B N 1
ATOM 2614 C CA . TYR B 1 124 ? 7.812 -17.453 -7.82 1 94.69 124 TYR B CA 1
ATOM 2615 C C . TYR B 1 124 ? 7.691 -18.938 -7.484 1 94.69 124 TYR B C 1
ATOM 2617 O O . TYR B 1 124 ? 7.648 -19.781 -8.383 1 94.69 124 TYR B O 1
ATOM 2625 N N . GLN B 1 125 ? 7.648 -19.172 -6.195 1 95.88 125 GLN B N 1
ATOM 2626 C CA . GLN B 1 125 ? 7.637 -20.578 -5.781 1 95.88 125 GLN B CA 1
ATOM 2627 C C . GLN B 1 125 ? 6.402 -21.297 -6.316 1 95.88 125 GLN B C 1
ATOM 2629 O O . GLN B 1 125 ? 6.469 -22.469 -6.66 1 95.88 125 GLN B O 1
ATOM 2634 N N . ILE B 1 126 ? 5.332 -20.547 -6.406 1 96.94 126 ILE B N 1
ATOM 2635 C CA . ILE B 1 126 ? 4.105 -21.125 -6.938 1 96.94 126 ILE B CA 1
ATOM 2636 C C . ILE B 1 126 ? 4.277 -21.438 -8.422 1 96.94 126 ILE B C 1
ATOM 2638 O O . ILE B 1 126 ? 3.93 -22.531 -8.875 1 96.94 126 ILE B O 1
ATOM 2642 N N . LEU B 1 127 ? 4.887 -20.516 -9.156 1 95.62 127 LEU B N 1
ATOM 2643 C CA . LEU B 1 127 ? 5.137 -20.719 -10.578 1 95.62 127 LEU B CA 1
ATOM 2644 C C . LEU B 1 127 ? 6.086 -21.891 -10.812 1 95.62 127 LEU B C 1
ATOM 2646 O O . LEU B 1 127 ? 5.859 -22.703 -11.703 1 95.62 127 LEU B O 1
ATOM 2650 N N . CYS B 1 128 ? 7.07 -21.969 -9.953 1 95.25 128 CYS B N 1
ATOM 2651 C CA . CYS B 1 128 ? 8.117 -22.953 -10.125 1 95.25 128 CYS B CA 1
ATOM 2652 C C . CYS B 1 128 ? 7.602 -24.359 -9.82 1 95.25 128 CYS B C 1
ATOM 2654 O O . CYS B 1 128 ? 8.195 -25.359 -10.234 1 95.25 128 CYS B O 1
ATOM 2656 N N . ALA B 1 129 ? 6.559 -24.438 -9.07 1 95.44 129 ALA B N 1
ATOM 2657 C CA . ALA B 1 129 ? 5.977 -25.734 -8.734 1 95.44 129 ALA B CA 1
ATOM 2658 C C . ALA B 1 129 ? 5.277 -26.344 -9.938 1 95.44 129 ALA B C 1
ATOM 2660 O O . ALA B 1 129 ? 5.008 -27.547 -9.953 1 95.44 129 ALA B O 1
ATOM 2661 N N . LEU B 1 130 ? 4.906 -25.5 -10.922 1 93.06 130 LEU B N 1
ATOM 2662 C CA . LEU B 1 130 ? 4.289 -25.969 -12.156 1 93.06 130 LEU B CA 1
ATOM 2663 C C . LEU B 1 130 ? 5.352 -26.359 -13.172 1 93.06 130 LEU B C 1
ATOM 2665 O O . LEU B 1 130 ? 5.871 -25.516 -13.898 1 93.06 130 LEU B O 1
ATOM 2669 N N . GLN B 1 131 ? 5.613 -27.562 -13.195 1 86.31 131 GLN B N 1
ATOM 2670 C CA . GLN B 1 131 ? 6.688 -28.031 -14.062 1 86.31 131 GLN B CA 1
ATOM 2671 C C . GLN B 1 131 ? 6.449 -27.625 -15.508 1 86.31 131 GLN B C 1
ATOM 2673 O O . GLN B 1 131 ? 5.348 -27.781 -16.031 1 86.31 131 GLN B O 1
ATOM 2678 N N . GLY B 1 132 ? 7.402 -27.016 -16.062 1 88.81 132 GLY B N 1
ATOM 2679 C CA . GLY B 1 132 ? 7.391 -26.672 -17.469 1 88.81 132 GLY B CA 1
ATOM 2680 C C . GLY B 1 132 ? 6.703 -25.344 -17.766 1 88.81 132 GLY B C 1
ATOM 2681 O O . GLY B 1 132 ? 6.801 -24.828 -18.875 1 88.81 132 GLY B O 1
ATOM 2682 N N . CYS B 1 133 ? 6.055 -24.75 -16.844 1 91.44 133 CYS B N 1
ATOM 2683 C CA . CYS B 1 133 ? 5.203 -23.594 -17.094 1 91.44 133 CYS B CA 1
ATOM 2684 C C . CYS B 1 133 ? 6.043 -22.344 -17.344 1 91.44 133 CYS B C 1
ATOM 2686 O O . CYS B 1 133 ? 5.594 -21.406 -18 1 91.44 133 CYS B O 1
ATOM 2688 N N . ILE B 1 134 ? 7.316 -22.359 -16.859 1 94.88 134 ILE B N 1
ATOM 2689 C CA . ILE B 1 134 ? 8.125 -21.156 -17.047 1 94.88 134 ILE B CA 1
ATOM 2690 C C . ILE B 1 134 ? 9.375 -21.516 -17.859 1 94.88 134 ILE B C 1
ATOM 2692 O O . ILE B 1 134 ? 10.422 -20.875 -17.688 1 94.88 134 ILE B O 1
ATOM 2696 N N . GLU B 1 135 ? 9.297 -22.594 -18.594 1 95.31 135 GLU B N 1
ATOM 2697 C CA . GLU B 1 135 ? 10.422 -22.953 -19.453 1 95.31 135 GLU B CA 1
ATOM 2698 C C . GLU B 1 135 ? 10.797 -21.812 -20.391 1 95.31 135 GLU B C 1
ATOM 2700 O O . GLU B 1 135 ? 9.953 -21.281 -21.109 1 95.31 135 GLU B O 1
ATOM 2705 N N . GLY B 1 136 ? 12 -21.391 -20.266 1 96.25 136 GLY B N 1
ATOM 2706 C CA . GLY B 1 136 ? 12.531 -20.344 -21.141 1 96.25 136 GLY B CA 1
ATOM 2707 C C . GLY B 1 136 ? 12.102 -18.953 -20.734 1 96.25 136 GLY B C 1
ATOM 2708 O O . GLY B 1 136 ? 12.469 -17.969 -21.391 1 96.25 136 GLY B O 1
ATOM 2709 N N . ILE B 1 137 ? 11.328 -18.797 -19.75 1 96.94 137 ILE B N 1
ATOM 2710 C CA . ILE B 1 137 ? 10.867 -17.5 -19.266 1 96.94 137 ILE B CA 1
ATOM 2711 C C . ILE B 1 137 ? 11.938 -16.859 -18.391 1 96.94 137 ILE B C 1
ATOM 2713 O O . ILE B 1 137 ? 12.5 -17.516 -17.516 1 96.94 137 ILE B O 1
ATOM 2717 N N . VAL B 1 138 ? 12.234 -15.609 -18.609 1 98.06 138 VAL B N 1
ATOM 2718 C CA . VAL B 1 138 ? 13.219 -14.875 -17.812 1 98.06 138 VAL B CA 1
ATOM 2719 C C . VAL B 1 138 ? 12.531 -14.156 -16.656 1 98.06 138 VAL B C 1
ATOM 2721 O O . VAL B 1 138 ? 11.578 -13.406 -16.859 1 98.06 138 VAL B O 1
ATOM 2724 N N . LEU B 1 139 ? 12.977 -14.43 -15.461 1 97.44 139 LEU B N 1
ATOM 2725 C CA . LEU B 1 139 ? 12.406 -13.852 -14.25 1 97.44 139 LEU B CA 1
ATOM 2726 C C . LEU B 1 139 ? 13.492 -13.227 -13.383 1 97.44 139 LEU B C 1
ATOM 2728 O O . LEU B 1 139 ? 14.594 -13.773 -13.266 1 97.44 139 LEU B O 1
ATOM 2732 N N . GLY B 1 140 ? 13.219 -12.062 -12.797 1 94.88 140 GLY B N 1
ATOM 2733 C CA . GLY B 1 140 ? 14.062 -11.414 -11.805 1 94.88 140 GLY B CA 1
ATOM 2734 C C . GLY B 1 140 ? 13.5 -11.5 -10.398 1 94.88 140 GLY B C 1
ATOM 2735 O O . GLY B 1 140 ? 12.57 -10.773 -10.047 1 94.88 140 GLY B O 1
ATOM 2736 N N . GLY B 1 141 ? 13.938 -12.398 -9.539 1 89.75 141 GLY B N 1
ATOM 2737 C CA . GLY B 1 141 ? 13.508 -12.602 -8.164 1 89.75 141 GLY B CA 1
ATOM 2738 C C . GLY B 1 141 ? 14.633 -12.453 -7.156 1 89.75 141 GLY B C 1
ATOM 2739 O O . GLY B 1 141 ? 15.766 -12.133 -7.527 1 89.75 141 GLY B O 1
ATOM 2740 N N . PRO B 1 142 ? 14.266 -12.531 -5.871 1 91.75 142 PRO B N 1
ATOM 2741 C CA . PRO B 1 142 ? 15.344 -12.531 -4.875 1 91.75 142 PRO B CA 1
ATOM 2742 C C . PRO B 1 142 ? 16.297 -13.711 -5.051 1 91.75 142 PRO B C 1
ATOM 2744 O O . PRO B 1 142 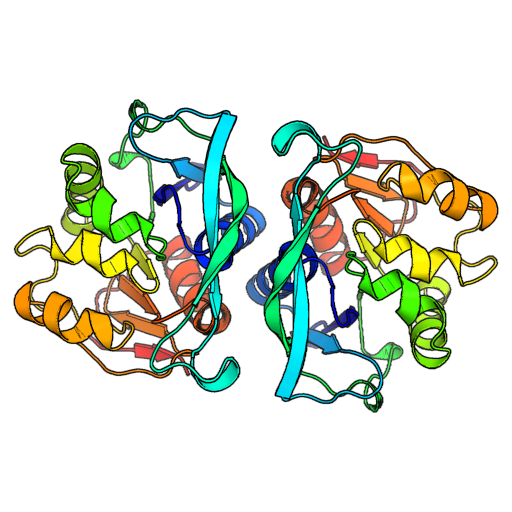? 15.906 -14.766 -5.559 1 91.75 142 PRO B O 1
ATOM 2747 N N . THR B 1 143 ? 17.469 -13.531 -4.617 1 90.5 143 THR B N 1
ATOM 2748 C CA . THR B 1 143 ? 18.547 -14.484 -4.82 1 90.5 143 THR B CA 1
ATOM 2749 C C . THR B 1 143 ? 18.156 -15.875 -4.332 1 90.5 143 THR B C 1
ATOM 2751 O O . THR B 1 143 ? 18.422 -16.875 -4.996 1 90.5 143 THR B O 1
ATOM 2754 N N . PRO B 1 144 ? 17.453 -16 -3.256 1 89.25 144 PRO B N 1
ATOM 2755 C CA . PRO B 1 144 ? 17.109 -17.328 -2.748 1 89.25 144 PRO B CA 1
ATOM 2756 C C . PRO B 1 144 ? 16.203 -18.109 -3.697 1 89.25 144 PRO B C 1
ATOM 2758 O O . PRO B 1 144 ? 16.047 -19.328 -3.562 1 89.25 144 PRO B O 1
ATOM 2761 N N . THR B 1 145 ? 15.586 -17.438 -4.672 1 91.69 145 THR B N 1
ATOM 2762 C CA . THR B 1 145 ? 14.688 -18.125 -5.594 1 91.69 145 THR B CA 1
ATOM 2763 C C . THR B 1 145 ? 15.43 -18.547 -6.863 1 91.69 145 THR B C 1
ATOM 2765 O O . THR B 1 145 ? 14.852 -19.188 -7.738 1 91.69 145 THR B O 1
ATOM 2768 N N . SER B 1 146 ? 16.703 -18.25 -7.02 1 95.12 146 SER B N 1
ATOM 2769 C CA . SER B 1 146 ? 17.453 -18.453 -8.258 1 95.12 146 SER B CA 1
ATOM 2770 C C . SER B 1 146 ? 17.484 -19.922 -8.656 1 95.12 146 SER B C 1
ATOM 2772 O O . SER B 1 146 ? 17.203 -20.266 -9.805 1 95.12 146 SER B O 1
ATOM 2774 N N . TYR B 1 147 ? 17.688 -20.797 -7.734 1 94.25 147 TYR B N 1
ATOM 2775 C CA . TYR B 1 147 ? 17.781 -22.219 -8.047 1 94.25 147 TYR B CA 1
ATOM 2776 C C . TYR B 1 147 ? 16.406 -22.812 -8.336 1 94.25 147 TYR B C 1
ATOM 2778 O O . TYR B 1 147 ? 16.266 -23.703 -9.172 1 94.25 147 TYR B O 1
ATOM 2786 N N . GLU B 1 148 ? 15.445 -22.312 -7.637 1 93.88 148 GLU B N 1
ATOM 2787 C CA . GLU B 1 148 ? 14.086 -22.797 -7.902 1 93.88 148 GLU B CA 1
ATOM 2788 C C . GLU B 1 148 ? 13.641 -22.438 -9.312 1 93.88 148 GLU B C 1
ATOM 2790 O O . GLU B 1 148 ? 13.055 -23.266 -10.0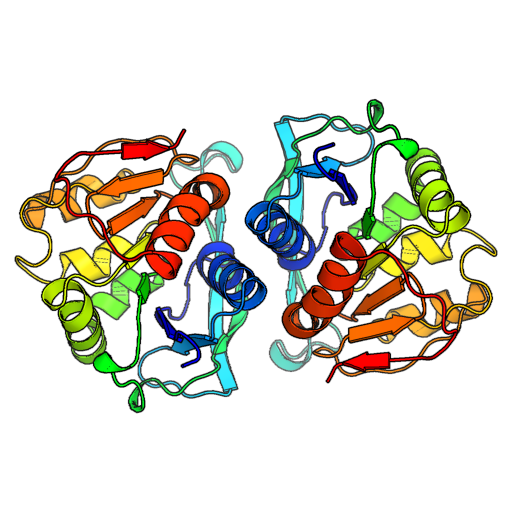16 1 93.88 148 GLU B O 1
ATOM 2795 N N . ILE B 1 149 ? 13.977 -21.234 -9.742 1 95.19 149 ILE B N 1
ATOM 2796 C CA . ILE B 1 149 ? 13.602 -20.75 -11.062 1 95.19 149 ILE B CA 1
ATOM 2797 C C . ILE B 1 149 ? 14.336 -21.562 -12.133 1 95.19 149 ILE B C 1
ATOM 2799 O O . ILE B 1 149 ? 13.711 -22.078 -13.062 1 95.19 149 ILE B O 1
ATOM 2803 N N . THR B 1 150 ? 15.633 -21.812 -11.906 1 95.62 150 THR B N 1
ATOM 2804 C CA . THR B 1 150 ? 16.422 -22.516 -12.906 1 95.62 150 THR B CA 1
ATOM 2805 C C . THR B 1 150 ? 16.062 -24 -12.945 1 95.62 150 THR B C 1
ATOM 2807 O O . THR B 1 150 ? 15.977 -24.594 -14.016 1 95.62 150 THR B O 1
ATOM 2810 N N . ASN B 1 151 ? 15.773 -24.547 -11.805 1 94.81 151 ASN B N 1
ATOM 2811 C CA . ASN B 1 151 ? 15.398 -25.953 -11.727 1 94.81 151 ASN B CA 1
ATOM 2812 C C . ASN B 1 151 ? 14.047 -26.219 -12.391 1 94.81 151 ASN B C 1
ATOM 2814 O O . ASN B 1 151 ? 13.789 -27.312 -12.875 1 94.81 151 ASN B O 1
ATOM 2818 N N . ALA B 1 152 ? 13.234 -25.172 -12.422 1 94.69 152 ALA B N 1
ATOM 2819 C CA . ALA B 1 152 ? 11.906 -25.297 -13.031 1 94.69 152 ALA B CA 1
ATOM 2820 C C . ALA B 1 152 ? 11.961 -25 -14.523 1 94.69 152 ALA B C 1
ATOM 2822 O O . ALA B 1 152 ? 10.93 -24.984 -15.203 1 94.69 152 ALA B O 1
ATOM 2823 N N . GLY B 1 153 ? 13.219 -24.75 -15.062 1 95.69 153 GLY B N 1
ATOM 2824 C CA . GLY B 1 153 ? 13.391 -24.547 -16.484 1 95.69 153 GLY B CA 1
ATOM 2825 C C . GLY B 1 153 ? 13.406 -23.078 -16.891 1 95.69 153 GLY B C 1
ATOM 2826 O O . GLY B 1 153 ? 13.625 -22.75 -18.047 1 95.69 153 GLY B O 1
ATOM 2827 N N . GLY B 1 154 ? 13.164 -22.172 -15.945 1 96.69 154 GLY B N 1
ATOM 2828 C CA . GLY B 1 154 ? 13.25 -20.75 -16.219 1 96.69 154 GLY B CA 1
ATOM 2829 C C . GLY B 1 154 ? 14.672 -20.219 -16.25 1 96.69 154 GLY B C 1
ATOM 2830 O O . GLY B 1 154 ? 15.617 -20.984 -16.016 1 96.69 154 GLY B O 1
ATOM 2831 N N . ILE B 1 155 ? 14.789 -18.984 -16.609 1 97.62 155 ILE B N 1
ATOM 2832 C CA . ILE B 1 155 ? 1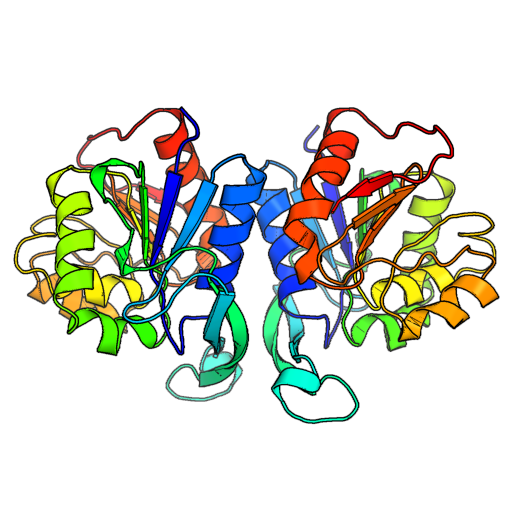6.062 -18.281 -16.594 1 97.62 155 ILE B CA 1
ATOM 2833 C C . ILE B 1 155 ? 16.062 -17.219 -15.5 1 97.62 155 ILE B C 1
ATOM 2835 O O . ILE B 1 155 ? 15.188 -16.344 -15.492 1 97.62 155 ILE B O 1
ATOM 2839 N N . TYR B 1 156 ? 17 -17.312 -14.578 1 97.62 156 TYR B N 1
ATOM 2840 C CA . TYR B 1 156 ? 17.109 -16.344 -13.5 1 97.62 156 TYR B CA 1
ATOM 2841 C C . TYR B 1 156 ? 17.984 -15.164 -13.914 1 97.62 156 TYR B C 1
ATOM 2843 O O . TYR B 1 156 ? 19.109 -15.352 -14.367 1 97.62 156 TYR B O 1
ATOM 2851 N N . GLN B 1 157 ? 17.469 -13.969 -13.852 1 97.81 157 GLN B N 1
ATOM 2852 C CA . GLN B 1 157 ? 18.219 -12.734 -14.062 1 97.81 157 GLN B CA 1
ATOM 2853 C C . GLN B 1 157 ? 18.391 -11.961 -12.758 1 97.81 157 GLN B C 1
ATOM 2855 O O . GLN B 1 157 ? 17.406 -11.547 -12.148 1 97.81 157 GLN B O 1
ATOM 2860 N N . GLN B 1 158 ? 19.609 -11.805 -12.383 1 96.75 158 GLN B N 1
ATOM 2861 C CA . GLN B 1 158 ? 19.875 -11 -11.188 1 96.75 158 GLN B CA 1
ATOM 2862 C C . GLN B 1 158 ? 19.562 -9.531 -11.445 1 96.75 158 GLN B C 1
ATOM 2864 O O . GLN B 1 158 ? 20.031 -8.953 -12.422 1 96.75 158 GLN B O 1
ATOM 2869 N N . ILE B 1 159 ? 18.672 -8.992 -10.648 1 97.38 159 ILE B N 1
ATOM 2870 C CA . ILE B 1 159 ? 18.359 -7.566 -10.688 1 97.38 159 ILE B CA 1
ATOM 2871 C C . ILE B 1 159 ? 18.391 -6.992 -9.266 1 97.38 159 ILE B C 1
ATOM 2873 O O . ILE B 1 159 ? 18.422 -7.742 -8.289 1 97.38 159 ILE B O 1
ATOM 2877 N N . LYS B 1 160 ? 18.484 -5.656 -9.102 1 96.31 160 LYS B N 1
ATOM 2878 C CA . LYS B 1 160 ? 18.484 -5.016 -7.785 1 96.31 160 LYS B CA 1
ATOM 2879 C C . LYS B 1 160 ? 17.125 -5.152 -7.113 1 96.31 160 LYS B C 1
ATOM 2881 O O . LYS B 1 160 ? 16.109 -5.383 -7.781 1 96.31 160 LYS B O 1
ATOM 2886 N N . MET B 1 161 ? 17.047 -5.008 -5.836 1 94.25 161 MET B N 1
ATOM 2887 C CA . MET B 1 161 ? 15.836 -5.172 -5.039 1 94.25 161 MET B CA 1
ATOM 2888 C C . MET B 1 161 ? 14.773 -4.152 -5.438 1 94.25 161 MET B C 1
ATOM 2890 O O . MET B 1 161 ? 13.578 -4.406 -5.289 1 94.25 161 MET B O 1
ATOM 2894 N N . GLU B 1 162 ? 15.227 -2.967 -5.965 1 96.31 162 GLU B N 1
ATOM 2895 C CA . GLU B 1 162 ? 14.297 -1.897 -6.324 1 96.31 162 GLU B CA 1
ATOM 2896 C C . GLU B 1 162 ? 13.914 -1.973 -7.797 1 96.31 162 GLU B C 1
ATOM 2898 O O . GLU B 1 162 ? 13.141 -1.146 -8.281 1 96.31 162 GLU B O 1
ATOM 2903 N N . ASP B 1 163 ? 14.414 -2.996 -8.531 1 97.94 163 ASP B N 1
ATOM 2904 C CA . ASP B 1 163 ? 14.195 -3.109 -9.969 1 97.94 163 ASP B CA 1
ATOM 2905 C C . ASP B 1 163 ? 12.992 -4 -10.273 1 97.94 163 ASP B C 1
ATOM 2907 O O . ASP B 1 163 ? 12.469 -4.668 -9.383 1 97.94 163 ASP B O 1
ATOM 2911 N N . ALA B 1 164 ? 12.547 -3.912 -11.484 1 98.44 164 ALA B N 1
ATOM 2912 C CA . ALA B 1 164 ? 11.547 -4.809 -12.055 1 98.44 164 ALA B CA 1
ATOM 2913 C C . ALA B 1 164 ? 12.008 -5.371 -13.391 1 98.44 164 ALA B C 1
ATOM 2915 O O . ALA B 1 164 ? 12.781 -4.73 -14.109 1 98.44 164 ALA B O 1
ATOM 2916 N N . LEU B 1 165 ? 11.617 -6.535 -13.719 1 98.75 165 LEU B N 1
ATOM 2917 C CA . LEU B 1 165 ? 11.938 -7.188 -14.984 1 98.75 165 LEU B CA 1
ATOM 2918 C C . LEU B 1 165 ? 10.672 -7.574 -15.734 1 98.75 165 LEU B C 1
ATOM 2920 O O . LEU B 1 165 ? 9.766 -8.188 -15.164 1 98.75 165 LEU B O 1
ATOM 2924 N N . LEU B 1 166 ? 10.594 -7.133 -16.953 1 98.69 166 LEU B N 1
ATOM 2925 C CA . LEU B 1 166 ? 9.516 -7.504 -17.859 1 98.69 166 LEU B CA 1
ATOM 2926 C C . LEU B 1 166 ? 10.008 -8.461 -18.938 1 98.69 166 LEU B C 1
ATOM 2928 O O . LEU B 1 166 ? 11 -8.18 -19.609 1 98.69 166 LEU B O 1
ATOM 2932 N N . TYR B 1 167 ? 9.445 -9.57 -19 1 98.62 167 TYR B N 1
ATOM 2933 C CA . TYR B 1 167 ? 9.617 -10.523 -20.094 1 98.62 167 TYR B CA 1
ATOM 2934 C C . TYR B 1 167 ? 8.266 -11.047 -20.578 1 98.62 167 TYR B C 1
ATOM 2936 O O . TYR B 1 167 ? 7.621 -11.844 -19.891 1 98.62 167 TYR B O 1
ATOM 2944 N N . ASN B 1 168 ? 7.855 -10.531 -21.781 1 97.94 168 ASN B N 1
ATOM 2945 C CA . ASN B 1 168 ? 6.555 -10.891 -22.344 1 97.94 168 ASN B CA 1
ATOM 2946 C C . ASN B 1 168 ? 5.418 -10.555 -21.391 1 97.94 168 ASN B C 1
ATOM 2948 O O . ASN B 1 168 ? 5.199 -9.391 -21.062 1 97.94 168 ASN B O 1
ATOM 2952 N N . ASN B 1 169 ? 4.707 -11.609 -20.859 1 98.19 169 ASN B N 1
ATOM 2953 C CA . ASN B 1 169 ? 3.549 -11.328 -20.016 1 98.19 169 ASN B CA 1
ATOM 2954 C C . ASN B 1 169 ? 3.904 -11.391 -18.531 1 98.19 169 ASN B C 1
ATOM 2956 O O . ASN B 1 169 ? 3.031 -11.266 -17.672 1 98.19 169 ASN B O 1
ATOM 2960 N N . PHE B 1 170 ? 5.207 -11.547 -18.219 1 98.38 170 PHE B N 1
ATOM 2961 C CA . PHE B 1 170 ? 5.648 -11.648 -16.844 1 98.38 170 PHE B CA 1
ATOM 2962 C C . PHE B 1 170 ? 6.316 -10.359 -16.391 1 98.38 170 PHE B C 1
ATOM 2964 O O . PHE B 1 170 ? 7.238 -9.867 -17.047 1 98.38 170 PHE B O 1
ATOM 2971 N N . ILE B 1 171 ? 5.82 -9.766 -15.344 1 98.69 171 ILE B N 1
ATOM 2972 C CA . ILE B 1 171 ? 6.508 -8.727 -14.586 1 98.69 171 ILE B CA 1
ATOM 2973 C C . ILE B 1 171 ? 6.984 -9.297 -13.25 1 98.69 171 ILE B C 1
ATOM 2975 O O . ILE B 1 171 ? 6.195 -9.875 -12.5 1 98.69 171 ILE B O 1
ATOM 2979 N N . SER B 1 172 ? 8.227 -9.234 -12.984 1 98.5 172 SER B N 1
ATOM 2980 C CA . SER B 1 172 ? 8.773 -9.836 -11.773 1 98.5 172 SER B CA 1
ATOM 2981 C C . SER B 1 172 ? 9.656 -8.852 -11.016 1 98.5 172 SER B C 1
ATOM 2983 O O . SER B 1 172 ? 10.305 -8 -11.625 1 98.5 172 SER B O 1
ATOM 2985 N N . THR B 1 173 ? 9.664 -8.883 -9.711 1 98.31 173 THR B N 1
ATOM 2986 C CA . THR B 1 173 ? 10.5 -8.07 -8.836 1 98.31 173 THR B CA 1
ATOM 2987 C C . THR B 1 173 ? 10.875 -8.836 -7.57 1 98.31 173 THR B C 1
ATOM 2989 O O . THR B 1 173 ? 10.086 -9.641 -7.07 1 98.31 173 THR B O 1
ATOM 2992 N N . PRO B 1 174 ? 12.109 -8.617 -7 1 96.88 174 PRO B N 1
ATOM 2993 C CA . PRO B 1 174 ? 12.57 -9.406 -5.855 1 96.88 174 PRO B CA 1
ATOM 2994 C C . PRO B 1 174 ? 11.812 -9.078 -4.57 1 96.88 174 PRO B C 1
ATOM 2996 O O . PRO B 1 174 ? 11.773 -9.898 -3.646 1 96.88 174 PRO B O 1
ATOM 2999 N N . ALA B 1 175 ? 11.32 -7.848 -4.504 1 95.81 175 ALA B N 1
ATOM 3000 C CA . ALA B 1 175 ? 10.688 -7.383 -3.273 1 95.81 175 ALA B CA 1
ATOM 3001 C C . ALA B 1 175 ? 9.766 -6.199 -3.547 1 95.81 175 ALA B C 1
ATOM 3003 O O . ALA B 1 175 ? 9.727 -5.676 -4.66 1 95.81 175 ALA B O 1
ATOM 3004 N N . TYR B 1 176 ? 8.984 -5.812 -2.527 1 96.81 176 TYR B N 1
ATOM 3005 C CA . TYR B 1 176 ? 8.062 -4.688 -2.623 1 96.81 176 TYR B CA 1
ATOM 3006 C C . TYR B 1 176 ? 8.797 -3.4 -2.963 1 96.81 176 TYR B C 1
ATOM 3008 O O . TYR B 1 176 ? 8.188 -2.432 -3.428 1 96.81 176 TYR B O 1
ATOM 3016 N N . THR B 1 177 ? 10.109 -3.338 -2.746 1 95.31 177 THR B N 1
ATOM 3017 C CA . THR B 1 177 ? 10.875 -2.133 -3.031 1 95.31 177 THR B CA 1
ATOM 3018 C C . THR B 1 177 ? 10.922 -1.861 -4.531 1 95.31 177 THR B C 1
ATOM 3020 O O . THR B 1 177 ? 11.266 -0.757 -4.961 1 95.31 177 THR B O 1
ATOM 3023 N N . GLY B 1 178 ? 10.516 -2.844 -5.355 1 97.12 178 GLY B N 1
ATOM 3024 C CA . GLY B 1 178 ? 10.523 -2.682 -6.801 1 97.12 178 GLY B CA 1
ATOM 3025 C C . GLY B 1 178 ? 9.188 -2.217 -7.352 1 97.12 178 GLY B C 1
ATOM 3026 O O . GLY B 1 178 ? 9.016 -2.092 -8.57 1 97.12 178 GLY B O 1
ATOM 3027 N N . PHE B 1 179 ? 8.211 -1.895 -6.52 1 97.44 179 PHE B N 1
ATOM 3028 C CA . PHE B 1 179 ? 6.84 -1.622 -6.945 1 97.44 179 PHE B CA 1
ATOM 3029 C C . PHE B 1 179 ? 6.785 -0.388 -7.84 1 97.44 179 PHE B C 1
ATOM 3031 O O . PHE B 1 179 ? 6.016 -0.342 -8.797 1 97.44 179 PHE B O 1
ATOM 3038 N N . LEU B 1 180 ? 7.605 0.603 -7.531 1 95.88 180 LEU B N 1
ATOM 3039 C CA . LEU B 1 180 ? 7.598 1.81 -8.352 1 95.88 180 LEU B CA 1
ATOM 3040 C C . LEU B 1 180 ? 7.977 1.49 -9.789 1 95.88 180 LEU B C 1
ATOM 3042 O O . LEU B 1 180 ? 7.527 2.166 -10.719 1 95.88 180 LEU B O 1
ATOM 3046 N N . LYS B 1 181 ? 8.719 0.379 -9.961 1 97.25 181 LYS B N 1
ATOM 3047 C CA . LYS B 1 181 ? 9.211 0.012 -11.289 1 97.25 181 LYS B CA 1
ATOM 3048 C C . LYS B 1 181 ? 8.352 -1.086 -11.906 1 97.25 181 LYS B C 1
ATOM 3050 O O . LYS B 1 181 ? 8.359 -1.272 -13.125 1 97.25 181 LYS B O 1
ATOM 3055 N N . CYS B 1 182 ? 7.555 -1.753 -11.133 1 96.94 182 CYS B N 1
ATOM 3056 C CA . CYS B 1 182 ? 6.77 -2.867 -11.656 1 96.94 182 CYS B CA 1
ATOM 3057 C C . CYS B 1 182 ? 5.422 -2.389 -12.18 1 96.94 182 CYS B C 1
ATOM 3059 O O . CYS B 1 182 ? 4.914 -2.916 -13.172 1 96.94 182 CYS B O 1
ATOM 3061 N N . PHE B 1 183 ? 4.879 -1.358 -11.492 1 97.62 183 PHE B N 1
ATOM 3062 C CA . PHE B 1 183 ? 3.494 -1 -11.773 1 97.62 183 PHE B CA 1
ATOM 3063 C C . PHE B 1 183 ? 3.365 -0.389 -13.164 1 97.62 183 PHE B C 1
ATOM 3065 O O . PHE B 1 183 ? 2.438 -0.715 -13.914 1 97.62 183 PHE B O 1
ATOM 3072 N N . PRO B 1 184 ? 4.383 0.4 -13.602 1 96.62 184 PRO B N 1
ATOM 3073 C CA . PRO B 1 184 ? 4.203 1.003 -14.922 1 96.62 184 PRO B CA 1
ATOM 3074 C C . PRO B 1 184 ? 4.074 -0.038 -16.031 1 96.62 184 PRO B C 1
ATOM 3076 O O . PRO B 1 184 ? 3.082 -0.047 -16.766 1 96.62 184 PRO B O 1
ATOM 3079 N N . PRO B 1 185 ? 4.969 -1.017 -16.156 1 97.75 185 PRO B N 1
ATOM 3080 C CA . PRO B 1 185 ? 4.785 -2.006 -17.219 1 97.75 185 PRO B CA 1
ATOM 3081 C C . PRO B 1 185 ? 3.568 -2.9 -16.984 1 97.75 185 PRO B C 1
ATOM 3083 O O . PRO B 1 185 ? 2.928 -3.336 -17.953 1 97.75 185 PRO B O 1
ATOM 3086 N N . PHE B 1 186 ? 3.191 -3.168 -15.789 1 97.94 186 PHE B N 1
ATOM 3087 C CA . PHE B 1 186 ? 2.012 -3.975 -15.5 1 97.94 186 PHE B CA 1
ATOM 3088 C C . PHE B 1 186 ? 0.743 -3.252 -15.938 1 97.94 186 PHE B C 1
ATOM 3090 O O . PHE B 1 186 ? -0.099 -3.83 -16.625 1 97.94 186 PHE B O 1
ATOM 3097 N N . ILE B 1 187 ? 0.672 -1.984 -15.547 1 96.5 187 ILE B N 1
ATOM 3098 C CA . ILE B 1 187 ? -0.483 -1.165 -15.898 1 96.5 187 ILE B CA 1
ATOM 3099 C C . ILE B 1 187 ? -0.564 -1.014 -17.422 1 96.5 187 ILE B C 1
ATOM 3101 O O . ILE B 1 187 ? -1.655 -1.037 -18 1 96.5 187 ILE B O 1
ATOM 3105 N N . GLU B 1 188 ? 0.56 -0.875 -18.047 1 96.81 188 GLU B N 1
ATOM 3106 C CA . GLU B 1 188 ? 0.583 -0.81 -19.516 1 96.81 188 GLU B CA 1
ATOM 3107 C C . GLU B 1 188 ? -0.014 -2.07 -20.125 1 96.81 188 GLU B C 1
ATOM 3109 O O . GLU B 1 188 ? -0.805 -1.992 -21.062 1 96.81 188 GLU B O 1
ATOM 3114 N N . GLN B 1 189 ? 0.307 -3.256 -19.594 1 97.06 189 GLN B N 1
ATOM 3115 C CA . GLN B 1 189 ? -0.227 -4.512 -20.109 1 97.06 189 GLN B CA 1
ATOM 3116 C C . GLN B 1 189 ? -1.73 -4.609 -19.875 1 97.06 189 GLN B C 1
ATOM 3118 O O . GLN B 1 189 ? -2.463 -5.156 -20.703 1 97.06 189 GLN B O 1
ATOM 3123 N N . LEU B 1 190 ? -2.148 -4.121 -18.734 1 96.06 190 LEU B N 1
ATOM 3124 C CA . LEU B 1 190 ? -3.568 -4.148 -18.406 1 96.06 190 LEU B CA 1
ATOM 3125 C C . LEU B 1 190 ? -4.367 -3.273 -19.375 1 96.06 190 LEU B C 1
ATOM 3127 O O . LEU B 1 190 ? -5.473 -3.637 -19.766 1 96.06 190 LEU B O 1
ATOM 3131 N N . LYS B 1 191 ? -3.805 -2.166 -19.797 1 94.44 191 LYS B N 1
ATOM 3132 C CA . LYS B 1 191 ? -4.508 -1.188 -20.625 1 94.44 191 LYS B CA 1
ATOM 3133 C C . LYS B 1 191 ? -4.434 -1.56 -22.094 1 94.44 191 LYS B C 1
ATOM 3135 O O . LYS B 1 191 ? -5.406 -1.389 -22.828 1 94.44 191 LYS B O 1
ATOM 3140 N N . ASN B 1 192 ? -3.279 -2.109 -22.484 1 95.75 192 ASN B N 1
ATOM 3141 C CA . ASN B 1 192 ? -3.031 -2.23 -23.922 1 95.75 192 ASN B CA 1
ATOM 3142 C C . ASN B 1 192 ? -2.744 -3.674 -24.312 1 95.75 192 ASN B C 1
ATOM 3144 O O . ASN B 1 192 ? -2.463 -3.955 -25.484 1 95.75 192 ASN B O 1
ATOM 3148 N N . GLY B 1 193 ? -2.812 -4.586 -23.375 1 95.44 193 GLY B N 1
ATOM 3149 C CA . GLY B 1 193 ? -2.543 -5.984 -23.672 1 95.44 193 GLY B CA 1
ATOM 3150 C C . GLY B 1 193 ? -1.069 -6.336 -23.609 1 95.44 193 GLY B C 1
ATOM 3151 O O . GLY B 1 193 ? -0.217 -5.449 -23.531 1 95.44 193 GLY B O 1
ATOM 3152 N N . VAL B 1 194 ? -0.794 -7.594 -23.625 1 96.81 194 VAL B N 1
ATOM 3153 C CA . VAL B 1 194 ? 0.566 -8.117 -23.531 1 96.81 194 VAL B CA 1
ATOM 3154 C C . VAL B 1 194 ? 1.236 -8.055 -24.906 1 96.81 194 VAL B C 1
ATOM 3156 O O . VAL B 1 194 ? 0.637 -8.438 -25.906 1 96.81 194 VAL B O 1
ATOM 3159 N N . LYS B 1 195 ? 2.504 -7.539 -25.016 1 95.38 195 LYS B N 1
ATOM 3160 C CA . LYS B 1 195 ? 3.359 -7.598 -26.188 1 95.38 195 LYS B CA 1
ATOM 3161 C C . LYS B 1 195 ? 4.438 -8.664 -26.047 1 95.38 195 LYS B C 1
ATOM 3163 O O . LYS B 1 195 ? 5.23 -8.625 -25.094 1 95.38 195 LYS B O 1
ATOM 3168 N N . PHE B 1 196 ? 4.375 -9.539 -26.953 1 96.94 196 PHE B N 1
ATOM 3169 C CA . PHE B 1 196 ? 5.344 -10.625 -26.922 1 96.94 196 PHE B CA 1
ATOM 3170 C C . PHE B 1 196 ? 6.516 -10.328 -27.859 1 96.94 196 PHE B C 1
ATOM 3172 O O . PHE B 1 196 ? 6.418 -10.539 -29.062 1 96.94 196 PHE B O 1
ATOM 3179 N N . ASP B 1 197 ? 7.617 -9.789 -27.219 1 96.94 197 ASP B N 1
ATOM 3180 C CA . ASP B 1 197 ? 8.781 -9.43 -28.031 1 96.94 197 ASP B CA 1
ATOM 3181 C C . ASP B 1 197 ? 9.977 -10.32 -27.703 1 96.94 197 ASP B C 1
ATOM 3183 O O . ASP B 1 197 ? 11.023 -10.219 -28.344 1 96.94 197 ASP B O 1
ATOM 3187 N N . ASN B 1 198 ? 9.836 -11.172 -26.719 1 96.69 198 ASN B N 1
ATOM 3188 C CA . ASN B 1 198 ? 10.852 -12.109 -26.25 1 96.69 198 ASN B CA 1
ATOM 3189 C C . ASN B 1 198 ? 12.148 -11.398 -25.875 1 96.69 198 ASN B C 1
ATOM 3191 O O . ASN B 1 198 ? 13.242 -11.922 -26.078 1 96.69 198 ASN B O 1
ATOM 3195 N N . LYS B 1 199 ? 12.055 -10.211 -25.422 1 97.69 199 LYS B N 1
ATOM 3196 C CA . LYS B 1 199 ? 13.188 -9.414 -24.938 1 97.69 199 LYS B CA 1
ATOM 3197 C C . LYS B 1 199 ? 13.062 -9.141 -23.438 1 97.69 199 LYS B C 1
ATOM 3199 O O . LYS B 1 199 ? 11.961 -9.008 -22.906 1 97.69 199 LYS B O 1
ATOM 3204 N N . VAL B 1 200 ? 14.164 -9.086 -22.812 1 98.31 200 VAL B N 1
ATOM 3205 C CA . VAL B 1 200 ? 14.242 -8.727 -21.391 1 98.31 200 VAL B CA 1
ATOM 3206 C C . VAL B 1 200 ? 14.25 -7.203 -21.25 1 98.31 200 VAL B C 1
ATOM 3208 O O . VAL B 1 200 ? 15.078 -6.523 -21.859 1 98.31 200 VAL B O 1
ATOM 3211 N N . HIS B 1 201 ? 13.32 -6.672 -20.5 1 98.56 201 HIS B N 1
ATOM 3212 C CA . HIS B 1 201 ? 13.32 -5.262 -20.125 1 98.56 201 HIS B CA 1
ATOM 3213 C C . HIS B 1 201 ? 13.484 -5.086 -18.625 1 98.56 201 HIS B C 1
ATOM 3215 O O . HIS B 1 201 ? 12.641 -5.535 -17.844 1 98.56 201 HIS B O 1
ATOM 3221 N N . ILE B 1 202 ? 14.578 -4.492 -18.203 1 98.31 202 ILE B N 1
ATOM 3222 C CA . ILE B 1 202 ? 14.812 -4.219 -16.797 1 98.31 202 ILE B CA 1
ATOM 3223 C C . ILE B 1 202 ? 14.531 -2.746 -16.5 1 98.31 202 ILE B C 1
ATOM 3225 O O . ILE B 1 202 ? 15.055 -1.859 -17.172 1 98.31 202 ILE B O 1
ATOM 3229 N N . PHE B 1 203 ? 13.641 -2.518 -15.594 1 97.69 203 PHE B N 1
ATOM 3230 C CA . PHE B 1 203 ? 13.328 -1.172 -15.125 1 97.69 203 PHE B CA 1
ATOM 3231 C C . PHE B 1 203 ? 14.094 -0.856 -13.844 1 97.69 203 PHE B C 1
ATOM 3233 O O . PHE B 1 203 ? 13.914 -1.53 -12.828 1 97.69 203 PHE B O 1
ATOM 3240 N N . LYS B 1 204 ? 14.961 0.198 -13.922 1 95.31 204 LYS B N 1
ATOM 3241 C CA . LYS B 1 204 ? 15.867 0.534 -12.82 1 95.31 204 LYS B CA 1
ATOM 3242 C C . LYS B 1 204 ? 15.445 1.839 -12.148 1 95.31 204 LYS B C 1
ATOM 3244 O O . LYS B 1 204 ? 14.883 2.723 -12.789 1 95.31 204 LYS B O 1
#

pLDDT: mean 95.8, std 5.98, range [40.78, 98.94]

InterPro domains:
  IPR002818 DJ-1/PfpI [PF01965] (4-129)
  IPR006286 Deglycase PfpI-like [PTHR42733] (3-192)
  IPR029062 Class I glutamine amidotransferase-like [G3DSA:3.40.50.880] (1-197)
  IPR029062 Class I glutamine amidotransferase-like [SSF52317] (4-191)

Solvent-accessible surface area (backbone atoms only — not comparable to full-atom values): 20475 Å² total; per-residue (Å²): 125,88,54,26,32,40,33,47,50,36,58,29,14,22,39,62,45,49,50,39,57,50,49,36,44,37,72,74,67,33,47,65,41,30,30,29,86,98,40,38,50,74,39,65,31,45,18,16,34,67,41,58,12,79,84,70,70,47,101,51,60,47,76,38,78,39,44,73,46,68,28,70,28,40,35,90,69,65,54,69,88,69,41,60,31,39,35,31,25,12,42,59,18,21,75,60,46,44,73,35,67,69,54,51,53,50,54,46,51,39,59,74,68,61,35,42,32,42,35,27,31,41,16,49,48,37,54,35,61,40,74,62,69,37,52,75,39,62,42,22,42,34,74,90,46,39,61,52,35,40,74,22,42,22,40,62,42,91,61,57,53,51,16,14,27,37,30,45,39,36,36,21,16,26,33,66,68,5,46,84,40,39,47,58,62,51,51,47,31,72,75,70,46,73,62,83,74,84,48,82,43,75,36,122,127,86,54,27,31,39,34,47,49,36,58,29,14,22,38,61,44,50,50,40,58,50,49,36,45,38,73,75,65,33,47,64,42,30,31,28,88,97,41,38,51,74,38,64,30,46,18,16,32,67,42,55,12,79,83,72,72,48,101,49,60,49,77,38,77,38,43,72,47,69,29,71,28,41,35,91,68,66,55,68,87,70,39,59,31,39,36,30,26,12,44,58,19,20,75,62,45,44,74,35,67,70,54,49,53,48,54,45,50,39,58,75,67,60,36,42,31,42,36,28,31,40,16,48,47,38,54,38,60,39,74,61,70,37,51,76,38,62,42,22,41,35,74,90,46,40,63,52,34,42,73,23,43,21,39,64,42,90,61,56,53,50,16,14,29,38,30,45,36,36,38,20,16,25,35,66,67,5,46,85,39,39,47,59,62,50,52,46,31,72,75,72,46,73,60,81,73,83,49,85,43,76,35,121

Sequence (408 aa):
MSQKILLITGDFGEDYEVMVPFQVLHAIGYTVHTVCPNKKAGDYVTCVVEEGGEIEKFQTYTEKIGHRFFLNYDFDQVKPEEYYALVLAGGRAPEYLKYDPSVLKLVKHFTDSKKSILVICHGYQILCALQGCIEGIVLGGPTPTSYEITNAGGIYQQIKMEDALLYNNFISTPAYTGFLKCFPPFIEQLKNGVKFDNKVHIFKMSQKILLITGDFGEDYEVMVPFQVLHAIGYTVHTVCPNKKAGDYVTCVVEEGGEIEKFQTYTEKIGHRFFLNYDFDQVKPEEYYALVLAGGRAPEYLKYDPSVLKLVKHFTDSKKSILVICHGYQILCALQGCIEGIVLGGPTPTSYEITNAGGIYQQIKMEDALLYNNFISTPAYTGFLKCFPPFIEQLKNGVKFDNKVHIFK

Organism: Tetrahymena thermophila (strain SB210) (NCBI:txid312017)